Protein 8HWJ (pdb70)

Sequence (641 aa):
GELGLLPSTVLAIGYYENFVSTVCDALHSLPTIKLNGIEYKDFVFNIIIPNDLDADIKRRAQIYFKKMDIHEVKIDTNGRSFPLYLQIDEENSGDVAVLYDMPTTLGGIDKAIEMYMKKGHIGKTSQQQLLEERELRNFKTTLINLINNNSFTKTFVKVIEEGLLPSTVLAIGYYENFVSTVCDALHSLPTIKLNGIEYKDFVFNIIIPNDLDADIKRRAQIYFKKMDIHEVKIDTNGRSFPLYLQIDEENSGDVAVLYDMPTTLGGIDKAIEMYMIGKTSQQQLLEERELRNFKTTLINLINNNSFTKTFVKVIEEGELGLLPSTVLAIGYYENFVSTVCDALHSLPTIKLNGIEYKDFVFNIIIPNDLDADIKRRAQIYFKKMDIHEVKIDTNGRSFPLYLQIDEENSGDVAVLYDMPTTLGGIDKAIEMYMKKGHIGKTSQQQLLEERELRNFKTTLINLINNNSFTKTFVKVIEEGELGLLPSTVLAIGYYENFVSTVCDALHSLPTIKLNGIEYKDFVFNIIIPNDLDADIKRRAQIYFKKMDIHEVKIDTNGRSFPLYLQIDEENSGDVAVLYDMPTTLGGIDKAIEMYMKKGHIGKTSQQQLLEERELRNFKTTLINLINNNSFTKTFVKVIEE

Foldseek 3Di:
DPPPCDPLLVLLCCCVVPPLLLQLVQCVPDPFDAKPRDTAQEEAEEAAQEQFPQDQQVVVVVVVCVVLVWDWTWTSPPPNPDIDIWTWDPPPGDNYTYIYDYRNSLNCLLVVLVVVPPDDDDRDDPVSRVSRNVSSVVNLVSNLVSQCVDPSRNRRYHYDYD/DDDPLLVLLVCCVPVPLLQQLQLQVPDPWRAWPRDTAPAEAEEAEQEQFPPDQQVVVVVCVCVVLVWAWTWRQGPPPRDTDIWTWDPDDPHRYTYTYDYDNSLNCVSCVLVVPDPDCDVVNRVVRNVSSVSNLVSNVVSQCPDPSRPVRYHYYYD/DVVPDDPLLVLLVCCVVPPVVVVLCLQVVDCWRAWPNDTANEEAEEAEQEPFPPDQQVVVVCVVCVVLVWAWIWSDRPVVHDIDIWTWDVVPADNYIYTYDHRNSLRVVLVVLCVVVVQPDPDDDPVSGVSRVVSSVSNQVSNLCVQCVDPSRNGRYHYDYD/DPPDPDPLLVLLVVCCVPAQLQLLVLCVVDPFRAFPHQTAPEEAEEAEQEQFDDLDQPVVVVVVCVVLVWAKTWRAHPVDGDGHIWTFRDDPDSYYTYIYDHDPSLSVVLVVLVVVDDPPDPDADPVSRVSSNVSSVVNQVSNQCSQCVDPSRVVRYHYDYD

B-factor: mean 48.3, std 26.3, range [16.66, 154.2]

Organism: NCBI:txid421072

Nearest PDB structures (foldseek):
  8hwj-assembly1_B  TM=1.006E+00  e=1.642E-32  Epilithonimonas lactis
  8hwj-assembly2_D  TM=9.678E-01  e=3.190E-26  Epilithonimonas lactis
  8hy8-assembly1_A-2  TM=9.352E-01  e=3.077E-23  Epilithonimonas lactis
  7ebl-assembly1_A  TM=9.380E-01  e=3.055E-19  Myroides sp. ZB35
  7ebd-assembly1_B  TM=9.164E-01  e=1.069E-15  Prevotella corporis

Secondary structure (DSSP, 8-state):
------HHHHHHHHHIIIIIHHHHHHHHH-SSEEETTEEESEEEEEEEEPS-SSS-HHHHHHHHHHHTT-EEEEES-SSSSS-EEEEE-TTT-SSEEEEEE--GGGHHHHHHHHHH-SS--SS--HHHHHHHHHHHHHHHHHHHHHHHT-TTTTTTEEEEE-/---HHHHHHHHHIIIIIHHHHHHHHT-SSEEETTEEESEEEEEEEE-S-SSS-HHHHHHHHHHHTT-EEEEEE-TTTS-EEEEEE---TT-SEEEEEE--GGGHHHHHHHHH------HHHHHHHHHHHHHHHHHHHHHHTT-TTTTTTEEEEE-/--S---HHHHHHHHHIIIIIHHHHHHHHHSSSEEETTEEESEEEEEEEEPS-SSS-HHHHHHHHHHHTT-EEEEE--TTT---EEEEE-GGG-SSEEEEEE--GGGHHHHHHHHHHTT--SSS--HHHHHHHHHHHHHHHHHHHHHHHT-TTTTTTEEEEE-/--S---HHHHHHHHHIIIIIHHHHHHHHT-SSEEETTEEESEEEEEEEE-SS--S-HHHHHHHHHHHHT-EEEE---SSS----EEEEE--SSSSEEEEEE--TTHHHHHHHHHHHS-TT-SS--HHHHHHHHHHHHHHHHHHHHHHHT-TTTTTTEEEEE-

Solvent-accessible surface area: 30391 Å² total; per-residue (Å²): 132,142,54,63,16,64,12,0,4,4,5,0,5,11,19,14,70,38,41,0,24,36,0,0,73,10,3,67,83,53,139,70,12,133,3,85,64,85,119,9,181,56,4,22,0,12,0,0,8,3,102,32,1,26,2,70,5,96,57,1,8,73,10,11,20,80,62,82,74,11,77,37,2,108,4,15,75,114,78,140,94,74,37,7,52,3,22,0,14,69,134,112,20,55,104,61,0,30,0,27,23,3,0,59,28,0,5,0,2,18,56,0,5,74,46,60,32,140,108,16,77,53,29,44,42,100,110,7,56,80,45,2,79,108,14,7,134,39,0,50,74,19,0,60,84,37,6,67,133,62,95,116,0,116,90,41,4,104,28,48,107,44,89,50,82,18,0,4,1,4,0,5,9,19,10,54,37,33,0,10,31,0,0,23,3,1,34,3,58,86,69,19,133,6,86,63,65,106,11,152,63,7,25,0,13,0,0,2,1,78,40,1,101,19,57,2,105,150,25,8,106,92,30,14,134,165,110,100,10,82,109,6,136,4,67,18,49,51,139,70,70,22,32,82,0,2,0,34,64,114,149,111,38,81,60,0,43,0,30,12,2,0,54,30,0,8,1,3,11,38,0,14,100,100,111,131,234,60,78,57,70,129,15,79,81,53,1,67,142,18,6,126,35,0,25,69,9,0,62,58,25,4,84,52,17,45,26,0,99,103,45,11,111,20,59,77,67,113,177,37,36,16,62,4,0,33,1,4,0,4,10,19,2,54,38,43,0,14,25,0,0,59,0,2,75,69,77,137,58,8,129,5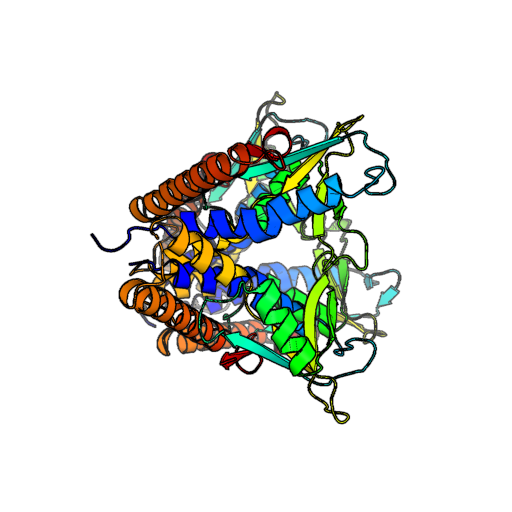,77,61,75,111,8,154,42,3,31,0,14,0,0,10,4,83,27,3,35,4,85,5,56,63,2,8,104,14,14,23,83,79,77,63,7,94,81,3,106,5,84,11,140,85,98,56,69,25,15,33,2,27,0,5,66,144,111,17,54,86,60,0,25,0,20,25,2,0,45,31,0,17,0,0,24,91,0,1,59,28,78,54,117,76,37,105,51,37,48,51,78,116,11,87,113,24,4,71,89,5,9,150,38,0,71,73,19,0,56,73,20,4,67,122,50,101,82,0,121,78,44,4,93,25,50,129,47,69,162,131,38,30,61,3,0,15,0,7,0,6,12,17,15,54,39,31,0,7,11,0,0,3,17,4,32,17,70,87,52,19,120,12,133,77,62,98,16,177,66,10,30,0,14,0,0,3,2,92,52,0,38,66,68,6,75,104,36,9,112,80,31,3,160,156,108,102,8,116,96,6,122,14,76,6,158,50,71,38,75,40,16,58,1,35,19,36,97,107,151,58,33,88,71,1,30,0,30,17,3,0,56,30,0,2,0,2,2,34,2,6,58,103,144,49,176,208,81,54,188,43,89,65,98,117,5,83,78,36,1,52,142,3,2,126,37,0,44,80,10,0,57,58,18,4,74,34,15,40,22,0,87,94,51,2,97,21,62,105,67

Structure (mmCIF, N/CA/C/O backbone):
data_8HWJ
#
_entry.id   8HWJ
#
_cell.length_a   157.171
_cell.length_b   52.713
_cell.length_c   88.932
_cell.angle_alpha   90.000
_cell.angle_beta   114.883
_cell.angle_gamma   90.000
#
_symmetry.space_group_name_H-M   'C 1 2 1'
#
loop_
_entity.id
_entity.type
_entity.pdbx_description
1 polymer 'CD-NTase-associated protein 12'
2 non-polymer "(2R,3R,3aS,5R,7aR,9R,10R,10aS,12R,14aR)-2,9-bis(6-amino-9H-purin-9-yl)octahydro-2H,7H-difuro[3,2-d:3',2'-j][1,3,7,9,2,8 ]tetraoxadiphosphacyclododecine-3,5,10,12-tetrol 5,12-dioxide"
3 water water
#
loop_
_atom_site.group_PDB
_atom_site.id
_atom_site.type_symbol
_atom_site.label_atom_id
_atom_site.label_alt_id
_atom_site.label_comp_id
_atom_site.label_asym_id
_atom_site.label_entity_id
_atom_site.label_seq_id
_atom_site.pdbx_PDB_ins_code
_atom_site.Cartn_x
_atom_site.Cartn_y
_atom_site.Cartn_z
_atom_site.occupancy
_atom_site.B_iso_or_equiv
_atom_site.auth_seq_id
_atom_site.auth_comp_id
_atom_site.auth_asym_id
_atom_site.auth_atom_id
_atom_site.pdbx_PDB_model_num
ATOM 1 N N . GLY A 1 4 ? -12.552 29.602 28.471 1.000 123.190 151 GLY A N 1
ATOM 2 C CA . GLY A 1 4 ? -11.629 28.751 27.693 1.000 121.850 151 GLY A CA 1
ATOM 3 C C . GLY A 1 4 ? -12.135 27.330 27.524 1.000 120.020 151 GLY A C 1
ATOM 4 O O . GLY A 1 4 ? -12.749 26.809 28.465 1.000 122.760 151 GLY A O 1
ATOM 5 N N . GLU A 1 5 ? -11.849 26.713 26.377 1.000 125.870 152 GLU A N 1
ATOM 6 C CA . GLU A 1 5 ? -12.249 25.305 26.123 1.000 132.410 152 GLU A CA 1
ATOM 7 C C . GLU A 1 5 ? -11.530 24.462 27.165 1.000 133.450 152 GLU A C 1
ATOM 8 O O . GLU A 1 5 ? -10.395 24.833 27.521 1.000 133.010 152 GLU A O 1
ATOM 14 N N . LEU A 1 6 ? -12.139 23.362 27.617 1.000 126.470 153 LEU A N 1
ATOM 15 C CA . LEU A 1 6 ? -11.508 22.652 28.757 1.000 120.860 153 LEU A CA 1
ATOM 16 C C . LEU A 1 6 ? -10.061 22.329 28.394 1.000 117.690 153 LEU A C 1
ATOM 17 O O . LEU A 1 6 ? -9.832 21.605 27.406 1.000 111.530 153 LEU A O 1
ATOM 22 N N . GLY A 1 7 ? -9.128 22.841 29.193 1.000 108.820 154 GLY A N 1
ATOM 23 C CA . GLY A 1 7 ? -7.707 22.531 28.969 1.000 102.300 154 GLY A CA 1
ATOM 24 C C . GLY A 1 7 ? -7.338 21.318 29.782 1.000 91.730 154 GLY A C 1
ATOM 25 O O . GLY A 1 7 ? -6.366 21.388 30.551 1.000 81.120 154 GLY A O 1
ATOM 26 N N . LEU A 1 8 ? -8.126 20.258 29.635 1.000 82.260 155 LEU A N 1
ATOM 27 C CA . LEU A 1 8 ? -7.828 19.001 30.346 1.000 70.830 155 LEU A CA 1
ATOM 28 C C . LEU A 1 8 ? -6.709 18.329 29.563 1.000 61.790 155 LEU A C 1
ATOM 29 O O . LEU A 1 8 ? -6.939 17.936 28.413 1.000 63.270 155 LEU A O 1
ATOM 34 N N . LEU A 1 9 ? -5.528 18.270 30.158 1.000 53.670 156 LEU A N 1
ATOM 35 C CA . LEU A 1 9 ? -4.360 17.654 29.487 1.000 43.910 156 LEU A CA 1
ATOM 36 C C . LEU A 1 9 ? -4.595 16.157 29.322 1.000 40.070 156 LEU A C 1
ATOM 37 O O . LEU A 1 9 ? -5.397 15.544 30.032 1.000 38.890 156 LEU A O 1
ATOM 42 N N . PRO A 1 10 ? -3.912 15.527 28.346 1.000 35.250 157 PRO A N 1
ATOM 43 C CA . PRO A 1 10 ? -3.927 14.076 28.221 1.000 32.430 157 PRO A CA 1
ATOM 44 C C . PRO A 1 10 ? -3.438 13.406 29.508 1.000 29.370 157 PRO A C 1
ATOM 45 O O . PRO A 1 10 ? -4.078 12.494 29.961 1.000 29.110 157 PRO A O 1
ATOM 49 N N . SER A 1 11 ? -2.314 13.892 30.042 1.000 28.410 158 SER A N 1
ATOM 50 C CA . SER A 1 11 ? -1.626 13.343 31.235 1.000 29.000 158 SER A CA 1
ATOM 51 C C . SER A 1 11 ? -2.618 13.275 32.396 1.000 29.420 158 SER A C 1
ATOM 52 O O . SER A 1 11 ? -2.537 12.318 33.191 1.000 28.430 158 SER A O 1
ATOM 55 N N . THR A 1 12 ? -3.547 14.222 32.465 1.000 28.830 159 THR A N 1
ATOM 56 C CA . THR A 1 12 ? -4.610 14.235 33.499 1.000 31.080 159 THR A CA 1
ATOM 57 C C . THR A 1 12 ? -5.509 13.004 33.330 1.000 29.720 159 THR A C 1
ATOM 58 O O . THR A 1 12 ? -5.758 12.325 34.339 1.000 30.310 159 THR A O 1
ATOM 62 N N . VAL A 1 13 ? -5.985 12.751 32.111 1.000 28.250 160 VAL A N 1
ATOM 63 C CA . VAL A 1 13 ? -6.950 11.657 31.787 1.000 28.200 160 VAL A CA 1
ATOM 64 C C . VAL A 1 13 ? -6.252 10.307 31.984 1.000 28.140 160 VAL A C 1
ATOM 65 O O . VAL A 1 13 ? -6.875 9.413 32.560 1.000 26.480 160 VAL A O 1
ATOM 69 N N . LEU A 1 14 ? -5.002 10.182 31.521 1.000 29.920 161 LEU A N 1
ATOM 70 C CA . LEU A 1 14 ? -4.159 8.955 31.653 1.000 31.060 161 LEU A CA 1
ATOM 71 C C . LEU A 1 14 ? -3.908 8.622 33.133 1.000 31.330 161 LEU A C 1
ATOM 72 O O . LEU A 1 14 ? -3.873 7.408 33.474 1.000 34.990 161 LEU A O 1
ATOM 77 N N . ALA A 1 15 ? -3.674 9.637 33.972 1.000 29.070 162 ALA A N 1
ATOM 78 C CA . ALA A 1 15 ? -3.410 9.475 35.420 1.000 27.960 162 ALA A CA 1
ATOM 79 C C . ALA A 1 15 ? -4.684 9.007 36.123 1.000 27.640 162 ALA A C 1
ATOM 80 O O . ALA A 1 15 ? -4.615 8.081 36.943 1.000 30.090 162 ALA A O 1
ATOM 82 N N . ILE A 1 16 ? -5.820 9.583 35.772 1.000 27.220 163 ILE A N 1
ATOM 83 C CA . ILE A 1 16 ? -7.143 9.128 36.280 1.000 26.900 163 ILE A CA 1
ATOM 84 C C . ILE A 1 16 ? -7.338 7.658 35.874 1.000 27.360 163 ILE A C 1
ATOM 85 O O . ILE A 1 16 ? -7.536 6.817 36.772 1.000 29.920 163 ILE A O 1
ATOM 90 N N . GLY A 1 17 ? -7.251 7.348 34.586 1.000 27.410 164 GLY A N 1
ATOM 91 C CA . GLY A 1 17 ? -7.411 5.973 34.064 1.000 28.930 164 GLY A CA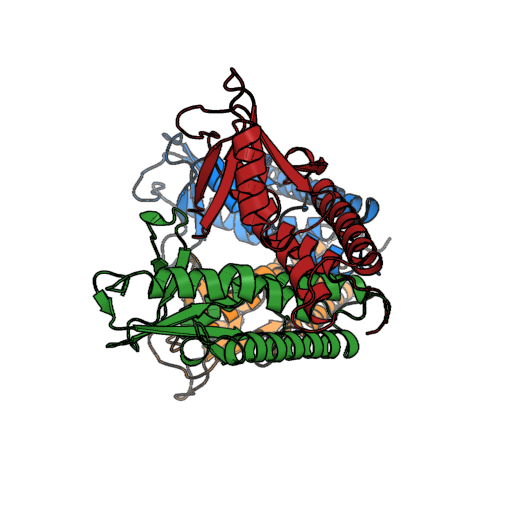 1
ATOM 92 C C . GLY A 1 17 ? -6.509 4.963 34.774 1.000 27.210 164 GLY A C 1
ATOM 93 O O . GLY A 1 17 ? -6.995 3.875 35.109 1.000 27.040 164 GLY A O 1
ATOM 94 N N . TYR A 1 18 ? -5.240 5.309 35.005 1.000 27.090 165 TYR A N 1
ATOM 95 C CA . TYR A 1 18 ? -4.248 4.438 35.701 1.000 26.170 165 TYR A CA 1
ATOM 96 C C . TYR A 1 18 ? -4.710 4.195 37.135 1.000 25.010 165 TYR A C 1
ATOM 97 O O . TYR A 1 18 ? -4.635 3.027 37.610 1.000 26.360 165 TYR A O 1
ATOM 106 N N . TYR A 1 19 ? -5.176 5.256 37.800 1.000 24.820 166 TYR A N 1
ATOM 107 C CA . TYR A 1 19 ? -5.662 5.216 39.203 1.000 24.720 166 TYR A CA 1
ATOM 108 C C . TYR A 1 19 ? -6.913 4.351 39.280 1.000 25.860 166 TYR A C 1
ATOM 109 O O . TYR A 1 19 ? -6.892 3.340 39.981 1.000 27.290 166 TYR A O 1
ATOM 118 N N . GLU A 1 20 ? -7.947 4.742 38.540 1.000 27.690 167 GLU A N 1
ATOM 119 C CA . GLU A 1 20 ? -9.279 4.095 38.516 1.000 29.390 167 GLU A CA 1
ATOM 120 C C . GLU A 1 20 ? -9.128 2.607 38.182 1.000 30.710 167 GLU A C 1
ATOM 121 O O . GLU A 1 20 ? -9.706 1.756 38.919 1.000 30.440 167 GLU A O 1
ATOM 127 N N . ASN A 1 21 ? -8.392 2.289 37.112 1.000 29.720 168 ASN A N 1
ATOM 128 C CA . ASN A 1 21 ? -8.470 0.957 36.464 1.000 27.960 168 ASN A CA 1
ATOM 129 C C . ASN A 1 21 ? -7.263 0.083 36.807 1.000 30.110 168 ASN A C 1
ATOM 130 O O . ASN A 1 21 ? -7.193 -1.012 36.238 1.000 32.390 168 ASN A O 1
ATOM 135 N N . PHE A 1 22 ? -6.293 0.558 37.597 1.000 30.320 169 PHE A N 1
ATOM 136 C CA . PHE A 1 22 ? -5.099 -0.260 37.932 1.000 28.860 169 PHE A CA 1
ATOM 137 C C . PHE A 1 22 ? -4.718 -0.083 39.403 1.000 30.680 169 PHE A C 1
ATOM 138 O O . PHE A 1 22 ? -4.700 -1.115 40.103 1.000 31.500 169 PHE A O 1
ATOM 146 N N . VAL A 1 23 ? -4.420 1.139 39.867 1.000 32.920 170 VAL A N 1
ATOM 147 C CA . VAL A 1 23 ? -3.872 1.355 41.247 1.000 32.060 170 VAL A CA 1
ATOM 148 C C . VAL A 1 23 ? -4.907 0.880 42.263 1.000 31.900 170 VAL A C 1
ATOM 149 O O . VAL A 1 23 ? -4.503 0.249 43.248 1.000 36.660 170 VAL A O 1
ATOM 153 N N . SER A 1 24 ? -6.185 1.189 42.062 1.000 32.060 171 SER A N 1
ATOM 154 C CA . SER A 1 24 ? -7.237 0.897 43.070 1.000 33.570 171 SER A CA 1
ATOM 155 C C . SER A 1 24 ? -7.772 -0.521 42.848 1.000 30.710 171 SER A C 1
ATOM 156 O O . SER A 1 24 ? -8.219 -1.140 43.819 1.000 29.950 171 SER A O 1
ATOM 159 N N . THR A 1 25 ? -7.617 -1.061 41.643 1.000 30.250 172 THR A N 1
ATOM 160 C CA . THR A 1 25 ? -7.875 -2.491 41.336 1.000 28.670 172 THR A CA 1
ATOM 161 C C . THR A 1 25 ? -6.899 -3.378 42.131 1.000 29.570 172 THR A C 1
ATOM 162 O O . THR A 1 25 ? -7.337 -4.430 42.636 1.000 33.610 172 THR A O 1
ATOM 166 N N . VAL A 1 26 ? -5.628 -2.975 42.217 1.000 29.140 173 VAL A N 1
ATOM 167 C CA . VAL A 1 26 ? -4.537 -3.715 42.918 1.000 27.300 173 VAL A CA 1
ATOM 168 C C . VAL A 1 26 ? -4.749 -3.593 44.430 1.000 28.530 173 VAL A C 1
ATOM 169 O O . VAL A 1 26 ? -4.814 -4.628 45.105 1.000 32.530 173 VAL A O 1
ATOM 173 N N . CYS A 1 27 ? -4.845 -2.378 44.957 1.000 27.970 174 CYS A N 1
ATOM 174 C CA . CYS A 1 27 ? -5.129 -2.145 46.395 1.000 28.380 174 CYS A CA 1
ATOM 175 C C . CYS A 1 27 ? -6.368 -2.945 46.830 1.000 31.840 174 CYS A C 1
ATOM 176 O O . CYS A 1 27 ? -6.274 -3.671 47.837 1.000 35.350 174 CYS A O 1
ATOM 179 N N . ASP A 1 28 ? -7.462 -2.878 46.070 1.000 31.070 175 ASP A N 1
ATOM 180 C CA . ASP A 1 28 ? -8.726 -3.574 46.403 1.000 31.140 175 ASP A CA 1
ATOM 181 C C . ASP A 1 28 ? -8.492 -5.080 46.489 1.000 31.650 175 ASP A C 1
ATOM 182 O O . ASP A 1 28 ? -9.136 -5.712 47.331 1.000 33.760 175 ASP A O 1
ATOM 187 N N . ALA A 1 29 ? -7.590 -5.628 45.679 1.000 30.150 176 ALA A N 1
ATOM 188 C CA . ALA A 1 29 ? -7.289 -7.078 45.661 1.000 30.770 176 ALA A CA 1
ATOM 189 C C . ALA A 1 29 ? -6.532 -7.457 46.944 1.000 31.580 176 ALA A C 1
ATOM 190 O O . ALA A 1 29 ? -6.860 -8.502 47.541 1.000 31.320 176 ALA A O 1
ATOM 192 N N . LEU A 1 30 ? -5.588 -6.614 47.366 1.000 30.630 177 LEU A N 1
ATOM 193 C CA . LEU A 1 30 ? -4.727 -6.838 48.553 1.000 30.070 177 LEU A CA 1
ATOM 194 C C . LEU A 1 30 ? -5.504 -6.529 49.845 1.000 27.060 177 LEU A C 1
ATOM 195 O O . LEU A 1 30 ? -5.333 -7.248 50.818 1.000 27.530 177 LEU A O 1
ATOM 200 N N . HIS A 1 31 ? -6.336 -5.494 49.853 1.000 27.830 178 HIS A N 1
ATOM 201 C CA . HIS A 1 31 ? -7.187 -5.132 51.012 1.000 26.450 178 HIS A CA 1
ATOM 202 C C . HIS A 1 31 ? -8.200 -6.264 51.273 1.000 28.780 178 HIS A C 1
ATOM 203 O O . HIS A 1 31 ? -8.623 -6.416 52.435 1.000 34.480 178 HIS A O 1
ATOM 210 N N . SER A 1 32 ? -8.566 -7.035 50.243 1.000 27.530 179 SER A N 1
ATOM 211 C CA . SER A 1 32 ? -9.601 -8.108 50.281 1.000 28.790 179 SER A CA 1
ATOM 212 C C . SER A 1 32 ? -9.059 -9.412 50.892 1.000 29.090 179 SER A C 1
ATOM 213 O O . SER A 1 32 ? -9.876 -10.232 51.384 1.000 29.530 179 SER A O 1
ATOM 216 N N . LEU A 1 33 ? -7.749 -9.628 50.820 1.000 28.560 180 LEU A N 1
ATOM 217 C CA . LEU A 1 33 ? -7.111 -10.895 51.217 1.000 26.630 180 LEU A CA 1
ATOM 218 C C . LEU A 1 33 ? -7.082 -10.964 52.731 1.000 28.790 180 LEU A C 1
ATOM 219 O O . LEU A 1 33 ? -6.502 -10.089 53.374 1.000 31.770 180 LEU A O 1
ATOM 224 N N . PRO A 1 34 ? -7.783 -11.947 53.342 1.000 30.190 181 PRO A N 1
ATOM 225 C CA . PRO A 1 34 ? -7.688 -12.174 54.780 1.000 29.240 181 PRO A CA 1
ATOM 226 C C . PRO A 1 34 ? -6.218 -12.125 55.192 1.000 29.010 181 PRO A C 1
ATOM 227 O O . PRO A 1 34 ? -5.896 -11.343 56.051 1.000 31.960 181 PRO A O 1
ATOM 231 N N . THR A 1 35 ? -5.364 -12.882 54.504 1.000 27.000 182 THR A N 1
ATOM 232 C CA . THR A 1 35 ? -3.893 -12.722 54.600 1.000 29.370 182 THR A CA 1
ATOM 233 C C . THR A 1 35 ? -3.282 -12.634 53.193 1.000 30.490 182 THR A C 1
ATOM 234 O O . THR A 1 35 ? -3.569 -13.507 52.342 1.000 30.780 182 THR A O 1
ATOM 238 N N . ILE A 1 36 ? -2.442 -11.620 52.991 1.000 30.800 183 ILE A N 1
ATOM 239 C CA . ILE A 1 36 ? -1.734 -11.347 51.715 1.000 31.720 183 ILE A CA 1
ATOM 240 C C . ILE A 1 36 ? -0.680 -12.433 51.532 1.000 33.020 183 ILE A C 1
ATOM 241 O O . ILE A 1 36 ? 0.181 -12.576 52.414 1.000 32.680 183 ILE A O 1
ATOM 246 N N . LYS A 1 37 ? -0.748 -13.157 50.427 1.000 36.120 184 LYS A N 1
ATOM 247 C CA . LYS A 1 37 ? 0.152 -14.291 50.122 1.000 40.170 184 LYS A CA 1
ATOM 248 C C . LYS A 1 37 ? 0.632 -14.117 48.676 1.000 36.190 184 LYS A C 1
ATOM 249 O O . LYS A 1 37 ? -0.199 -14.153 47.769 1.000 39.250 184 LYS A O 1
ATOM 255 N N . LEU A 1 38 ? 1.905 -13.816 48.474 1.000 34.650 185 LEU A N 1
ATOM 256 C CA . LEU A 1 38 ? 2.470 -13.529 47.131 1.000 32.440 185 LEU A CA 1
ATOM 257 C C . LEU A 1 38 ? 3.636 -14.474 46.873 1.000 33.900 185 LEU A C 1
ATOM 258 O O . LEU A 1 38 ? 4.499 -14.572 47.747 1.000 34.730 185 LEU A O 1
ATOM 263 N N . ASN A 1 39 ? 3.667 -15.140 45.714 1.000 36.220 186 ASN A N 1
ATOM 264 C CA . ASN A 1 39 ? 4.659 -16.205 45.415 1.000 34.620 186 ASN A CA 1
ATOM 265 C C . ASN A 1 39 ? 4.831 -17.102 46.651 1.000 33.470 186 ASN A C 1
ATOM 266 O O . ASN A 1 39 ? 5.964 -17.487 46.938 1.000 33.710 186 ASN A O 1
ATOM 271 N N . GLY A 1 40 ? 3.744 -17.394 47.373 1.000 35.770 187 GLY A N 1
ATOM 272 C CA . GLY A 1 40 ? 3.705 -18.372 48.487 1.000 34.470 187 GLY A CA 1
ATOM 273 C C . GLY A 1 40 ? 4.084 -17.779 49.838 1.000 32.210 187 GLY A C 1
ATOM 274 O O . GLY A 1 40 ? 4.138 -18.536 50.808 1.000 34.100 187 GLY A O 1
ATOM 275 N N . ILE A 1 41 ? 4.342 -16.476 49.905 1.000 33.430 188 ILE A N 1
ATOM 276 C CA . ILE A 1 41 ? 4.838 -15.773 51.127 1.000 35.070 188 ILE A CA 1
ATOM 277 C C . ILE A 1 41 ? 3.679 -15.002 51.755 1.000 35.930 188 ILE A C 1
ATOM 278 O O . ILE A 1 41 ? 2.993 -14.277 51.011 1.000 42.180 188 ILE A O 1
ATOM 283 N N . GLU A 1 42 ? 3.535 -15.072 53.073 1.000 33.490 189 GLU A N 1
ATOM 284 C CA . GLU A 1 42 ? 2.553 -14.253 53.822 1.000 32.830 189 GLU A CA 1
ATOM 285 C C . GLU A 1 42 ? 3.205 -12.918 54.157 1.000 31.740 189 GLU A C 1
ATOM 286 O O . GLU A 1 42 ? 4.333 -12.924 54.590 1.000 36.480 189 GLU A O 1
ATOM 292 N N . TYR A 1 43 ? 2.494 -11.824 53.928 1.000 32.860 190 TYR A N 1
ATOM 293 C CA . TYR A 1 43 ? 2.867 -10.446 54.332 1.000 31.370 190 TYR A CA 1
ATOM 294 C C . TYR A 1 43 ? 1.778 -9.911 55.258 1.000 33.220 190 TYR A C 1
ATOM 295 O O . TYR A 1 43 ? 0.626 -10.276 55.065 1.000 31.970 190 TYR A O 1
ATOM 304 N N . LYS A 1 44 ? 2.146 -9.064 56.219 1.000 40.120 191 LYS A N 1
ATOM 305 C CA . LYS A 1 44 ? 1.209 -8.470 57.211 1.000 44.860 191 LYS A CA 1
ATOM 306 C C . LYS A 1 44 ? 0.541 -7.217 56.609 1.000 44.960 191 LYS A C 1
ATOM 307 O O . LYS A 1 44 ? -0.615 -6.942 56.984 1.000 46.770 191 LYS A O 1
ATOM 313 N N . ASP A 1 45 ? 1.219 -6.516 55.686 1.000 40.780 192 ASP A N 1
ATOM 314 C CA . ASP A 1 45 ? 0.671 -5.359 54.929 1.000 36.700 192 ASP A CA 1
ATOM 315 C C . ASP A 1 45 ? 1.437 -5.216 53.603 1.000 35.650 192 ASP A C 1
ATOM 316 O O . ASP A 1 45 ? 2.336 -6.059 53.353 1.000 32.680 192 ASP A O 1
ATOM 321 N N . PHE A 1 46 ? 1.095 -4.197 52.792 1.000 32.840 193 PHE A N 1
ATOM 322 C CA . PHE A 1 46 ? 1.812 -3.829 51.539 1.000 33.080 193 PHE A CA 1
ATOM 323 C C . PHE A 1 46 ? 2.032 -2.319 51.429 1.000 32.150 193 PHE A C 1
ATOM 324 O O . PHE A 1 46 ? 1.347 -1.505 52.061 1.000 32.130 193 PHE A O 1
ATOM 332 N N . VAL A 1 47 ? 2.992 -1.962 50.592 1.000 34.190 194 VAL A N 1
ATOM 333 C CA . VAL A 1 47 ? 3.159 -0.587 50.039 1.000 33.070 194 VAL A CA 1
ATOM 334 C C . VAL A 1 47 ? 3.348 -0.769 48.542 1.000 29.760 194 VAL A C 1
ATOM 335 O O . VAL A 1 47 ? 4.052 -1.718 48.175 1.000 26.800 194 VAL A O 1
ATOM 339 N N . PHE A 1 48 ? 2.685 0.063 47.733 1.000 30.000 195 PHE A N 1
ATOM 340 C CA . PHE A 1 48 ? 2.657 -0.025 46.250 1.000 27.740 195 PHE A CA 1
ATOM 341 C C . PHE A 1 48 ? 3.333 1.220 45.689 1.000 27.890 195 PHE A C 1
ATOM 342 O O . PHE A 1 48 ? 2.820 2.319 45.899 1.000 29.420 195 PHE A O 1
ATOM 350 N N . ASN A 1 49 ? 4.503 1.040 45.076 1.000 28.650 196 ASN A N 1
ATOM 351 C CA . ASN A 1 49 ? 5.393 2.130 44.608 1.000 27.470 196 ASN A CA 1
ATOM 352 C C . ASN A 1 49 ? 5.217 2.304 43.117 1.000 26.630 196 ASN A C 1
ATOM 353 O O . ASN A 1 49 ? 5.484 1.345 42.411 1.000 26.870 196 ASN A O 1
ATOM 358 N N . ILE A 1 50 ? 4.821 3.494 42.672 1.000 28.830 197 ILE A N 1
ATOM 359 C CA . ILE A 1 50 ? 4.677 3.846 41.226 1.000 27.710 197 ILE A CA 1
ATOM 360 C C . ILE A 1 50 ? 5.958 4.555 40.783 1.000 27.060 197 ILE A C 1
ATOM 361 O O . ILE A 1 50 ? 6.164 5.712 41.206 1.000 28.670 197 ILE A O 1
ATOM 366 N N . ILE A 1 51 ? 6.813 3.876 40.011 1.000 25.700 198 ILE A N 1
ATOM 367 C CA . ILE A 1 51 ? 8.049 4.499 39.455 1.000 25.950 198 ILE A CA 1
ATOM 368 C C . ILE A 1 51 ? 7.630 5.438 38.331 1.000 25.400 198 ILE A C 1
ATOM 369 O O . ILE A 1 51 ? 7.065 4.948 37.353 1.000 24.040 198 ILE A O 1
ATOM 374 N N . ILE A 1 52 ? 7.890 6.732 38.477 1.000 27.800 199 ILE A N 1
ATOM 375 C CA . ILE A 1 52 ? 7.685 7.718 37.381 1.000 29.760 199 ILE A CA 1
ATOM 376 C C . ILE A 1 52 ? 9.028 8.002 36.732 1.000 30.180 199 ILE A C 1
ATOM 377 O O . ILE A 1 52 ? 9.961 8.446 37.396 1.000 31.470 199 ILE A O 1
ATOM 382 N N . PRO A 1 53 ? 9.149 7.754 35.409 1.000 29.550 200 PRO A N 1
ATOM 383 C CA . PRO A 1 53 ? 10.397 7.979 34.694 1.000 29.760 200 PRO A CA 1
ATOM 384 C C . PRO A 1 53 ? 10.785 9.468 34.609 1.000 34.030 200 PRO A C 1
ATOM 385 O O . PRO A 1 53 ? 9.903 10.319 34.445 1.000 34.270 200 PRO A O 1
ATOM 389 N N . ASN A 1 54 ? 12.093 9.749 34.675 1.000 39.510 201 ASN A N 1
ATOM 390 C CA . ASN A 1 54 ? 12.655 11.130 34.635 1.000 42.870 201 ASN A CA 1
ATOM 391 C C . ASN A 1 54 ? 12.385 11.777 33.260 1.000 39.140 201 ASN A C 1
ATOM 392 O O . ASN A 1 54 ? 12.309 13.024 33.200 1.000 38.480 201 ASN A O 1
ATOM 397 N N . ASP A 1 55 ? 12.185 10.976 32.212 1.000 34.430 202 ASP A N 1
ATOM 398 C CA . ASP A 1 55 ? 11.878 11.468 30.840 1.000 31.800 202 ASP A CA 1
ATOM 399 C C . ASP A 1 55 ? 11.237 10.335 30.033 1.000 29.440 202 ASP A C 1
ATOM 400 O O . ASP A 1 55 ? 11.102 9.228 30.581 1.000 27.050 202 ASP A O 1
ATOM 405 N N . LEU A 1 56 ? 10.941 10.585 28.761 1.000 27.110 203 LEU A N 1
ATOM 406 C CA . LEU A 1 56 ? 10.429 9.564 27.814 1.000 26.550 203 LEU A CA 1
ATOM 407 C C . LEU A 1 56 ? 11.481 9.242 26.747 1.000 27.270 203 LEU A C 1
ATOM 408 O O . LEU A 1 56 ? 11.107 8.862 25.629 1.000 28.310 203 LEU A O 1
ATOM 413 N N . ASP A 1 57 ? 12.760 9.382 27.069 1.000 28.350 204 ASP A N 1
ATOM 414 C CA . ASP A 1 57 ? 13.844 9.101 26.096 1.000 30.760 204 ASP A CA 1
ATOM 415 C C . ASP A 1 57 ? 13.766 7.624 25.700 1.000 30.490 204 ASP A C 1
ATOM 416 O O . ASP A 1 57 ? 13.533 7.359 24.507 1.000 32.670 204 ASP A O 1
ATOM 421 N N . ALA A 1 58 ? 13.920 6.724 26.678 1.000 27.210 205 ALA A N 1
ATOM 422 C CA . ALA A 1 58 ? 13.749 5.258 26.542 1.000 27.670 205 ALA A CA 1
ATOM 423 C C . ALA A 1 58 ? 12.257 4.882 26.583 1.000 28.340 205 ALA A C 1
ATOM 424 O O . ALA A 1 58 ? 11.519 5.454 27.393 1.000 28.410 205 ALA A O 1
ATOM 426 N N . ASP A 1 59 ? 11.846 3.939 25.740 1.000 28.420 206 ASP A N 1
ATOM 427 C CA . ASP A 1 59 ? 10.517 3.280 25.777 1.000 32.930 206 ASP A CA 1
ATOM 428 C C . ASP A 1 59 ? 10.266 2.719 27.206 1.000 31.630 206 ASP A C 1
ATOM 429 O O . ASP A 1 59 ? 11.229 2.267 27.850 1.000 30.290 206 ASP A O 1
ATOM 434 N N . ILE A 1 60 ? 9.012 2.749 27.690 1.000 30.830 207 ILE A N 1
ATOM 435 C CA . ILE A 1 60 ? 8.654 2.511 29.127 1.000 30.600 207 ILE A CA 1
ATOM 436 C C . ILE A 1 60 ? 8.943 1.060 29.501 1.000 28.890 207 ILE A C 1
ATOM 437 O O . ILE A 1 60 ? 9.496 0.834 30.593 1.000 28.520 207 ILE A O 1
ATOM 442 N N . LYS A 1 61 ? 8.546 0.115 28.654 1.000 29.680 208 LYS A N 1
ATOM 443 C CA . LYS A 1 61 ? 8.725 -1.334 28.920 1.000 33.730 208 LYS A CA 1
ATOM 444 C C . LYS A 1 61 ? 10.222 -1.701 28.949 1.000 35.050 208 LYS A C 1
ATOM 445 O O . LYS A 1 61 ? 10.593 -2.535 29.797 1.000 41.180 208 LYS A O 1
ATOM 451 N N . ARG A 1 62 ? 11.048 -1.109 28.074 1.000 33.080 209 ARG A N 1
ATOM 452 C CA . ARG A 1 62 ? 12.530 -1.276 28.069 1.000 32.150 209 ARG A CA 1
ATOM 453 C C . ARG A 1 62 ? 13.093 -0.750 29.391 1.000 32.970 209 ARG A C 1
ATOM 454 O O . ARG A 1 62 ? 13.861 -1.483 30.073 1.000 32.410 209 ARG A O 1
ATOM 462 N N . ARG A 1 63 ? 12.740 0.493 29.705 1.000 29.610 210 ARG A N 1
ATOM 463 C CA . ARG A 1 63 ? 13.045 1.192 30.974 1.000 29.520 210 ARG A CA 1
ATOM 464 C C . ARG A 1 63 ? 12.737 0.330 32.199 1.000 30.560 210 ARG A C 1
ATOM 465 O O . ARG A 1 63 ? 13.579 0.284 33.130 1.000 30.110 210 ARG A O 1
ATOM 473 N N . ALA A 1 64 ? 11.489 -0.141 32.281 1.000 28.850 211 ALA A N 1
ATOM 474 C CA . ALA A 1 64 ? 10.941 -0.836 33.461 1.000 29.240 211 ALA A CA 1
ATOM 475 C C . ALA A 1 64 ? 11.779 -2.098 33.717 1.000 28.890 211 ALA A C 1
ATOM 476 O O . ALA A 1 64 ? 12.273 -2.279 34.856 1.000 29.800 211 ALA A O 1
ATOM 478 N N . GLN A 1 65 ? 11.968 -2.907 32.673 1.000 28.080 212 GLN A N 1
ATOM 479 C CA . GLN A 1 65 ? 12.897 -4.064 32.644 1.000 30.070 212 GLN A CA 1
ATOM 480 C C . GLN A 1 65 ? 14.225 -3.671 33.301 1.000 29.980 212 GLN A C 1
ATOM 481 O O . GLN A 1 65 ? 14.694 -4.423 34.167 1.000 29.330 212 GLN A O 1
ATOM 487 N N . ILE A 1 66 ? 14.797 -2.524 32.914 1.000 28.540 213 ILE A N 1
ATOM 488 C CA . ILE A 1 66 ? 16.112 -2.055 33.429 1.000 26.900 213 ILE A CA 1
ATOM 489 C C . ILE A 1 66 ? 15.981 -1.782 34.924 1.000 27.040 213 ILE A C 1
ATOM 490 O O . ILE A 1 66 ? 16.804 -2.316 35.680 1.000 26.800 213 ILE A O 1
ATOM 495 N N . TYR A 1 67 ? 14.947 -1.055 35.347 1.000 26.270 214 TYR A N 1
ATOM 496 C CA . TYR A 1 67 ? 14.713 -0.737 36.778 1.000 25.690 214 TYR A CA 1
ATOM 497 C C . TYR A 1 67 ? 14.527 -2.030 37.589 1.000 26.420 214 TYR A C 1
ATOM 498 O O . TYR A 1 67 ? 15.196 -2.186 38.626 1.000 27.060 214 TYR A O 1
ATOM 507 N N . PHE A 1 68 ? 13.669 -2.944 37.133 1.000 25.920 215 PHE A N 1
ATOM 508 C CA . PHE A 1 68 ? 13.375 -4.207 37.863 1.000 27.280 215 PHE A CA 1
ATOM 509 C C . PHE A 1 68 ? 14.671 -5.003 38.007 1.000 28.020 215 PHE A C 1
ATOM 510 O O . PHE A 1 68 ? 14.891 -5.594 39.055 1.000 29.050 215 PHE A O 1
ATOM 518 N N . LYS A 1 69 ? 15.517 -5.002 36.977 1.000 31.270 216 LYS A N 1
ATOM 519 C CA . LYS A 1 69 ? 16.718 -5.875 36.932 1.000 31.110 216 LYS A CA 1
ATOM 520 C C . LYS A 1 69 ? 17.786 -5.266 37.841 1.000 29.140 216 LYS A C 1
ATOM 521 O O . LYS A 1 69 ? 18.446 -6.045 38.564 1.000 25.860 216 LYS A O 1
ATOM 527 N N . LYS A 1 70 ? 17.898 -3.930 37.849 1.000 30.540 217 LYS A N 1
ATOM 528 C CA . LYS A 1 70 ? 18.907 -3.185 38.646 1.000 32.140 217 LYS A CA 1
ATOM 529 C C . LYS A 1 70 ? 18.490 -3.211 40.119 1.000 32.510 217 LYS A C 1
ATOM 530 O O . LYS A 1 70 ? 19.391 -3.246 40.964 1.000 35.680 217 LYS A O 1
ATOM 536 N N . MET A 1 71 ? 17.191 -3.274 40.426 1.000 35.170 218 MET A N 1
ATOM 537 C CA . MET A 1 71 ? 16.694 -3.332 41.841 1.000 37.780 218 MET A CA 1
ATOM 538 C C . MET A 1 71 ? 16.648 -4.781 42.348 1.000 35.110 218 MET A C 1
ATOM 539 O O . MET A 1 71 ? 16.379 -4.966 43.530 1.000 33.860 218 MET A O 1
ATOM 544 N N . ASP A 1 72 ? 16.893 -5.760 41.481 1.000 36.280 219 ASP A N 1
ATOM 545 C CA . ASP A 1 72 ? 16.624 -7.205 41.729 1.000 39.080 219 ASP A CA 1
ATOM 546 C C . ASP A 1 72 ? 15.182 -7.400 42.259 1.000 41.440 219 ASP A C 1
ATOM 547 O O . ASP A 1 72 ? 15.010 -8.097 43.270 1.000 45.660 219 ASP A O 1
ATOM 552 N N . ILE A 1 73 ? 14.183 -6.860 41.554 1.000 41.730 220 ILE A N 1
ATOM 553 C CA . ILE A 1 73 ? 12.728 -7.045 41.828 1.000 42.080 220 ILE A CA 1
ATOM 554 C C . ILE A 1 73 ? 12.218 -8.168 40.931 1.000 42.650 220 ILE A C 1
ATOM 555 O O . ILE A 1 73 ? 12.756 -8.314 39.834 1.000 41.190 220 ILE A O 1
ATOM 560 N N . HIS A 1 74 ? 11.185 -8.894 41.364 1.000 43.790 221 HIS A N 1
ATOM 561 C CA . HIS A 1 74 ? 10.683 -10.129 40.693 1.000 45.390 221 HIS A CA 1
ATOM 562 C C . HIS A 1 74 ? 9.185 -10.013 40.368 1.000 41.620 221 HIS A C 1
ATOM 563 O O . HIS A 1 74 ? 8.465 -9.296 41.084 1.000 39.880 221 HIS A O 1
ATOM 570 N N . GLU A 1 75 ? 8.755 -10.760 39.353 1.000 38.100 222 GLU A N 1
ATOM 571 C CA . GLU A 1 75 ? 7.352 -10.906 38.911 1.000 40.730 222 GLU A CA 1
ATOM 572 C C . GLU A 1 75 ? 6.507 -11.546 40.025 1.000 38.520 222 GLU A C 1
ATOM 573 O O . GLU A 1 75 ? 7.023 -12.377 40.762 1.000 42.500 222 GLU A O 1
ATOM 579 N N . VAL A 1 76 ? 5.237 -11.169 40.104 1.000 37.600 223 VAL A N 1
ATOM 580 C CA . VAL A 1 76 ? 4.259 -11.677 41.103 1.000 39.360 223 VAL A CA 1
ATOM 581 C C . VAL A 1 76 ? 2.854 -11.523 40.522 1.000 40.250 223 VAL A C 1
ATOM 582 O O . VAL A 1 76 ? 2.582 -10.471 39.907 1.000 39.600 223 VAL A O 1
ATOM 586 N N . LYS A 1 77 ? 1.989 -12.518 40.751 1.000 43.240 224 LYS A N 1
ATOM 587 C CA . LYS A 1 77 ? 0.590 -12.512 40.244 1.000 48.020 224 LYS A CA 1
ATOM 588 C C . LYS A 1 77 ? -0.382 -12.204 41.383 1.000 49.960 224 LYS A C 1
ATOM 589 O O . LYS A 1 77 ? -0.276 -12.854 42.422 1.000 50.900 224 LYS A O 1
ATOM 595 N N . ILE A 1 78 ? -1.286 -11.245 41.166 1.000 55.680 225 ILE A N 1
ATOM 596 C CA . ILE A 1 78 ? -2.257 -10.819 42.214 1.000 58.740 225 ILE A CA 1
ATOM 597 C C . ILE A 1 78 ? -3.685 -10.934 41.681 1.000 64.430 225 ILE A C 1
ATOM 598 O O . ILE A 1 78 ? -3.815 -11.216 40.480 1.000 53.500 225 ILE A O 1
ATOM 603 N N . ASP A 1 79 ? -4.695 -10.805 42.558 1.000 85.510 226 ASP A N 1
ATOM 604 C CA . ASP A 1 79 ? -6.153 -10.922 42.233 1.000 85.250 226 ASP A CA 1
ATOM 605 C C . ASP A 1 79 ? -6.431 -12.415 42.109 1.000 91.750 226 ASP A C 1
ATOM 606 O O . ASP A 1 79 ? -7.595 -12.784 41.905 1.000 95.880 226 ASP A O 1
ATOM 611 N N . THR A 1 80 ? -5.373 -13.222 42.215 1.000 94.230 227 THR A N 1
ATOM 612 C CA . THR A 1 80 ? -5.524 -14.693 42.198 1.000 104.200 227 THR A CA 1
ATOM 613 C C . THR A 1 80 ? -6.366 -15.094 41.002 1.000 116.920 227 THR A C 1
ATOM 614 O O . THR A 1 80 ? -6.014 -14.702 39.878 1.000 127.500 227 THR A O 1
ATOM 618 N N . ASN A 1 81 ? -7.442 -15.836 41.265 1.000 127.320 228 ASN A N 1
ATOM 619 C CA . ASN A 1 81 ? -8.276 -16.376 40.166 1.000 131.910 228 ASN A CA 1
ATOM 620 C C . ASN A 1 81 ? -9.743 -15.999 40.361 1.000 131.570 228 ASN A C 1
ATOM 621 O O . ASN A 1 81 ? -10.122 -15.682 41.507 1.000 118.540 228 ASN A O 1
ATOM 626 N N . GLY A 1 82 ? -10.513 -15.954 39.270 1.000 130.580 229 GLY A N 1
ATOM 627 C CA . GLY A 1 82 ? -11.968 -15.729 39.369 1.000 132.210 229 GLY A CA 1
ATOM 628 C C . GLY A 1 82 ? -12.290 -14.447 40.088 1.000 137.180 229 GLY A C 1
ATOM 629 O O . GLY A 1 82 ? -13.322 -14.396 40.782 1.000 129.020 229 GLY A O 1
ATOM 630 N N . ARG A 1 83 ? -11.443 -13.444 39.909 1.000 149.640 230 ARG A N 1
ATOM 631 C CA . ARG A 1 83 ? -11.694 -12.129 40.541 1.000 146.680 230 ARG A CA 1
ATOM 632 C C . ARG A 1 83 ? -11.559 -11.157 39.393 1.000 147.740 230 ARG A C 1
ATOM 633 O O . ARG A 1 83 ? -10.526 -10.468 39.349 1.000 151.140 230 ARG A O 1
ATOM 641 N N . SER A 1 84 ? -12.548 -11.141 38.498 1.000 146.810 231 SER A N 1
ATOM 642 C CA . SER A 1 84 ? -12.365 -10.339 37.265 1.000 148.900 231 SER A CA 1
ATOM 643 C C . SER A 1 84 ? -11.120 -10.932 36.604 1.000 142.780 231 SER A C 1
ATOM 644 O O . SER A 1 84 ? -11.157 -12.128 36.273 1.000 145.590 231 SER A O 1
ATOM 647 N N . PHE A 1 85 ? -10.056 -10.152 36.443 1.000 135.160 232 PHE A N 1
ATOM 648 C CA . PHE A 1 85 ? -8.880 -10.683 35.713 1.000 124.820 232 PHE A CA 1
ATOM 649 C C . PHE A 1 85 ? -7.596 -10.597 36.551 1.000 105.660 232 PHE A C 1
ATOM 650 O O . PHE A 1 85 ? -7.482 -9.678 37.370 1.000 102.570 232 PHE A O 1
ATOM 658 N N . PRO A 1 86 ? -6.642 -11.546 36.401 1.000 89.920 233 PRO A N 1
ATOM 659 C CA . PRO A 1 86 ? -5.349 -11.504 37.101 1.000 83.160 233 PRO A CA 1
ATOM 660 C C . PRO A 1 86 ? -4.394 -10.359 36.729 1.000 71.140 233 PRO A C 1
ATOM 661 O O . PRO A 1 86 ? -4.412 -9.931 35.602 1.000 64.810 233 PRO A O 1
ATOM 665 N N . LEU A 1 87 ? -3.584 -9.902 37.690 1.000 64.140 234 LEU A N 1
ATOM 666 C CA . LEU A 1 87 ? -2.656 -8.760 37.465 1.000 58.270 234 LEU A CA 1
ATOM 667 C C . LEU A 1 87 ? -1.206 -9.207 37.677 1.000 52.500 234 LEU A C 1
ATOM 668 O O . LEU A 1 87 ? -0.984 -10.088 38.504 1.000 50.490 234 LEU A O 1
ATOM 673 N N . TYR A 1 88 ? -0.263 -8.611 36.949 1.000 51.090 235 TYR A N 1
ATOM 674 C CA . TYR A 1 88 ? 1.176 -8.948 37.070 1.000 48.990 235 TYR A CA 1
ATOM 675 C C . TYR A 1 88 ? 1.921 -7.716 37.586 1.000 46.180 235 TYR A C 1
ATOM 676 O O . TYR A 1 88 ? 1.782 -6.625 36.980 1.000 52.700 235 TYR A O 1
ATOM 685 N N . LEU A 1 89 ? 2.631 -7.873 38.708 1.000 41.910 236 LEU A N 1
ATOM 686 C CA . LEU A 1 89 ? 3.381 -6.783 39.390 1.000 40.660 236 LEU A CA 1
ATOM 687 C C . LEU A 1 89 ? 4.813 -7.222 39.675 1.000 38.640 236 LEU A C 1
ATOM 688 O O . LEU A 1 89 ? 5.189 -8.353 39.314 1.000 40.030 236 LEU A O 1
ATOM 693 N N . GLN A 1 90 ? 5.592 -6.339 40.277 1.000 35.870 237 GLN A N 1
ATOM 694 C CA . GLN A 1 90 ? 6.972 -6.644 40.700 1.000 37.210 237 GLN A CA 1
ATOM 695 C C . GLN A 1 90 ? 7.054 -6.420 42.211 1.000 36.940 237 GLN A C 1
ATOM 696 O O . GLN A 1 90 ? 6.436 -5.444 42.705 1.000 36.020 237 GLN A O 1
ATOM 702 N N . ILE A 1 91 ? 7.714 -7.341 42.917 1.000 35.360 238 ILE A N 1
ATOM 703 C CA . ILE A 1 91 ? 7.852 -7.330 44.403 1.000 34.780 238 ILE A CA 1
ATOM 704 C C . ILE A 1 91 ? 9.343 -7.448 44.747 1.000 34.720 238 ILE A C 1
ATOM 705 O O . ILE A 1 91 ? 10.057 -8.148 44.019 1.000 33.690 238 ILE A O 1
ATOM 710 N N . ASP A 1 92 ? 9.788 -6.770 45.805 1.000 34.980 239 ASP A N 1
ATOM 711 C CA . ASP A 1 92 ? 11.151 -6.932 46.369 1.000 35.640 239 ASP A CA 1
ATOM 712 C C . ASP A 1 92 ? 11.118 -8.056 47.416 1.000 34.830 239 ASP A C 1
ATOM 713 O O . ASP A 1 92 ? 10.922 -7.752 48.617 1.000 32.240 239 ASP A O 1
ATOM 718 N N . GLU A 1 93 ? 11.315 -9.303 46.976 1.000 35.620 240 GLU A N 1
ATOM 719 C CA . GLU A 1 93 ? 11.385 -10.515 47.842 1.000 37.220 240 GLU A CA 1
ATOM 720 C C . GLU A 1 93 ? 12.622 -10.446 48.755 1.000 40.900 240 GLU A C 1
ATOM 721 O O . GLU A 1 93 ? 12.601 -11.099 49.823 1.000 47.400 240 GLU A O 1
ATOM 727 N N . GLU A 1 94 ? 13.640 -9.653 48.406 1.000 41.770 241 GLU A N 1
ATOM 728 C CA . GLU A 1 94 ? 14.925 -9.611 49.156 1.000 44.730 241 GLU A CA 1
ATOM 729 C C . GLU A 1 94 ? 14.782 -8.740 50.416 1.000 43.950 241 GLU A C 1
ATOM 730 O O . GLU A 1 94 ? 15.372 -9.120 51.432 1.000 50.500 241 GLU A O 1
ATOM 736 N N . ASN A 1 95 ? 14.048 -7.625 50.356 1.000 45.830 242 ASN A N 1
ATOM 737 C CA . ASN A 1 95 ? 14.024 -6.591 51.432 1.000 43.970 242 ASN A CA 1
ATOM 738 C C . ASN A 1 95 ? 12.614 -6.405 51.991 1.000 44.000 242 ASN A C 1
ATOM 739 O O . ASN A 1 95 ? 12.451 -5.524 52.882 1.000 40.660 242 ASN A O 1
ATOM 744 N N . SER A 1 96 ? 11.640 -7.178 51.498 1.000 44.280 243 SER A N 1
ATOM 745 C CA . SER A 1 96 ? 10.271 -7.248 52.069 1.000 43.850 243 SER A CA 1
ATOM 746 C C . SER A 1 96 ? 10.290 -8.189 53.277 1.000 45.310 243 SER A C 1
ATOM 747 O O . SER A 1 96 ? 10.709 -9.360 53.112 1.000 50.380 243 SER A O 1
ATOM 750 N N . GLY A 1 97 ? 9.917 -7.671 54.453 1.000 45.150 244 GLY A N 1
ATOM 751 C CA . GLY A 1 97 ? 9.571 -8.462 55.648 1.000 41.230 244 GLY A CA 1
ATOM 752 C C . GLY A 1 97 ? 8.067 -8.577 55.792 1.000 39.760 244 GLY A C 1
ATOM 753 O O . GLY A 1 97 ? 7.445 -9.180 54.922 1.000 41.780 244 GLY A O 1
ATOM 754 N N . ASP A 1 98 ? 7.503 -7.979 56.838 1.000 40.240 245 ASP A N 1
ATOM 755 C CA . ASP A 1 98 ? 6.040 -7.942 57.112 1.000 39.650 245 ASP A CA 1
ATOM 756 C C . ASP A 1 98 ? 5.313 -7.172 56.005 1.000 36.840 245 ASP A C 1
ATOM 757 O O . ASP A 1 98 ? 4.120 -7.445 55.801 1.000 32.430 245 ASP A O 1
ATOM 762 N N . VAL A 1 99 ? 6.004 -6.214 55.360 1.000 36.750 246 VAL A N 1
ATOM 763 C CA . VAL A 1 99 ? 5.443 -5.333 54.292 1.000 32.200 246 VAL A CA 1
ATOM 764 C C . VAL A 1 99 ? 5.987 -5.769 52.916 1.000 31.580 246 VAL A C 1
ATOM 765 O O . VAL A 1 99 ? 7.200 -5.566 52.644 1.000 33.690 246 VAL A O 1
ATOM 769 N N . ALA A 1 100 ? 5.113 -6.333 52.081 1.000 29.710 247 ALA A N 1
ATOM 770 C CA . ALA A 1 100 ? 5.300 -6.540 50.623 1.000 28.940 247 ALA A CA 1
ATOM 771 C C . ALA A 1 100 ? 5.477 -5.189 49.929 1.000 27.590 247 ALA A C 1
ATOM 772 O O . ALA A 1 100 ? 4.519 -4.397 49.916 1.000 27.190 247 ALA A O 1
ATOM 774 N N . VAL A 1 101 ? 6.660 -4.944 49.374 1.000 27.500 248 VAL A N 1
ATOM 775 C CA . VAL A 1 101 ? 6.997 -3.704 48.618 1.000 26.870 248 VAL A CA 1
ATOM 776 C C . VAL A 1 101 ? 6.796 -3.991 47.128 1.000 23.990 248 VAL A C 1
ATOM 777 O O . VAL A 1 101 ? 7.598 -4.733 46.533 1.000 21.910 248 VAL A O 1
ATOM 781 N N . LEU A 1 102 ? 5.763 -3.399 46.555 1.000 23.740 249 LEU A N 1
ATOM 782 C CA . LEU A 1 102 ? 5.341 -3.636 45.161 1.000 24.310 249 LEU A CA 1
ATOM 783 C C . LEU A 1 102 ? 5.744 -2.438 44.294 1.000 24.950 249 LEU A C 1
ATOM 784 O O . LEU A 1 102 ? 5.727 -1.271 44.782 1.000 23.950 249 LEU A O 1
ATOM 789 N N . TYR A 1 103 ? 6.113 -2.732 43.051 1.000 24.640 250 TYR A N 1
ATOM 790 C CA . TYR A 1 103 ? 6.517 -1.745 42.031 1.000 23.290 250 TYR A CA 1
ATOM 791 C C . TYR A 1 103 ? 5.682 -1.925 40.778 1.000 22.600 250 TYR A C 1
ATOM 792 O O . TYR A 1 103 ? 5.198 -3.040 40.521 1.000 23.130 250 TYR A O 1
ATOM 801 N N . ASP A 1 104 ? 5.536 -0.833 40.038 1.000 21.630 251 ASP A N 1
ATOM 802 C CA . ASP A 1 104 ? 5.017 -0.801 38.653 1.000 21.740 251 ASP A CA 1
ATOM 803 C C . ASP A 1 104 ? 5.467 0.504 38.029 1.000 22.700 251 ASP A C 1
ATOM 804 O O . ASP A 1 104 ? 5.471 1.504 38.751 1.000 24.500 251 ASP A O 1
ATOM 809 N N . MET A 1 105 ? 5.867 0.482 36.757 1.000 24.260 252 MET A N 1
ATOM 810 C CA . MET A 1 105 ? 6.062 1.706 35.938 1.000 22.460 252 MET A CA 1
ATOM 811 C C . MET A 1 105 ? 4.877 1.846 34.997 1.000 21.200 252 MET A C 1
ATOM 812 O O . MET A 1 105 ? 4.623 0.962 34.208 1.000 20.530 252 MET A O 1
ATOM 817 N N . PRO A 1 106 ? 4.104 2.947 35.058 1.000 23.170 253 PRO A N 1
ATOM 818 C CA . PRO A 1 106 ? 2.883 3.045 34.266 1.000 23.770 253 PRO A CA 1
ATOM 819 C C . PRO A 1 106 ? 3.215 2.884 32.778 1.000 25.380 253 PRO A C 1
ATOM 820 O O . PRO A 1 106 ? 3.916 3.720 32.233 1.000 26.370 253 PRO A O 1
ATOM 824 N N . THR A 1 107 ? 2.736 1.811 32.153 1.000 25.140 254 THR A N 1
ATOM 825 C CA . THR A 1 107 ? 2.890 1.596 30.697 1.000 26.980 254 THR A CA 1
ATOM 826 C C . THR A 1 107 ? 2.096 2.669 29.951 1.000 27.470 254 THR A C 1
ATOM 827 O O . THR A 1 107 ? 2.413 2.908 28.787 1.000 27.840 254 THR A O 1
ATOM 831 N N . THR A 1 108 ? 1.082 3.268 30.580 1.000 27.990 255 THR A N 1
ATOM 832 C CA . THR A 1 108 ? 0.210 4.294 29.942 1.000 30.550 255 THR A CA 1
ATOM 833 C C . THR A 1 108 ? 1.065 5.480 29.458 1.000 31.960 255 THR A C 1
ATOM 834 O O . THR A 1 108 ? 0.679 6.146 28.449 1.000 28.760 255 THR A O 1
ATOM 838 N N . LEU A 1 109 ? 2.164 5.750 30.174 1.000 31.350 256 LEU A N 1
ATOM 839 C CA . LEU A 1 109 ? 3.092 6.860 29.879 1.000 31.570 256 LEU A CA 1
ATOM 840 C C . LEU A 1 109 ? 3.651 6.661 28.474 1.000 31.610 256 LEU A C 1
ATOM 841 O O . LEU A 1 109 ? 3.890 7.675 27.828 1.000 31.850 256 LEU A O 1
ATOM 846 N N . GLY A 1 110 ? 3.762 5.398 28.029 1.000 29.340 257 GLY A N 1
ATOM 847 C CA . GLY A 1 110 ? 4.194 4.999 26.681 1.000 30.260 257 GLY A CA 1
ATOM 848 C C . GLY A 1 110 ? 3.381 5.665 25.573 1.000 33.330 257 GLY A C 1
ATOM 849 O O . GLY A 1 110 ? 3.932 5.875 24.459 1.000 36.210 257 GLY A O 1
ATOM 850 N N . GLY A 1 111 ? 2.125 6.001 25.842 1.000 31.880 258 GLY A N 1
ATOM 851 C CA . GLY A 1 111 ? 1.240 6.624 24.844 1.000 32.430 258 GLY A CA 1
ATOM 852 C C . GLY A 1 111 ? 1.560 8.091 24.634 1.000 33.090 258 GLY A C 1
ATOM 853 O O . GLY A 1 111 ? 1.211 8.601 23.574 1.000 33.010 258 GLY A O 1
ATOM 854 N N . ILE A 1 112 ? 2.146 8.766 25.632 1.000 33.510 259 ILE A N 1
ATOM 855 C CA . ILE A 1 112 ? 2.521 10.206 25.542 1.000 33.070 259 ILE A CA 1
ATOM 856 C C . ILE A 1 112 ? 3.640 10.349 24.498 1.000 36.150 259 ILE A C 1
ATOM 857 O O . ILE A 1 112 ? 3.507 11.227 23.605 1.000 31.650 259 ILE A O 1
ATOM 862 N N . ASP A 1 113 ? 4.700 9.534 24.624 1.000 41.420 260 ASP A N 1
ATOM 863 C CA . ASP A 1 113 ? 5.879 9.500 23.703 1.000 46.120 260 ASP A CA 1
ATOM 864 C C . ASP A 1 113 ? 5.373 9.415 22.260 1.000 42.150 260 ASP A C 1
ATOM 865 O O . ASP A 1 113 ? 5.493 10.415 21.523 1.000 37.860 260 ASP A O 1
ATOM 870 N N . LYS A 1 114 ? 4.741 8.288 21.923 1.000 44.030 261 LYS A N 1
ATOM 871 C CA . LYS A 1 114 ? 4.316 7.938 20.549 1.000 46.820 261 LYS A CA 1
ATOM 872 C C . LYS A 1 114 ? 3.363 9.015 20.038 1.000 45.880 261 LYS A C 1
ATOM 873 O O . LYS A 1 114 ? 3.491 9.391 18.864 1.000 48.610 261 LYS A O 1
ATOM 879 N N . ALA A 1 115 ? 2.514 9.550 20.908 1.000 43.660 262 ALA A N 1
ATOM 880 C CA . ALA A 1 115 ? 1.571 10.639 20.586 1.000 44.960 262 ALA A CA 1
ATOM 881 C C . ALA A 1 115 ? 2.339 11.893 20.173 1.000 45.460 262 ALA A C 1
ATOM 882 O O . ALA A 1 115 ? 2.031 12.439 19.100 1.000 44.200 262 ALA A O 1
ATOM 884 N N . ILE A 1 116 ? 3.256 12.366 21.014 1.000 47.090 263 ILE A N 1
ATOM 885 C CA . ILE A 1 116 ? 4.017 13.622 20.760 1.000 48.440 263 ILE A CA 1
ATOM 886 C C . ILE A 1 116 ? 4.849 13.433 19.483 1.000 51.330 263 ILE A C 1
ATOM 887 O O . ILE A 1 116 ? 4.843 14.347 18.650 1.000 47.530 263 ILE A O 1
ATOM 892 N N . GLU A 1 117 ? 5.459 12.250 19.332 1.000 57.730 264 GLU A N 1
ATOM 893 C CA . GLU A 1 117 ? 6.272 11.781 18.163 1.000 62.160 264 GLU A CA 1
ATOM 894 C C . GLU A 1 117 ? 5.434 11.785 16.872 1.000 63.400 264 GLU A C 1
ATOM 895 O O . GLU A 1 117 ? 5.978 12.239 15.862 1.000 64.800 264 GLU A O 1
ATOM 901 N N . MET A 1 118 ? 4.178 11.298 16.903 1.000 72.430 265 MET A N 1
ATOM 902 C CA . MET A 1 118 ? 3.183 11.400 15.783 1.000 74.260 265 MET A CA 1
ATOM 903 C C . MET A 1 118 ? 2.980 12.875 15.398 1.000 77.620 265 MET A C 1
ATOM 904 O O . MET A 1 118 ? 3.043 13.168 14.200 1.000 84.350 265 MET A O 1
ATOM 909 N N . TYR A 1 119 ? 2.694 13.749 16.373 1.000 81.800 266 TYR A N 1
ATOM 910 C CA . TYR A 1 119 ? 2.188 15.132 16.159 1.000 89.530 266 TYR A CA 1
ATOM 911 C C . TYR A 1 119 ? 3.332 16.079 15.788 1.000 89.420 266 TYR A C 1
ATOM 912 O O . TYR A 1 119 ? 3.033 17.240 15.428 1.000 90.720 266 TYR A O 1
ATOM 921 N N . MET A 1 120 ? 4.586 15.628 15.903 1.000 84.310 267 MET A N 1
ATOM 922 C CA . MET A 1 120 ? 5.778 16.406 15.462 1.000 83.940 267 MET A CA 1
ATOM 923 C C . MET A 1 120 ? 5.723 16.521 13.939 1.000 77.850 267 MET A C 1
ATOM 924 O O . MET A 1 120 ? 5.574 15.480 13.278 1.000 77.360 267 MET A O 1
ATOM 929 N N . LYS A 1 121 ? 5.818 17.744 13.415 1.000 80.670 268 LYS A N 1
ATOM 930 C CA . LYS A 1 121 ? 5.518 18.063 11.993 1.000 85.940 268 LYS A CA 1
ATOM 931 C C . LYS A 1 121 ? 6.787 17.902 11.140 1.000 74.890 268 LYS A C 1
ATOM 932 O O . LYS A 1 121 ? 6.867 18.586 10.119 1.000 78.140 268 LYS A O 1
ATOM 938 N N . LYS A 1 122 ? 7.726 17.024 11.527 1.000 70.520 269 LYS A N 1
ATOM 939 C CA . LYS A 1 122 ? 9.010 16.810 10.795 1.000 71.640 269 LYS A CA 1
ATOM 940 C C . LYS A 1 122 ? 9.889 15.753 11.488 1.000 66.030 269 LYS A C 1
ATOM 941 O O . LYS A 1 122 ? 9.831 15.632 12.726 1.000 60.250 269 LYS A O 1
ATOM 947 N N . GLY A 1 123 ? 10.732 15.072 10.703 1.000 66.810 270 GLY A N 1
ATOM 948 C CA . GLY A 1 123 ? 11.700 14.063 11.173 1.000 66.530 270 GLY A CA 1
ATOM 949 C C . GLY A 1 123 ? 13.046 14.688 11.513 1.000 64.370 270 GLY A C 1
ATOM 950 O O . GLY A 1 123 ? 13.555 15.492 10.699 1.000 59.110 270 GLY A O 1
ATOM 951 N N . HIS A 1 124 ? 13.598 14.343 12.680 1.000 63.980 271 HIS A N 1
ATOM 952 C CA . HIS A 1 124 ? 14.905 14.837 13.196 1.000 66.590 271 HIS A CA 1
ATOM 953 C C . HIS A 1 124 ? 15.728 13.652 13.692 1.000 62.800 271 HIS A C 1
ATOM 954 O O . HIS A 1 124 ? 15.135 12.654 14.113 1.000 60.840 271 HIS A O 1
ATOM 961 N N . ILE A 1 125 ? 17.046 13.765 13.668 1.000 66.090 272 ILE A N 1
ATOM 962 C CA . ILE A 1 125 ? 17.903 12.867 14.485 1.000 73.050 272 ILE A CA 1
ATOM 963 C C . ILE A 1 125 ? 17.526 13.128 15.951 1.000 79.810 272 ILE A C 1
ATOM 964 O O . ILE A 1 125 ? 17.459 14.322 16.362 1.000 78.680 272 ILE A O 1
ATOM 969 N N . GLY A 1 126 ? 17.149 12.069 16.667 1.000 80.780 273 GLY A N 1
ATOM 970 C CA . GLY A 1 126 ? 16.497 12.174 17.983 1.000 79.230 273 GLY A CA 1
ATOM 971 C C . GLY A 1 126 ? 15.303 13.127 17.961 1.000 75.670 273 GLY A C 1
ATOM 972 O O . GLY A 1 126 ? 14.409 12.958 17.096 1.000 70.970 273 GLY A O 1
ATOM 973 N N . LYS A 1 127 ? 15.305 14.117 18.856 1.000 69.610 274 LYS A N 1
ATOM 974 C CA . LYS A 1 127 ? 14.100 14.875 19.286 1.000 66.360 274 LYS A CA 1
ATOM 975 C C . LYS A 1 127 ? 14.505 16.338 19.482 1.000 61.130 274 LYS A C 1
ATOM 976 O O . LYS A 1 127 ? 15.707 16.584 19.676 1.000 59.000 274 LYS A O 1
ATOM 982 N N . THR A 1 128 ? 13.547 17.264 19.377 1.000 55.250 275 THR A N 1
ATOM 983 C CA . THR A 1 128 ? 13.771 18.723 19.550 1.000 55.270 275 THR A CA 1
ATOM 984 C C . THR A 1 128 ? 13.693 19.050 21.041 1.000 57.650 275 THR A C 1
ATOM 985 O O . THR A 1 128 ? 13.163 18.214 21.800 1.000 61.110 275 THR A O 1
ATOM 989 N N . SER A 1 129 ? 14.201 20.219 21.439 1.000 57.330 276 SER A N 1
ATOM 990 C CA . SER A 1 129 ? 14.184 20.723 22.837 1.000 59.960 276 SER A CA 1
ATOM 991 C C . SER A 1 129 ? 12.731 20.982 23.263 1.000 59.520 276 SER A C 1
ATOM 992 O O . SER A 1 129 ? 12.359 20.605 24.395 1.000 62.730 276 SER A O 1
ATOM 995 N N . GLN A 1 130 ? 11.946 21.595 22.375 1.000 56.970 277 GLN A N 1
ATOM 996 C CA . GLN A 1 130 ? 10.504 21.894 22.580 1.000 59.980 277 GLN A CA 1
ATOM 997 C C . GLN A 1 130 ? 9.738 20.574 22.775 1.000 59.040 277 GLN A C 1
ATOM 998 O O . GLN A 1 130 ? 8.982 20.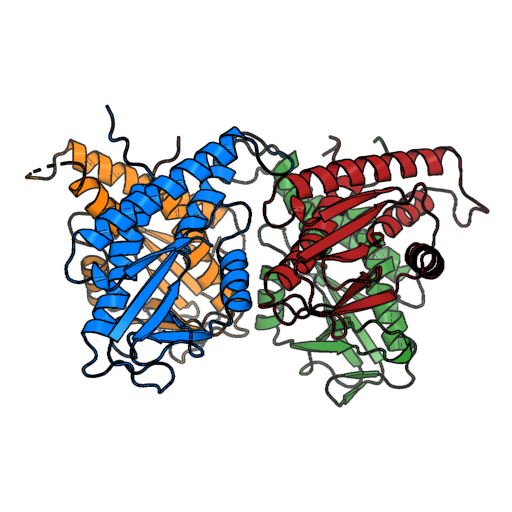460 23.768 1.000 52.830 277 GLN A O 1
ATOM 1004 N N . GLN A 1 131 ? 9.933 19.609 21.871 1.000 57.560 278 GLN A N 1
ATOM 1005 C CA . GLN A 1 131 ? 9.338 18.249 21.967 1.000 54.560 278 GLN A CA 1
ATOM 1006 C C . GLN A 1 131 ? 9.600 17.687 23.362 1.000 54.670 278 GLN A C 1
ATOM 1007 O O . GLN A 1 131 ? 8.641 17.190 23.982 1.000 56.960 278 GLN A O 1
ATOM 1013 N N . GLN A 1 132 ? 10.852 17.747 23.824 1.000 51.650 279 GLN A N 1
ATOM 1014 C CA . GLN A 1 132 ? 11.275 17.132 25.109 1.000 54.280 279 GLN A CA 1
ATOM 1015 C C . GLN A 1 132 ? 10.759 17.990 26.270 1.000 49.410 279 GLN A C 1
ATOM 1016 O O . GLN A 1 132 ? 10.627 17.443 27.361 1.000 48.150 279 GLN A O 1
ATOM 1022 N N . LEU A 1 133 ? 10.404 19.253 26.012 1.000 46.860 280 LEU A N 1
ATOM 1023 C CA . LEU A 1 133 ? 9.719 20.155 26.984 1.000 47.430 280 LEU A CA 1
ATOM 1024 C C . LEU A 1 133 ? 8.259 19.686 27.214 1.000 47.890 280 LEU A C 1
ATOM 1025 O O . LEU A 1 133 ? 7.803 19.690 28.396 1.000 42.280 280 LEU A O 1
ATOM 1030 N N . LEU A 1 134 ? 7.534 19.300 26.153 1.000 44.640 281 LEU A N 1
ATOM 1031 C CA . LEU A 1 134 ? 6.133 18.809 26.263 1.000 45.210 281 LEU A CA 1
ATOM 1032 C C . LEU A 1 134 ? 6.118 17.510 27.076 1.000 42.150 281 LEU A C 1
ATOM 1033 O O . LEU A 1 134 ? 5.365 17.442 28.066 1.000 43.010 281 LEU A O 1
ATOM 1038 N N . GLU A 1 135 ? 6.929 16.532 26.681 1.000 37.390 282 GLU A N 1
ATOM 1039 C CA . GLU A 1 135 ? 7.095 15.248 27.407 1.000 39.810 282 GLU A CA 1
ATOM 1040 C C . GLU A 1 135 ? 7.278 15.540 28.897 1.000 38.680 282 GLU A C 1
ATOM 1041 O O . GLU A 1 135 ? 6.535 14.989 29.710 1.000 40.920 282 GLU A O 1
ATOM 1047 N N . GLU A 1 136 ? 8.259 16.379 29.207 1.000 41.830 283 GLU A N 1
ATOM 1048 C CA . GLU A 1 136 ? 8.680 16.787 30.569 1.000 46.590 283 GLU A CA 1
ATOM 1049 C C . GLU A 1 136 ? 7.461 17.225 31.385 1.000 46.760 283 GLU A C 1
ATOM 1050 O O . GLU A 1 136 ? 7.224 16.647 32.464 1.000 48.290 283 GLU A O 1
ATOM 1056 N N . ARG A 1 137 ? 6.721 18.211 30.884 1.000 46.100 284 ARG A N 1
ATOM 1057 C CA . ARG A 1 137 ? 5.629 18.878 31.634 1.000 44.640 284 ARG A CA 1
ATOM 1058 C C . ARG A 1 137 ? 4.401 17.943 31.709 1.000 41.630 284 ARG A C 1
ATOM 1059 O O . ARG A 1 137 ? 3.635 18.084 32.697 1.000 38.840 284 ARG A O 1
ATOM 1067 N N . GLU A 1 138 ? 4.252 16.987 30.772 1.000 35.700 285 GLU A N 1
ATOM 1068 C CA . GLU A 1 138 ? 3.143 15.979 30.769 1.000 33.450 285 GLU A CA 1
ATOM 1069 C C . GLU A 1 138 ? 3.432 14.896 31.817 1.000 31.910 285 GLU A C 1
ATOM 1070 O O . GLU A 1 138 ? 2.498 14.499 32.536 1.000 33.390 285 GLU A O 1
ATOM 1076 N N . LEU A 1 139 ? 4.691 14.544 32.013 1.000 31.830 286 LEU A N 1
ATOM 1077 C CA . LEU A 1 139 ? 5.053 13.551 33.048 1.000 34.080 286 LEU A CA 1
ATOM 1078 C C . LEU A 1 139 ? 4.841 14.166 34.425 1.000 33.940 286 LEU A C 1
ATOM 1079 O O . LEU A 1 139 ? 4.400 13.447 35.327 1.000 32.240 286 LEU A O 1
ATOM 1084 N N . ARG A 1 140 ? 5.174 15.442 34.563 1.000 34.460 287 ARG A N 1
ATOM 1085 C CA . ARG A 1 140 ? 5.013 16.160 35.847 1.000 35.850 287 ARG A CA 1
ATOM 1086 C C . ARG A 1 140 ? 3.534 16.277 36.208 1.000 30.940 287 ARG A C 1
ATOM 1087 O O . ARG A 1 140 ? 3.209 16.073 37.371 1.000 30.700 287 ARG A O 1
ATOM 1095 N N . ASN A 1 141 ? 2.685 16.576 35.229 1.000 27.880 288 ASN A N 1
ATOM 1096 C CA . ASN A 1 141 ? 1.228 16.683 35.465 1.000 28.720 288 ASN A CA 1
ATOM 1097 C C . ASN A 1 141 ? 0.669 15.321 35.869 1.000 33.360 288 ASN A C 1
ATOM 1098 O O . ASN A 1 141 ? -0.189 15.290 36.748 1.000 32.670 288 ASN A O 1
ATOM 1103 N N . PHE A 1 142 ? 1.139 14.250 35.232 1.000 32.210 289 PHE A N 1
ATOM 1104 C CA . PHE A 1 142 ? 0.654 12.890 35.548 1.000 31.020 289 PHE A CA 1
ATOM 1105 C C . PHE A 1 142 ? 1.002 12.561 36.991 1.000 30.380 289 PHE A C 1
ATOM 1106 O O . PHE A 1 142 ? 0.133 12.088 37.711 1.000 31.600 289 PHE A O 1
ATOM 1114 N N . LYS A 1 143 ? 2.229 12.859 37.388 1.000 30.300 290 LYS A N 1
ATOM 1115 C CA . LYS A 1 143 ? 2.688 12.555 38.755 1.000 33.800 290 LYS A CA 1
ATOM 1116 C C . LYS A 1 143 ? 1.844 13.353 39.741 1.000 34.680 290 LYS A C 1
ATOM 1117 O O . LYS A 1 143 ? 1.305 12.735 40.649 1.000 35.650 290 LYS A O 1
ATOM 1123 N N . THR A 1 144 ? 1.641 14.644 39.485 1.000 35.370 291 THR A N 1
ATOM 1124 C CA . THR A 1 144 ? 0.856 15.537 40.373 1.000 33.530 291 THR A CA 1
ATOM 1125 C C . THR A 1 144 ? -0.589 15.060 40.446 1.000 30.750 291 THR A C 1
ATOM 1126 O O . THR A 1 144 ? -1.122 15.017 41.552 1.000 30.060 291 THR A O 1
ATOM 1130 N N . THR A 1 145 ? -1.168 14.683 39.306 1.000 29.540 292 THR A N 1
ATOM 1131 C CA . THR A 1 145 ? -2.558 14.172 39.266 1.000 30.520 292 THR A CA 1
ATOM 1132 C C . THR A 1 145 ? -2.648 12.862 40.056 1.000 32.420 292 THR A C 1
ATOM 1133 O O . THR A 1 145 ? -3.574 12.745 40.846 1.000 36.950 292 THR A O 1
ATOM 1137 N N . LEU A 1 146 ? -1.692 11.954 39.880 1.000 31.640 293 LEU A N 1
ATOM 1138 C CA . LEU A 1 146 ? -1.687 10.653 40.589 1.000 32.280 293 LEU A CA 1
ATOM 1139 C C . LEU A 1 146 ? -1.489 10.858 42.091 1.000 31.410 293 LEU A C 1
ATOM 1140 O O . LEU A 1 146 ? -2.161 10.182 42.853 1.000 30.780 293 LEU A O 1
ATOM 1145 N N . ILE A 1 147 ? -0.596 11.760 42.476 1.000 29.850 294 ILE A N 1
ATOM 1146 C CA . ILE A 1 147 ? -0.314 11.998 43.919 1.000 31.170 294 ILE A CA 1
ATOM 1147 C C . ILE A 1 147 ? -1.589 12.553 44.548 1.000 33.680 294 ILE A C 1
ATOM 1148 O O . ILE A 1 147 ? -1.878 12.192 45.682 1.000 39.460 294 ILE A O 1
ATOM 1153 N N . ASN A 1 148 ? -2.346 13.353 43.800 1.000 33.480 295 ASN A N 1
ATOM 1154 C CA . ASN A 1 148 ? -3.538 13.992 44.406 1.000 32.410 295 ASN A CA 1
ATOM 1155 C C . ASN A 1 148 ? -4.630 12.946 44.515 1.000 30.710 295 ASN A C 1
ATOM 1156 O O . ASN A 1 148 ? -5.224 12.844 45.585 1.000 35.440 295 ASN A O 1
ATOM 1161 N N . LEU A 1 149 ? -4.816 12.145 43.483 1.000 28.940 296 LEU A N 1
ATOM 1162 C CA . LEU A 1 149 ? -5.757 10.997 43.495 1.000 30.260 296 LEU A CA 1
ATOM 1163 C C . LEU A 1 149 ? -5.449 10.045 44.681 1.000 33.150 296 LEU A C 1
ATOM 1164 O O . LEU A 1 149 ? -6.381 9.735 45.486 1.000 35.730 296 LEU A O 1
ATOM 1169 N N . ILE A 1 150 ? -4.207 9.580 44.784 1.000 33.370 297 ILE A N 1
ATOM 1170 C CA . ILE A 1 150 ? -3.750 8.611 45.820 1.000 35.170 297 ILE A CA 1
ATOM 1171 C C . ILE A 1 150 ? -4.105 9.155 47.206 1.000 35.770 297 ILE A C 1
ATOM 1172 O O . ILE A 1 150 ? -4.751 8.408 47.990 1.000 32.890 297 ILE A O 1
ATOM 1177 N N . ASN A 1 151 ? -3.736 10.410 47.468 1.000 36.240 298 ASN A N 1
ATOM 1178 C CA . ASN A 1 151 ? -3.813 11.050 48.807 1.000 37.430 298 ASN A CA 1
ATOM 1179 C C . ASN A 1 151 ? -5.272 11.317 49.190 1.000 36.390 298 ASN A C 1
ATOM 1180 O O . ASN A 1 151 ? -5.548 11.356 50.398 1.000 36.610 298 ASN A O 1
ATOM 1185 N N . ASN A 1 152 ? -6.178 11.462 48.224 1.000 38.240 299 ASN A N 1
ATOM 1186 C CA . ASN A 1 152 ? -7.594 11.829 48.497 1.000 40.180 299 ASN A CA 1
ATOM 1187 C C . ASN A 1 152 ? -8.446 10.597 48.805 1.000 39.510 299 ASN A C 1
ATOM 1188 O O . ASN A 1 152 ? -9.675 10.725 48.730 1.000 39.570 299 ASN A O 1
ATOM 1193 N N . ASN A 1 153 ? -7.847 9.464 49.185 1.000 38.010 300 ASN A N 1
ATOM 1194 C CA . ASN A 1 153 ? -8.617 8.217 49.440 1.000 38.610 300 ASN A CA 1
ATOM 1195 C C . ASN A 1 153 ? -7.923 7.342 50.500 1.000 38.600 300 ASN A C 1
ATOM 1196 O O . ASN A 1 153 ? -6.771 6.914 50.257 1.000 42.540 300 ASN A O 1
ATOM 1201 N N . SER A 1 154 ? -8.642 7.045 51.591 1.000 35.300 301 SER A N 1
ATOM 1202 C CA . SER A 1 154 ? -8.322 6.035 52.645 1.000 35.630 301 SER A CA 1
ATOM 1203 C C . SER A 1 154 ? -7.700 4.772 52.035 1.000 33.130 301 SER A C 1
ATOM 1204 O O . SER A 1 154 ? -6.792 4.161 52.674 1.000 33.020 301 SER A O 1
ATOM 1207 N N . PHE A 1 155 ? -8.227 4.343 50.895 1.000 31.100 302 PHE A N 1
ATOM 1208 C CA . PHE A 1 155 ? -7.975 2.999 50.335 1.000 35.000 302 PHE A CA 1
ATOM 1209 C C . PHE A 1 155 ? -6.615 2.985 49.624 1.000 32.380 302 PHE A C 1
ATOM 1210 O O . PHE A 1 155 ? -6.106 1.867 49.421 1.000 31.010 302 PHE A O 1
ATOM 1218 N N . THR A 1 156 ? -6.034 4.159 49.311 1.000 31.550 303 THR A N 1
ATOM 1219 C CA . THR A 1 156 ? -4.723 4.284 48.609 1.000 31.950 303 THR A CA 1
ATOM 1220 C C . THR A 1 156 ? -3.711 5.106 49.429 1.000 35.330 303 THR A C 1
ATOM 1221 O O . THR A 1 156 ? -2.502 4.820 49.299 1.000 32.920 303 THR A O 1
ATOM 1225 N N . LYS A 1 157 ? -4.169 6.055 50.262 1.000 40.170 304 LYS A N 1
ATOM 1226 C CA . LYS A 1 157 ? -3.344 7.178 50.805 1.000 41.070 304 LYS A CA 1
ATOM 1227 C C . LYS A 1 157 ? -2.053 6.659 51.429 1.000 38.650 304 LYS A C 1
ATOM 1228 O O . LYS A 1 157 ? -1.003 7.227 51.140 1.000 48.090 304 LYS A O 1
ATOM 1234 N N . THR A 1 158 ? -2.114 5.655 52.280 1.000 39.320 305 THR A N 1
ATOM 1235 C CA . THR A 1 158 ? -0.901 5.150 52.966 1.000 42.540 305 THR A CA 1
ATOM 1236 C C . THR A 1 158 ? -0.264 4.031 52.143 1.000 41.370 305 THR A C 1
ATOM 1237 O O . THR A 1 158 ? 0.889 3.711 52.404 1.000 45.780 305 THR A O 1
ATOM 1241 N N . PHE A 1 159 ? -0.980 3.480 51.169 1.000 39.460 306 PHE A N 1
ATOM 1242 C CA . PHE A 1 159 ? -0.660 2.164 50.553 1.000 36.960 306 PHE A CA 1
ATOM 1243 C C . PHE A 1 159 ? 0.131 2.360 49.235 1.000 35.820 306 PHE A C 1
ATOM 1244 O O . PHE A 1 159 ? 0.933 1.475 48.889 1.000 34.560 306 PHE A O 1
ATOM 1252 N N . VAL A 1 160 ? 0.000 3.520 48.585 1.000 31.870 307 VAL A N 1
ATOM 1253 C CA . VAL A 1 160 ? 0.636 3.829 47.271 1.000 30.890 307 VAL A CA 1
ATOM 1254 C C . VAL A 1 160 ? 1.515 5.083 47.377 1.000 32.650 307 VAL A C 1
ATOM 1255 O O . VAL A 1 160 ? 1.051 6.109 47.956 1.000 36.100 307 VAL A O 1
ATOM 1259 N N . LYS A 1 161 ? 2.724 5.001 46.815 1.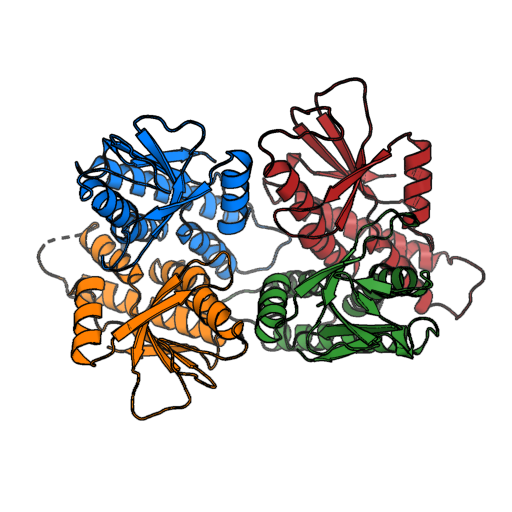000 31.640 308 LYS A N 1
ATOM 1260 C CA . LYS A 1 161 ? 3.766 6.059 46.845 1.000 33.520 308 LYS A CA 1
ATOM 1261 C C . LYS A 1 161 ? 4.311 6.215 45.432 1.000 32.000 308 LYS A C 1
ATOM 1262 O O . LYS A 1 161 ? 4.492 5.206 44.779 1.000 30.430 308 LYS A O 1
ATOM 1268 N N . VAL A 1 162 ? 4.472 7.453 44.971 1.000 36.680 309 VAL A N 1
ATOM 1269 C CA . VAL A 1 162 ? 5.098 7.804 43.666 1.000 35.270 309 VAL A CA 1
ATOM 1270 C C . VAL A 1 162 ? 6.584 8.014 43.945 1.000 35.520 309 VAL A C 1
ATOM 1271 O O . VAL A 1 162 ? 6.865 8.831 44.830 1.000 36.450 309 VAL A O 1
ATOM 1275 N N . ILE A 1 163 ? 7.471 7.239 43.292 1.000 33.010 310 ILE A N 1
ATOM 1276 C CA . ILE A 1 163 ? 8.962 7.316 43.459 1.000 33.500 310 ILE A CA 1
ATOM 1277 C C . ILE A 1 163 ? 9.610 7.670 42.120 1.000 32.970 310 ILE A C 1
ATOM 1278 O O . ILE A 1 163 ? 8.928 7.578 41.070 1.000 31.980 310 ILE A O 1
ATOM 1283 N N . GLU A 1 164 ? 10.892 8.029 42.178 1.000 37.170 311 GLU A N 1
ATOM 1284 C CA . GLU A 1 164 ? 11.742 8.404 41.012 1.000 38.890 311 GLU A CA 1
ATOM 1285 C C . GLU A 1 164 ? 12.408 7.144 40.469 1.000 35.880 311 GLU A C 1
ATOM 1286 O O . GLU A 1 164 ? 12.540 6.183 41.250 1.000 39.350 311 GLU A O 1
ATOM 1292 N N . GLU A 1 165 ? 12.765 7.141 39.178 1.000 31.960 312 GLU A N 1
ATOM 1293 C CA . GLU A 1 165 ? 13.611 6.090 38.555 1.000 32.640 312 GLU A CA 1
ATOM 1294 C C . GLU A 1 165 ? 14.990 6.146 39.199 1.000 34.090 312 GLU A C 1
ATOM 1295 O O . GLU A 1 165 ? 15.298 7.139 39.851 1.000 35.210 312 GLU A O 1
ATOM 1302 N N . GLY B 1 7 ? -2.014 19.905 18.164 1.000 81.090 154 GLY B N 1
ATOM 1303 C CA . GLY B 1 7 ? -3.120 19.980 19.173 1.000 83.370 154 GLY B CA 1
ATOM 1304 C C . GLY B 1 7 ? -3.593 18.594 19.587 1.000 88.710 154 GLY B C 1
ATOM 1305 O O . GLY B 1 7 ? -4.487 18.048 18.894 1.000 95.800 154 GLY B O 1
ATOM 1306 N N . LEU B 1 8 ? -3.010 18.038 20.663 1.000 83.060 155 LEU B N 1
ATOM 1307 C CA . LEU B 1 8 ? -3.223 16.632 21.113 1.000 70.260 155 LEU B CA 1
ATOM 1308 C C . LEU B 1 8 ? -4.492 16.588 21.961 1.000 59.360 155 LEU B C 1
ATOM 1309 O O . LEU B 1 8 ? -4.499 17.219 23.046 1.000 61.660 155 LEU B O 1
ATOM 1314 N N . LEU B 1 9 ? -5.524 15.899 21.477 1.000 47.620 156 LEU B N 1
ATOM 1315 C CA . LEU B 1 9 ? -6.734 15.577 22.278 1.000 46.640 156 LEU B CA 1
ATOM 1316 C C . LEU B 1 9 ? -6.409 14.391 23.181 1.000 40.630 156 LEU B C 1
ATOM 1317 O O . LEU B 1 9 ? -5.657 13.519 22.775 1.000 37.180 156 LEU B O 1
ATOM 1322 N N . PRO B 1 10 ? -6.914 14.337 24.437 1.000 37.990 157 PRO B N 1
ATOM 1323 C CA . PRO B 1 10 ? -6.721 13.171 25.304 1.000 36.930 157 PRO B CA 1
ATOM 1324 C C . PRO B 1 10 ? -7.159 11.870 24.626 1.000 34.980 157 PRO B C 1
ATOM 1325 O O . PRO B 1 10 ? -6.470 10.873 24.745 1.000 34.050 157 PRO B O 1
ATOM 1329 N N . SER B 1 11 ? -8.284 11.920 23.920 1.000 32.820 158 SER B N 1
ATOM 1330 C CA . SER B 1 11 ? -8.841 10.773 23.174 1.000 35.700 158 SER B CA 1
ATOM 1331 C C . SER B 1 11 ? -7.763 10.198 22.244 1.000 33.560 158 SER B C 1
ATOM 1332 O O . SER B 1 11 ? -7.647 8.956 22.171 1.000 35.210 158 SER B O 1
ATOM 1335 N N . THR B 1 12 ? -6.967 11.068 21.612 1.000 32.250 159 THR B N 1
ATOM 1336 C CA . THR B 1 12 ? -5.859 10.698 20.687 1.000 30.550 159 THR B CA 1
ATOM 1337 C C . THR B 1 12 ? -4.753 9.941 21.438 1.000 30.550 159 THR B C 1
ATOM 1338 O O . THR B 1 12 ? -4.312 8.904 20.932 1.000 30.130 159 THR B O 1
ATOM 1342 N N . VAL B 1 13 ? -4.304 10.440 22.591 1.000 28.770 160 VAL B N 1
ATOM 1343 C CA . VAL B 1 13 ? -3.256 9.756 23.398 1.000 28.120 160 VAL B CA 1
ATOM 1344 C C . VAL B 1 13 ? -3.819 8.396 23.830 1.000 26.640 160 VAL B C 1
ATOM 1345 O O . VAL B 1 13 ? -3.084 7.404 23.733 1.000 25.830 160 VAL B O 1
ATOM 1349 N N . LEU B 1 14 ? -5.080 8.354 24.281 1.000 28.050 161 LEU B N 1
ATOM 1350 C CA . LEU B 1 14 ? -5.701 7.138 24.885 1.000 28.410 161 LEU B CA 1
ATOM 1351 C C . LEU B 1 14 ? -5.788 6.044 23.814 1.000 29.620 161 LEU B C 1
ATOM 1352 O O . LEU B 1 14 ? -5.495 4.866 24.120 1.000 29.100 161 LEU B O 1
ATOM 1357 N N . ALA B 1 15 ? -6.164 6.441 22.601 1.000 27.300 162 ALA B N 1
ATOM 1358 C CA . ALA B 1 15 ? -6.252 5.573 21.423 1.000 25.820 162 ALA B CA 1
ATOM 1359 C C . ALA B 1 15 ? -4.873 4.988 21.139 1.000 25.510 162 ALA B C 1
ATOM 1360 O O . ALA B 1 15 ? -4.786 3.767 20.943 1.000 30.450 162 ALA B O 1
ATOM 1362 N N . ILE B 1 16 ? -3.827 5.807 21.128 1.000 23.620 163 ILE B N 1
ATOM 1363 C CA . ILE B 1 16 ? -2.439 5.333 20.863 1.000 24.160 163 ILE B CA 1
ATOM 1364 C C . ILE B 1 16 ? -2.002 4.373 21.987 1.000 23.480 163 ILE B C 1
ATOM 1365 O O . ILE B 1 16 ? -1.430 3.312 21.663 1.000 21.300 163 ILE B O 1
ATOM 1370 N N . GLY B 1 17 ? -2.285 4.714 23.251 1.000 24.280 164 GLY B N 1
ATOM 1371 C CA . GLY B 1 17 ? -1.971 3.873 24.424 1.000 24.110 164 GLY B CA 1
ATOM 1372 C C . GLY B 1 17 ? -2.626 2.512 24.296 1.000 26.170 164 GLY B C 1
ATOM 1373 O O . GLY B 1 17 ? -1.941 1.481 24.489 1.000 27.260 164 GLY B O 1
ATOM 1374 N N . TYR B 1 18 ? -3.898 2.501 23.911 1.000 24.870 165 TYR B N 1
ATOM 1375 C CA . TYR B 1 18 ? -4.706 1.273 23.783 1.000 25.860 165 TYR B CA 1
ATOM 1376 C C . TYR B 1 18 ? -4.182 0.500 22.568 1.000 26.960 165 TYR B C 1
ATOM 1377 O O . TYR B 1 18 ? -4.237 -0.755 22.570 1.000 26.340 165 TYR B O 1
ATOM 1386 N N . TYR B 1 19 ? -3.655 1.192 21.557 1.000 28.530 166 TYR B N 1
ATOM 1387 C CA . TYR B 1 19 ? -3.196 0.492 20.334 1.000 30.070 166 TYR B CA 1
ATOM 1388 C C . TYR B 1 19 ? -1.884 -0.247 20.623 1.000 28.950 166 TYR B C 1
ATOM 1389 O O . TYR B 1 19 ? -1.801 -1.456 20.329 1.000 24.940 166 TYR B O 1
ATOM 1398 N N . GLU B 1 20 ? -0.931 0.458 21.225 1.000 30.130 167 GLU B N 1
ATOM 1399 C CA . GLU B 1 20 ? 0.460 -0.011 21.439 1.000 32.160 167 GLU B CA 1
ATOM 1400 C C . GLU B 1 20 ? 0.481 -1.091 22.517 1.000 30.050 167 GLU B C 1
ATOM 1401 O O . GLU B 1 20 ? 1.206 -2.077 22.327 1.000 27.790 167 GLU B O 1
ATOM 1407 N N . ASN B 1 21 ? -0.301 -0.924 23.585 1.000 29.800 168 ASN B N 1
ATOM 1408 C CA . ASN B 1 21 ? -0.133 -1.691 24.843 1.000 28.490 168 ASN B CA 1
ATOM 1409 C C . ASN B 1 21 ? -1.204 -2.777 24.981 1.000 30.940 168 ASN B C 1
ATOM 1410 O O . ASN B 1 21 ? -1.095 -3.577 25.941 1.000 33.120 168 ASN B O 1
ATOM 1415 N N . PHE B 1 22 ? -2.186 -2.825 24.072 1.000 29.230 169 PHE B N 1
ATOM 1416 C CA . PHE B 1 22 ? -3.308 -3.793 24.117 1.000 27.890 169 PHE B CA 1
ATOM 1417 C C . PHE B 1 22 ? -3.568 -4.398 22.733 1.000 28.310 169 PHE B C 1
ATOM 1418 O O . PHE B 1 22 ? -3.437 -5.619 22.633 1.000 32.280 169 PHE B O 1
ATOM 1426 N N . VAL B 1 23 ? -3.967 -3.609 21.724 1.000 29.140 170 VAL B N 1
ATOM 1427 C CA . VAL B 1 23 ? -4.322 -4.148 20.374 1.000 29.290 170 VAL B CA 1
ATOM 1428 C C . VAL B 1 23 ? -3.137 -4.951 19.827 1.000 29.430 170 VAL B C 1
ATOM 1429 O O . VAL B 1 23 ? -3.303 -6.170 19.605 1.000 31.640 170 VAL B O 1
ATOM 1433 N N . SER B 1 24 ? -1.992 -4.299 19.622 1.000 28.690 171 SER B N 1
ATOM 1434 C CA . SER B 1 24 ? -0.760 -4.904 19.045 1.000 29.010 171 SER B CA 1
ATOM 1435 C C . SER B 1 24 ? -0.315 -6.106 19.890 1.000 29.500 171 SER B C 1
ATOM 1436 O O . SER B 1 24 ? 0.073 -7.128 19.301 1.000 28.570 171 SER B O 1
ATOM 1439 N N . THR B 1 25 ? -0.339 -5.965 21.218 1.000 28.680 172 THR B N 1
ATOM 1440 C CA . THR B 1 25 ? 0.100 -6.989 22.199 1.000 27.710 172 THR B CA 1
ATOM 1441 C C . THR B 1 25 ? -0.734 -8.259 22.009 1.000 29.540 172 THR B C 1
ATOM 1442 O O . THR B 1 25 ? -0.142 -9.369 22.039 1.000 30.300 172 THR B O 1
ATOM 1446 N N . VAL B 1 26 ? -2.057 -8.101 21.842 1.000 28.570 173 VAL B N 1
ATOM 1447 C CA . VAL B 1 26 ? -3.034 -9.218 21.629 1.000 28.420 173 VAL B CA 1
ATOM 1448 C C . VAL B 1 26 ? -2.811 -9.853 20.241 1.000 26.360 173 VAL B C 1
ATOM 1449 O O . VAL B 1 26 ? -2.577 -11.047 20.190 1.000 30.440 173 VAL B O 1
ATOM 1453 N N . CYS B 1 27 ? -2.868 -9.086 19.155 1.000 24.910 174 CYS B N 1
ATOM 1454 C CA . CYS B 1 27 ? -2.643 -9.594 17.782 1.000 26.010 174 CYS B CA 1
ATOM 1455 C C . CYS B 1 27 ? -1.318 -10.351 17.715 1.000 26.990 174 CYS B C 1
ATOM 1456 O O . CYS B 1 27 ? -1.311 -11.474 17.186 1.000 27.660 174 CYS B O 1
ATOM 1459 N N . ASP B 1 28 ? -0.256 -9.776 18.276 1.000 27.560 175 ASP B N 1
ATOM 1460 C CA . ASP B 1 28 ? 1.098 -10.389 18.307 1.000 27.730 175 ASP B CA 1
ATOM 1461 C C . ASP B 1 28 ? 1.029 -11.747 19.003 1.000 27.150 175 ASP B C 1
ATOM 1462 O O . ASP B 1 28 ? 1.484 -12.713 18.387 1.000 28.640 175 ASP B O 1
ATOM 1467 N N . ALA B 1 29 ? 0.484 -11.813 20.225 1.000 27.390 176 ALA B N 1
ATOM 1468 C CA . ALA B 1 29 ? 0.298 -13.073 20.991 1.000 28.760 176 ALA B CA 1
ATOM 1469 C C . ALA B 1 29 ? -0.347 -14.129 20.094 1.000 29.050 176 ALA B C 1
ATOM 1470 O O . ALA B 1 29 ? 0.139 -15.263 20.089 1.000 29.850 176 ALA B O 1
ATOM 1472 N N . LEU B 1 30 ? -1.423 -13.770 19.390 1.000 30.800 177 LEU B N 1
ATOM 1473 C CA . LEU B 1 30 ? -2.224 -14.720 18.560 1.000 31.310 177 LEU B CA 1
ATOM 1474 C C . LEU B 1 30 ? -1.466 -15.071 17.278 1.000 30.240 177 LEU B C 1
ATOM 1475 O O . LEU B 1 30 ? -1.550 -16.214 16.851 1.000 33.810 177 LEU B O 1
ATOM 1480 N N . HIS B 1 31 ? -0.766 -14.095 16.701 1.000 29.410 178 HIS B N 1
ATOM 1481 C CA . HIS B 1 31 ? 0.119 -14.221 15.516 1.000 28.420 178 HIS B CA 1
ATOM 1482 C C . HIS B 1 31 ? 1.310 -15.148 15.782 1.000 27.980 178 HIS B C 1
ATOM 1483 O O . HIS B 1 31 ? 1.879 -15.650 14.790 1.000 25.450 178 HIS B O 1
ATOM 1490 N N . SER B 1 32 ? 1.704 -15.314 17.047 1.000 30.170 179 SER B N 1
ATOM 1491 C CA . SER B 1 32 ? 2.901 -16.087 17.462 1.000 34.420 179 SER B CA 1
ATOM 1492 C C . SER B 1 32 ? 2.534 -17.543 17.781 1.000 34.710 179 SER B C 1
ATOM 1493 O O . SER B 1 32 ? 3.459 -18.329 18.039 1.000 37.800 179 SER B O 1
ATOM 1496 N N . LEU B 1 33 ? 1.251 -17.895 17.785 1.000 35.020 180 LEU B N 1
ATOM 1497 C CA . LEU B 1 33 ? 0.793 -19.293 18.021 1.000 35.530 180 LEU B CA 1
ATOM 1498 C C . LEU B 1 33 ? 0.786 -20.050 16.695 1.000 38.900 180 LEU B C 1
ATOM 1499 O O . LEU B 1 33 ? 0.189 -19.587 15.714 1.000 43.300 180 LEU B O 1
ATOM 1504 N N . PRO B 1 34 ? 1.513 -21.190 16.584 1.000 38.480 181 PRO B N 1
ATOM 1505 C CA . PRO B 1 34 ? 1.570 -21.929 15.325 1.000 39.040 181 PRO B CA 1
ATOM 1506 C C . PRO B 1 34 ? 0.142 -22.226 14.859 1.000 39.300 181 PRO B C 1
ATOM 1507 O O . PRO B 1 34 ? -0.183 -22.004 13.695 1.000 36.230 181 PRO B O 1
ATOM 1511 N N . THR B 1 35 ? -0.682 -22.665 15.803 1.000 37.600 182 THR B N 1
ATOM 1512 C CA . THR B 1 35 ? -2.134 -22.875 15.613 1.000 39.900 182 THR B CA 1
ATOM 1513 C C . THR B 1 35 ? -2.876 -22.176 16.764 1.000 37.980 182 THR B C 1
ATOM 1514 O O . THR B 1 35 ? -2.504 -22.375 17.933 1.000 34.900 182 THR B O 1
ATOM 1518 N N . ILE B 1 36 ? -3.815 -21.303 16.419 1.000 36.820 183 ILE B N 1
ATOM 1519 C CA . ILE B 1 36 ? -4.672 -20.558 17.380 1.000 37.380 183 ILE B CA 1
ATOM 1520 C C . ILE B 1 36 ? -5.579 -21.579 18.077 1.000 43.420 183 ILE B C 1
ATOM 1521 O O . ILE B 1 36 ? -6.320 -22.293 17.374 1.000 45.590 183 ILE B O 1
ATOM 1526 N N . LYS B 1 37 ? -5.500 -21.659 19.402 1.000 47.870 184 LYS B N 1
ATOM 1527 C CA . LYS B 1 37 ? -6.298 -22.593 20.237 1.000 54.820 184 LYS B CA 1
ATOM 1528 C C . LYS B 1 37 ? -6.844 -21.796 21.432 1.000 55.730 184 LYS B C 1
ATOM 1529 O O . LYS B 1 37 ? -6.071 -21.546 22.394 1.000 53.910 184 LYS B O 1
ATOM 1535 N N . LEU B 1 38 ? -8.103 -21.353 21.349 1.000 55.770 185 LEU B N 1
ATOM 1536 C CA . LEU B 1 38 ? -8.746 -20.502 22.389 1.000 61.620 185 LEU B CA 1
ATOM 1537 C C . LEU B 1 38 ? -9.823 -21.306 23.127 1.000 69.040 185 LEU B C 1
ATOM 1538 O O . LEU B 1 38 ? -10.709 -21.885 22.448 1.000 72.880 185 LEU B O 1
ATOM 1543 N N . ASN B 1 39 ? -9.758 -21.333 24.464 1.000 72.110 186 ASN B N 1
ATOM 1544 C CA . ASN B 1 39 ? -10.652 -22.163 25.313 1.000 76.080 186 ASN B CA 1
ATOM 1545 C C . ASN B 1 39 ? -10.766 -23.544 24.643 1.000 77.120 186 ASN B C 1
ATOM 1546 O O . ASN B 1 39 ? -11.896 -24.000 24.399 1.000 80.190 186 ASN B O 1
ATOM 1551 N N . GLY B 1 40 ? -9.619 -24.128 24.282 1.000 77.650 187 GLY B N 1
ATOM 1552 C CA . GLY B 1 40 ? -9.474 -25.498 23.751 1.000 73.700 187 GLY B CA 1
ATOM 1553 C C . GLY B 1 40 ? -10.305 -25.775 22.501 1.000 71.130 187 GLY B C 1
ATOM 1554 O O . GLY B 1 40 ? -10.763 -26.912 22.361 1.000 72.550 187 GLY B O 1
ATOM 1555 N N . ILE B 1 41 ? -10.455 -24.817 21.584 1.000 67.830 188 ILE B N 1
ATOM 1556 C CA . ILE B 1 41 ? -10.921 -25.107 20.193 1.000 63.950 188 ILE B CA 1
ATOM 1557 C C . ILE B 1 41 ? -9.986 -24.397 19.207 1.000 63.960 188 ILE B C 1
ATOM 1558 O O . ILE B 1 41 ? -9.620 -23.233 19.465 1.000 72.110 188 ILE B O 1
ATOM 1563 N N . GLU B 1 42 ? -9.602 -25.101 18.138 1.000 57.100 189 GLU B N 1
ATOM 1564 C CA . GLU B 1 42 ? -8.547 -24.699 17.178 1.000 56.220 189 GLU B CA 1
ATOM 1565 C C . GLU B 1 42 ? -9.189 -23.840 16.081 1.000 52.300 189 GLU B C 1
ATOM 1566 O O . GLU B 1 42 ? -10.193 -24.290 15.492 1.000 51.810 189 GLU B O 1
ATOM 1572 N N . TYR B 1 43 ? -8.622 -22.652 15.831 1.000 44.660 190 TYR B N 1
ATOM 1573 C CA . TYR B 1 43 ? -9.059 -21.674 14.805 1.000 42.930 190 TYR B CA 1
ATOM 1574 C C . TYR B 1 43 ? -7.933 -21.493 13.790 1.000 45.860 190 TYR B C 1
ATOM 1575 O O . TYR B 1 43 ? -6.770 -21.670 14.156 1.000 48.600 190 TYR B O 1
ATOM 1584 N N . LYS B 1 44 ? -8.277 -21.164 12.546 1.000 50.660 191 LYS B N 1
ATOM 1585 C CA . LYS B 1 44 ? -7.316 -21.002 11.420 1.000 55.680 191 LYS B CA 1
ATOM 1586 C C . LYS B 1 44 ? -7.007 -19.510 11.210 1.000 51.150 191 LYS B C 1
ATOM 1587 O O . LYS B 1 44 ? -6.049 -19.190 10.488 1.000 50.680 191 LYS B O 1
ATOM 1593 N N . ASP B 1 45 ? -7.757 -18.632 11.866 1.000 45.480 192 ASP B N 1
ATOM 1594 C CA . ASP B 1 45 ? -7.656 -17.164 11.697 1.000 47.220 192 ASP B CA 1
ATOM 1595 C C . ASP B 1 45 ? -8.460 -16.490 12.817 1.000 44.110 192 ASP B C 1
ATOM 1596 O O . ASP B 1 45 ? -9.085 -17.209 13.630 1.000 43.800 192 ASP B O 1
ATOM 1601 N N . PHE B 1 46 ? -8.439 -15.165 12.874 1.000 37.800 193 PHE B N 1
ATOM 1602 C CA . PHE B 1 46 ? -9.123 -14.395 13.934 1.000 38.720 193 PHE B CA 1
ATOM 1603 C C . PHE B 1 46 ? -9.495 -13.005 13.415 1.000 39.690 193 PHE B C 1
ATOM 1604 O O . PHE B 1 46 ? -8.838 -12.478 12.503 1.000 41.070 193 PHE B O 1
ATOM 1612 N N . VAL B 1 47 ? -10.554 -12.442 13.985 1.000 38.070 194 VAL B N 1
ATOM 1613 C CA . VAL B 1 47 ? -10.848 -10.986 13.928 1.000 35.850 194 VAL B CA 1
ATOM 1614 C C . VAL B 1 47 ? -10.966 -10.499 15.373 1.000 32.760 194 VAL B C 1
ATOM 1615 O O . VAL B 1 47 ? -11.345 -11.299 16.232 1.000 34.280 194 VAL B O 1
ATOM 1619 N N . PHE B 1 48 ? -10.555 -9.270 15.643 1.000 33.470 195 PHE B N 1
ATOM 1620 C CA . PHE B 1 48 ? -10.576 -8.667 16.997 1.000 35.440 195 PHE B CA 1
ATOM 1621 C C . PHE B 1 48 ? -11.436 -7.401 16.928 1.000 35.300 195 PHE B C 1
ATOM 1622 O O . PHE B 1 48 ? -11.030 -6.430 16.263 1.000 38.100 195 PHE B O 1
ATOM 1630 N N . ASN B 1 49 ? -12.634 -7.459 17.516 1.000 34.310 196 ASN B N 1
ATOM 1631 C CA . ASN B 1 49 ? -13.660 -6.387 17.425 1.000 34.770 196 ASN B CA 1
ATOM 1632 C C . ASN B 1 49 ? -13.466 -5.432 18.600 1.000 34.210 196 ASN B C 1
ATOM 1633 O O . ASN B 1 49 ? -13.512 -5.904 19.728 1.000 37.410 196 ASN B O 1
ATOM 1638 N N . ILE B 1 50 ? -13.218 -4.155 18.324 1.000 32.800 197 ILE B N 1
ATOM 1639 C CA . ILE B 1 50 ? -13.186 -3.077 19.350 1.000 35.420 197 ILE B CA 1
ATOM 1640 C C . ILE B 1 50 ? -14.563 -2.382 19.359 1.000 34.870 197 ILE B C 1
ATOM 1641 O O . ILE B 1 50 ? -14.933 -1.756 18.336 1.000 33.490 197 ILE B O 1
ATOM 1646 N N . ILE B 1 51 ? -15.322 -2.550 20.442 1.000 35.360 198 ILE B N 1
ATOM 1647 C CA . ILE B 1 51 ? -16.695 -1.976 20.604 1.000 39.660 198 ILE B CA 1
ATOM 1648 C C . ILE B 1 51 ? -16.526 -0.552 21.112 1.000 38.350 198 ILE B C 1
ATOM 1649 O O . ILE B 1 51 ? -15.979 -0.383 22.209 1.000 38.840 198 ILE B O 1
ATOM 1654 N N . ILE B 1 52 ? -16.924 0.434 20.331 1.000 39.190 199 ILE B N 1
ATOM 1655 C CA . ILE B 1 52 ? -16.983 1.838 20.815 1.000 42.420 199 ILE B CA 1
ATOM 1656 C C . ILE B 1 52 ? -18.353 2.036 21.445 1.000 37.170 199 ILE B C 1
ATOM 1657 O O . ILE B 1 52 ? -19.365 1.732 20.836 1.000 36.640 199 ILE B O 1
ATOM 1662 N N . PRO B 1 53 ? -18.429 2.526 22.686 1.000 36.900 200 PRO B N 1
ATOM 1663 C CA . PRO B 1 53 ? -19.723 2.836 23.289 1.000 40.440 200 PRO B CA 1
ATOM 1664 C C . PRO B 1 53 ? -20.308 4.103 22.645 1.000 40.330 200 PRO B C 1
ATOM 1665 O O . PRO B 1 53 ? -19.518 4.943 22.205 1.000 34.420 200 PRO B O 1
ATOM 1669 N N . ASN B 1 54 ? -21.650 4.193 22.591 1.000 44.760 201 ASN B N 1
ATOM 1670 C CA . ASN B 1 54 ? -22.419 5.324 21.983 1.000 47.310 201 ASN B CA 1
ATOM 1671 C C . ASN B 1 54 ? -22.400 6.560 22.898 1.000 42.890 201 ASN B C 1
ATOM 1672 O O . ASN B 1 54 ? -22.761 7.632 22.406 1.000 49.750 201 ASN B O 1
ATOM 1677 N N . ASP B 1 55 ? -22.037 6.419 24.175 1.000 37.300 202 ASP B N 1
ATOM 1678 C CA . ASP B 1 55 ? -21.924 7.556 25.130 1.000 37.950 202 ASP B CA 1
ATOM 1679 C C . ASP B 1 55 ? -21.181 7.090 26.385 1.000 38.920 202 ASP B C 1
ATOM 1680 O O . ASP B 1 55 ? -20.990 5.853 26.533 1.000 38.000 202 ASP B O 1
ATOM 1685 N N . LEU B 1 56 ? -20.867 8.020 27.294 1.000 37.750 203 LEU B N 1
ATOM 1686 C CA . LEU B 1 56 ? -20.143 7.720 28.558 1.000 43.400 203 LEU B CA 1
ATOM 1687 C C . LEU B 1 56 ? -21.089 7.839 29.762 1.000 44.420 203 LEU B C 1
ATOM 1688 O O . LEU B 1 56 ? -20.591 8.171 30.870 1.000 44.680 203 LEU B O 1
ATOM 1693 N N . ASP B 1 57 ? -22.384 7.560 29.580 1.000 39.650 204 ASP B N 1
ATOM 1694 C CA . ASP B 1 57 ? -23.391 7.724 30.661 1.000 42.430 204 ASP B CA 1
ATOM 1695 C C . ASP B 1 57 ? -23.224 6.606 31.692 1.000 43.050 204 ASP B C 1
ATOM 1696 O O . ASP B 1 57 ? -23.160 6.929 32.888 1.000 45.270 204 ASP B O 1
ATOM 1701 N N . ALA B 1 58 ? -23.168 5.349 31.244 1.000 43.500 205 ALA B N 1
ATOM 1702 C CA . ALA B 1 58 ? -22.759 4.184 32.065 1.000 43.360 205 ALA B CA 1
ATOM 1703 C C . ALA B 1 58 ? -21.232 4.059 32.043 1.000 41.150 205 ALA B C 1
ATOM 1704 O O . ALA B 1 58 ? -20.621 4.320 30.978 1.000 37.030 205 ALA B O 1
ATOM 1706 N N . ASP B 1 59 ? -20.657 3.689 33.195 1.000 42.220 206 ASP B N 1
ATOM 1707 C CA . ASP B 1 59 ? -19.220 3.352 33.385 1.000 42.050 206 ASP B CA 1
ATOM 1708 C C . ASP B 1 59 ? -18.889 2.137 32.504 1.000 39.460 206 ASP B C 1
ATOM 1709 O O . ASP B 1 59 ? -19.735 1.254 32.403 1.000 36.150 206 ASP B O 1
ATOM 1714 N N . ILE B 1 60 ? -17.682 2.100 31.923 1.000 41.380 207 ILE B N 1
ATOM 1715 C CA . ILE B 1 60 ? -17.286 1.181 30.811 1.000 39.550 207 ILE B CA 1
ATOM 1716 C C . ILE B 1 60 ? -17.272 -0.266 31.302 1.000 37.100 207 ILE B C 1
ATOM 1717 O O . ILE B 1 60 ? -17.695 -1.129 30.536 1.000 39.200 207 ILE B O 1
ATOM 1722 N N . LYS B 1 61 ? -16.751 -0.534 32.494 1.000 40.680 208 LYS B N 1
ATOM 1723 C CA . LYS B 1 61 ? -16.643 -1.923 33.021 1.000 45.460 208 LYS B CA 1
ATOM 1724 C C . LYS B 1 61 ? -18.070 -2.468 33.215 1.000 43.880 208 LYS B C 1
ATOM 1725 O O . LYS B 1 61 ? -18.342 -3.609 32.790 1.000 40.900 208 LYS B O 1
ATOM 1731 N N . ARG B 1 62 ? -18.965 -1.633 33.736 1.000 42.280 209 ARG B N 1
ATOM 1732 C CA . ARG B 1 62 ? -20.388 -1.975 33.984 1.000 44.230 209 ARG B CA 1
ATOM 1733 C C . ARG B 1 62 ? -21.032 -2.255 32.621 1.000 40.440 209 ARG B C 1
ATOM 1734 O O . ARG B 1 62 ? -21.639 -3.342 32.426 1.000 40.470 209 ARG B O 1
ATOM 1742 N N . ARG B 1 63 ? -20.824 -1.323 31.706 1.000 36.750 210 ARG B N 1
ATOM 1743 C CA . ARG B 1 63 ? -21.364 -1.288 30.323 1.000 35.700 210 ARG B CA 1
ATOM 1744 C C . ARG B 1 63 ? -20.898 -2.509 29.521 1.000 35.290 210 ARG B C 1
ATOM 1745 O O . ARG B 1 63 ? -21.744 -3.217 28.925 1.000 35.720 210 ARG B O 1
ATOM 1753 N N . ALA B 1 64 ? -19.595 -2.732 29.474 1.000 32.430 211 ALA B N 1
ATOM 1754 C CA . ALA B 1 64 ? -18.990 -3.855 28.736 1.000 33.260 211 ALA B CA 1
ATOM 1755 C C . ALA B 1 64 ? -19.613 -5.154 29.235 1.000 31.810 211 ALA B C 1
ATOM 1756 O O . ALA B 1 64 ? -20.008 -5.988 28.418 1.000 32.580 211 ALA B O 1
ATOM 1758 N N . GLN B 1 65 ? -19.671 -5.316 30.547 1.000 36.190 212 GLN B N 1
ATOM 1759 C CA . GLN B 1 65 ? -20.210 -6.538 31.205 1.000 39.520 212 GLN B CA 1
ATOM 1760 C C . GLN B 1 65 ? -21.648 -6.755 30.704 1.000 35.460 212 GLN B C 1
ATOM 1761 O O . GLN B 1 65 ? -21.969 -7.883 30.331 1.000 31.970 212 GLN B O 1
ATOM 1767 N N . ILE B 1 66 ? -22.433 -5.681 30.569 1.000 33.850 213 ILE B N 1
ATOM 1768 C CA . ILE B 1 66 ? -23.848 -5.770 30.112 1.000 31.900 213 ILE B CA 1
ATOM 1769 C C . ILE B 1 66 ? -23.844 -6.225 28.656 1.000 29.840 213 ILE B C 1
ATOM 1770 O O . ILE B 1 66 ? -24.582 -7.189 28.336 1.000 31.280 213 ILE B O 1
ATOM 1775 N N . TYR B 1 67 ? -23.017 -5.600 27.827 1.000 27.990 214 TYR B N 1
ATOM 1776 C CA . TYR B 1 67 ? -22.918 -5.887 26.377 1.000 27.740 214 TYR B CA 1
ATOM 1777 C C . TYR B 1 67 ? -22.595 -7.367 26.152 1.000 28.460 214 TYR B C 1
ATOM 1778 O O . TYR B 1 67 ? -23.186 -7.968 25.249 1.000 25.730 214 TYR B O 1
ATOM 1787 N N . PHE B 1 68 ? -21.662 -7.920 26.926 1.000 31.230 215 PHE B N 1
ATOM 1788 C CA . PHE B 1 68 ? -21.065 -9.258 26.684 1.000 35.390 215 PHE B CA 1
ATOM 1789 C C . PHE B 1 68 ? -22.037 -10.347 27.140 1.000 35.600 215 PHE B C 1
ATOM 1790 O O . PHE B 1 68 ? -22.076 -11.404 26.501 1.000 40.000 215 PHE B O 1
ATOM 1798 N N . LYS B 1 69 ? -22.752 -10.103 28.239 1.000 35.440 216 LYS B N 1
ATOM 1799 C CA . LYS B 1 69 ? -23.829 -10.980 28.751 1.000 35.290 216 LYS B CA 1
ATOM 1800 C C . LYS B 1 69 ? -24.959 -10.962 27.728 1.000 33.620 216 LYS B C 1
ATOM 1801 O O . LYS B 1 69 ? -25.389 -12.061 27.316 1.000 33.570 216 LYS B O 1
ATOM 1807 N N . LYS B 1 70 ? -25.347 -9.763 27.284 1.000 32.710 217 LYS B N 1
ATOM 1808 C CA . LYS B 1 70 ? -26.476 -9.517 26.350 1.000 35.180 217 LYS B CA 1
ATOM 1809 C C . LYS B 1 70 ? -26.209 -10.271 25.041 1.000 34.250 217 LYS B C 1
ATOM 1810 O O . LYS B 1 70 ? -27.142 -10.930 24.519 1.000 32.110 217 LYS B O 1
ATOM 1816 N N . MET B 1 71 ? -24.965 -10.223 24.567 1.000 37.530 218 MET B N 1
ATOM 1817 C CA . MET B 1 71 ? -24.530 -10.801 23.268 1.000 39.540 218 MET B CA 1
ATOM 1818 C C . MET B 1 71 ? -24.062 -12.245 23.488 1.000 41.300 218 MET B C 1
ATOM 1819 O O . MET B 1 71 ? -23.640 -12.885 22.512 1.000 45.940 218 MET B O 1
ATOM 1824 N N . ASP B 1 72 ? -24.209 -12.754 24.712 1.000 43.660 219 ASP B N 1
ATOM 1825 C CA . ASP B 1 72 ? -23.807 -14.122 25.120 1.000 47.610 219 ASP B CA 1
ATOM 1826 C C . ASP B 1 72 ? -22.459 -14.436 24.478 1.000 49.530 219 ASP B C 1
ATOM 1827 O O . ASP B 1 72 ? -22.403 -15.305 23.601 1.000 49.530 219 ASP B O 1
ATOM 1832 N N . ILE B 1 73 ? -21.430 -13.695 24.876 1.000 55.100 220 ILE B N 1
ATOM 1833 C CA . ILE B 1 73 ? -20.001 -13.973 24.557 1.000 53.280 220 ILE B CA 1
ATOM 1834 C C . ILE B 1 73 ? -19.241 -13.964 25.885 1.000 57.830 220 ILE B C 1
ATOM 1835 O O . ILE B 1 73 ? -19.562 -13.113 26.756 1.000 59.550 220 ILE B O 1
ATOM 1840 N N . HIS B 1 74 ? -18.328 -14.918 26.065 1.000 61.010 221 HIS B N 1
ATOM 1841 C CA . HIS B 1 74 ? -17.747 -15.280 27.383 1.000 64.260 221 HIS B CA 1
ATOM 1842 C C . HIS B 1 74 ? -16.255 -14.950 27.406 1.000 57.060 221 HIS B C 1
ATOM 1843 O O . HIS B 1 74 ? -15.651 -14.814 26.335 1.000 49.760 221 HIS B O 1
ATOM 1850 N N . GLU B 1 75 ? -15.704 -14.843 28.610 1.000 58.140 222 GLU B N 1
ATOM 1851 C CA . GLU B 1 75 ? -14.289 -14.508 28.872 1.000 62.300 222 GLU B CA 1
ATOM 1852 C C . GLU B 1 75 ? -13.402 -15.549 28.179 1.000 57.000 222 GLU B C 1
ATOM 1853 O O . GLU B 1 75 ? -13.843 -16.709 28.036 1.000 45.930 222 GLU B O 1
ATOM 1859 N N . VAL B 1 76 ? -12.214 -15.112 27.748 1.000 54.100 223 VAL B N 1
ATOM 1860 C CA . VAL B 1 76 ? -11.073 -15.966 27.316 1.000 50.520 223 VAL B CA 1
ATOM 1861 C C . VAL B 1 76 ? -9.786 -15.211 27.686 1.000 51.090 223 VAL B C 1
ATOM 1862 O O . VAL B 1 76 ? -9.744 -13.980 27.482 1.000 52.840 223 VAL B O 1
ATOM 1866 N N . LYS B 1 77 ? -8.829 -15.888 28.322 1.000 54.530 224 LYS B N 1
ATOM 1867 C CA . LYS B 1 77 ? -7.479 -15.333 28.635 1.000 58.310 224 LYS B CA 1
ATOM 1868 C C . LYS B 1 77 ? -6.514 -15.764 27.521 1.000 53.440 224 LYS B C 1
ATOM 1869 O O . LYS B 1 77 ? -6.413 -16.955 27.245 1.000 47.120 224 LYS B O 1
ATOM 1875 N N . ILE B 1 78 ? -5.852 -14.807 26.887 1.000 54.730 225 ILE B N 1
ATOM 1876 C CA . ILE B 1 78 ? -4.799 -15.147 25.892 1.000 54.360 225 ILE B CA 1
ATOM 1877 C C . ILE B 1 78 ? -3.454 -14.907 26.583 1.000 63.480 225 ILE B C 1
ATOM 1878 O O . ILE B 1 78 ? -3.191 -13.754 26.941 1.000 67.960 225 ILE B O 1
ATOM 1883 N N . ASP B 1 79 ? -2.665 -15.964 26.802 1.000 71.820 226 ASP B N 1
ATOM 1884 C CA . ASP B 1 79 ? -1.322 -15.855 27.435 1.000 78.750 226 ASP B CA 1
ATOM 1885 C C . ASP B 1 79 ? -0.361 -15.224 26.429 1.000 77.230 226 ASP B C 1
ATOM 1886 O O . ASP B 1 79 ? -0.129 -15.846 25.389 1.000 75.650 226 ASP B O 1
ATOM 1891 N N . THR B 1 80 ? 0.198 -14.057 26.741 1.000 80.730 227 THR B N 1
ATOM 1892 C CA . THR B 1 80 ? 1.026 -13.330 25.742 1.000 89.050 227 THR B CA 1
ATOM 1893 C C . THR B 1 80 ? 2.318 -14.094 25.489 1.000 108.300 227 THR B C 1
ATOM 1894 O O . THR B 1 80 ? 2.789 -14.767 26.425 1.000 116.710 227 THR B O 1
ATOM 1898 N N . ASN B 1 81 ? 2.895 -13.961 24.286 1.000 122.620 228 ASN B N 1
ATOM 1899 C CA . ASN B 1 81 ? 4.099 -14.773 23.970 1.000 124.490 228 ASN B CA 1
ATOM 1900 C C . ASN B 1 81 ? 5.312 -14.136 24.638 1.000 134.450 228 ASN B C 1
ATOM 1901 O O . ASN B 1 81 ? 6.431 -14.639 24.434 1.000 143.070 228 ASN B O 1
ATOM 1906 N N . GLY B 1 82 ? 5.094 -13.078 25.420 1.000 133.970 229 GLY B N 1
ATOM 1907 C CA . GLY B 1 82 ? 6.184 -12.530 26.241 1.000 132.250 229 GLY B CA 1
ATOM 1908 C C . GLY B 1 82 ? 6.265 -13.415 27.474 1.000 138.370 229 GLY B C 1
ATOM 1909 O O . GLY B 1 82 ? 5.967 -14.613 27.341 1.000 142.780 229 GLY B O 1
ATOM 1910 N N . ARG B 1 83 ? 6.603 -12.886 28.650 1.000 138.640 230 ARG B N 1
ATOM 1911 C CA . ARG B 1 83 ? 6.805 -13.793 29.812 1.000 129.710 230 ARG B CA 1
ATOM 1912 C C . ARG B 1 83 ? 5.458 -14.236 30.386 1.000 124.400 230 ARG B C 1
ATOM 1913 O O . ARG B 1 83 ? 5.177 -13.873 31.543 1.000 123.940 230 ARG B O 1
ATOM 1921 N N . SER B 1 84 ? 4.663 -14.982 29.608 1.000 112.350 231 SER B N 1
ATOM 1922 C CA . SER B 1 84 ? 3.394 -15.566 30.113 1.000 109.830 231 SER B CA 1
ATOM 1923 C C . SER B 1 84 ? 2.517 -14.554 30.842 1.000 114.650 231 SER B C 1
ATOM 1924 O O . SER B 1 84 ? 2.236 -14.790 32.033 1.000 95.680 231 SER B O 1
ATOM 1927 N N . PHE B 1 85 ? 2.180 -13.435 30.200 1.000 122.030 232 PHE B N 1
ATOM 1928 C CA . PHE B 1 85 ? 1.213 -12.523 30.857 1.000 117.510 232 PHE B CA 1
ATOM 1929 C C . PHE B 1 85 ? -0.121 -12.604 30.120 1.000 115.260 232 PHE B C 1
ATOM 1930 O O . PHE B 1 85 ? -0.287 -11.870 29.137 1.000 121.160 232 PHE B O 1
ATOM 1938 N N . PRO B 1 86 ? -1.094 -13.428 30.552 1.000 102.660 233 PRO B N 1
ATOM 1939 C CA . PRO B 1 86 ? -2.431 -13.408 29.961 1.000 94.150 233 PRO B CA 1
ATOM 1940 C C . PRO B 1 86 ? -3.152 -12.049 29.915 1.000 81.120 233 PRO B C 1
ATOM 1941 O O . PRO B 1 86 ? -3.020 -11.285 30.852 1.000 64.270 233 PRO B O 1
ATOM 1945 N N . LEU B 1 87 ? -3.840 -11.767 28.800 1.000 70.960 234 LEU B N 1
ATOM 1946 C CA . LEU B 1 87 ? -4.634 -10.519 28.642 1.000 65.790 234 LEU B CA 1
ATOM 1947 C C . LEU B 1 87 ? -6.115 -10.906 28.665 1.000 65.780 234 LEU B C 1
ATOM 1948 O O . LEU B 1 87 ? -6.425 -12.041 28.278 1.000 59.590 234 LEU B O 1
ATOM 1953 N N . TYR B 1 88 ? -6.996 -10.001 29.092 1.000 65.210 235 TYR B N 1
ATOM 1954 C CA . TYR B 1 88 ? -8.427 -10.343 29.292 1.000 71.750 235 TYR B CA 1
ATOM 1955 C C . TYR B 1 88 ? -9.303 -9.898 28.131 1.000 66.680 235 TYR B C 1
ATOM 1956 O O . TYR B 1 88 ? -9.262 -8.704 27.807 1.000 73.900 235 TYR B O 1
ATOM 1965 N N . LEU B 1 89 ? -10.074 -10.817 27.537 1.000 58.520 236 LEU B N 1
ATOM 1966 C CA . LEU B 1 89 ? -11.063 -10.413 26.491 1.000 57.450 236 LEU B CA 1
ATOM 1967 C C . LEU B 1 89 ? -12.142 -11.484 26.276 1.000 50.690 236 LEU B C 1
ATOM 1968 O O . LEU B 1 89 ? -12.074 -12.547 26.891 1.000 49.600 236 LEU B O 1
ATOM 1973 N N . GLN B 1 90 ? -13.126 -11.173 25.435 1.000 48.860 237 GLN B N 1
ATOM 1974 C CA . GLN B 1 90 ? -14.372 -11.961 25.260 1.000 49.090 237 GLN B CA 1
ATOM 1975 C C . GLN B 1 90 ? -14.366 -12.616 23.867 1.000 45.190 237 GLN B C 1
ATOM 1976 O O . GLN B 1 90 ? -13.952 -11.948 22.909 1.000 43.240 237 GLN B O 1
ATOM 1982 N N . ILE B 1 91 ? -14.843 -13.862 23.755 1.000 43.670 238 ILE B N 1
ATOM 1983 C CA . ILE B 1 91 ? -14.931 -14.594 22.455 1.000 45.970 238 ILE B CA 1
ATOM 1984 C C . ILE B 1 91 ? -16.376 -15.028 22.175 1.000 46.550 238 ILE B C 1
ATOM 1985 O O . ILE B 1 91 ? -17.045 -15.544 23.090 1.000 41.200 238 ILE B O 1
ATOM 1990 N N . ASP B 1 92 ? -16.792 -14.847 20.923 1.000 49.770 239 ASP B N 1
ATOM 1991 C CA . ASP B 1 92 ? -18.122 -15.288 20.456 1.000 56.820 239 ASP B CA 1
ATOM 1992 C C . ASP B 1 92 ? -17.925 -16.651 19.798 1.000 65.300 239 ASP B C 1
ATOM 1993 O O . ASP B 1 92 ? -17.677 -16.665 18.586 1.000 71.360 239 ASP B O 1
ATOM 1998 N N . GLU B 1 93 ? -18.011 -17.750 20.550 1.000 69.600 240 GLU B N 1
ATOM 1999 C CA . GLU B 1 93 ? -17.750 -19.102 19.985 1.000 80.590 240 GLU B CA 1
ATOM 2000 C C . GLU B 1 93 ? -19.020 -19.626 19.326 1.000 84.720 240 GLU B C 1
ATOM 2001 O O . GLU B 1 93 ? -19.718 -20.412 19.981 1.000 87.760 240 GLU B O 1
ATOM 2007 N N . GLU B 1 94 ? -19.290 -19.259 18.071 1.000 88.920 241 GLU B N 1
ATOM 2008 C CA . GLU B 1 94 ? -20.609 -19.643 17.500 1.000 93.500 241 GLU B CA 1
ATOM 2009 C C . GLU B 1 94 ? -20.570 -20.410 16.172 1.000 98.610 241 GLU B C 1
ATOM 2010 O O . GLU B 1 94 ? -19.785 -20.022 15.292 1.000 98.310 241 GLU B O 1
ATOM 2016 N N . ASN B 1 95 ? -21.366 -21.479 16.059 1.000 103.700 242 ASN B N 1
ATOM 2017 C CA . ASN B 1 95 ? -21.549 -22.225 14.783 1.000 110.200 242 ASN B CA 1
ATOM 2018 C C . ASN B 1 95 ? -20.280 -22.818 14.172 1.000 119.210 242 ASN B C 1
ATOM 2019 O O . ASN B 1 95 ? -20.199 -22.803 12.944 1.000 123.770 242 ASN B O 1
ATOM 2024 N N . SER B 1 96 ? -19.333 -23.328 14.957 1.000 129.110 243 SER B N 1
ATOM 2025 C CA . SER B 1 96 ? -18.158 -24.031 14.361 1.000 130.020 243 SER B CA 1
ATOM 2026 C C . SER B 1 96 ? -17.455 -23.177 13.298 1.000 137.950 243 SER B C 1
ATOM 2027 O O . SER B 1 96 ? -17.085 -23.748 12.256 1.000 146.760 243 SER B O 1
ATOM 2030 N N . GLY B 1 97 ? -17.278 -21.874 13.540 1.000 129.590 244 GLY B N 1
ATOM 2031 C CA . GLY B 1 97 ? -16.546 -20.995 12.605 1.000 114.340 244 GLY B CA 1
ATOM 2032 C C . GLY B 1 97 ? -15.044 -21.218 12.631 1.000 99.780 244 GLY B C 1
ATOM 2033 O O . GLY B 1 97 ? -14.513 -21.553 13.706 1.000 90.820 244 GLY B O 1
ATOM 2034 N N . ASP B 1 98 ? -14.383 -21.088 11.482 1.000 84.640 245 ASP B N 1
ATOM 2035 C CA . ASP B 1 98 ? -12.902 -21.181 11.430 1.000 72.850 245 ASP B CA 1
ATOM 2036 C C . ASP B 1 98 ? -12.262 -19.985 12.148 1.000 62.850 245 ASP B C 1
ATOM 2037 O O . ASP B 1 98 ? -11.223 -20.181 12.764 1.000 59.810 245 ASP B O 1
ATOM 2042 N N . VAL B 1 99 ? -12.843 -18.791 12.031 1.000 54.140 246 VAL B N 1
ATOM 2043 C CA . VAL B 1 99 ? -12.236 -17.547 12.588 1.000 50.830 246 VAL B CA 1
ATOM 2044 C C . VAL B 1 99 ? -12.661 -17.293 14.033 1.000 45.120 246 VAL B C 1
ATOM 2045 O O . VAL B 1 99 ? -13.855 -17.383 14.325 1.000 43.250 246 VAL B O 1
ATOM 2049 N N . ALA B 1 100 ? -11.692 -17.007 14.892 1.000 39.760 247 ALA B N 1
ATOM 2050 C CA . ALA B 1 100 ? -11.988 -16.653 16.292 1.000 38.060 247 ALA B CA 1
ATOM 2051 C C . ALA B 1 100 ? -12.422 -15.191 16.336 1.000 37.160 247 ALA B C 1
ATOM 2052 O O . ALA B 1 100 ? -11.615 -14.331 16.004 1.000 36.430 247 ALA B O 1
ATOM 2054 N N . VAL B 1 101 ? -13.665 -14.943 16.720 1.000 34.900 248 VAL B N 1
ATOM 2055 C CA . VAL B 1 101 ? -14.266 -13.584 16.717 1.000 33.740 248 VAL B CA 1
ATOM 2056 C C . VAL B 1 101 ? -14.159 -13.073 18.151 1.000 33.670 248 VAL B C 1
ATOM 2057 O O . VAL B 1 101 ? -14.893 -13.568 19.025 1.000 30.380 248 VAL B O 1
ATOM 2061 N N . LEU B 1 102 ? -13.209 -12.169 18.375 1.000 35.250 249 LEU B N 1
ATOM 2062 C CA . LEU B 1 102 ? -12.844 -11.632 19.702 1.000 34.750 249 LEU B CA 1
ATOM 2063 C C . LEU B 1 102 ? -13.396 -10.216 19.836 1.000 34.170 249 LEU B C 1
ATOM 2064 O O . LEU B 1 102 ? -13.541 -9.534 18.804 1.000 34.860 249 LEU B O 1
ATOM 2069 N N . TYR B 1 103 ? -13.688 -9.808 21.064 1.000 32.660 250 TYR B N 1
ATOM 2070 C CA . TYR B 1 103 ? -14.261 -8.489 21.400 1.000 34.920 250 TYR B CA 1
ATOM 2071 C C . TYR B 1 103 ? -13.452 -7.866 22.536 1.000 31.290 250 TYR B C 1
ATOM 2072 O O . TYR B 1 103 ? -13.015 -8.623 23.427 1.000 30.090 250 TYR B O 1
ATOM 2081 N N . ASP B 1 104 ? -13.283 -6.537 22.512 1.000 31.400 251 ASP B N 1
ATOM 2082 C CA . ASP B 1 104 ? -13.004 -5.696 23.715 1.000 30.800 251 ASP B CA 1
ATOM 2083 C C . ASP B 1 104 ? -13.778 -4.392 23.592 1.000 30.540 251 ASP B C 1
ATOM 2084 O O . ASP B 1 104 ? -14.041 -3.972 22.457 1.000 31.890 251 ASP B O 1
ATOM 2089 N N . MET B 1 105 ? -14.163 -3.821 24.732 1.000 31.590 252 MET B N 1
ATOM 2090 C CA . MET B 1 105 ? -14.644 -2.421 24.865 1.000 32.540 252 MET B CA 1
ATOM 2091 C C . MET B 1 105 ? -13.607 -1.653 25.694 1.000 28.780 252 MET B C 1
ATOM 2092 O O . MET B 1 105 ? -13.287 -2.035 26.814 1.000 27.130 252 MET B O 1
ATOM 2097 N N . PRO B 1 106 ? -12.955 -0.627 25.119 1.000 26.570 253 PRO B N 1
ATOM 2098 C CA . PRO B 1 106 ? -11.813 -0.003 25.768 1.000 26.500 253 PRO B CA 1
ATOM 2099 C C . PRO B 1 106 ? -12.151 0.606 27.137 1.000 26.710 253 PRO B C 1
ATOM 2100 O O . PRO B 1 106 ? -12.733 1.666 27.220 1.000 23.060 253 PRO B O 1
ATOM 2104 N N . THR B 1 107 ? -11.674 -0.040 28.192 1.000 27.940 254 THR B N 1
ATOM 2105 C CA . THR B 1 107 ? -11.870 0.422 29.581 1.000 29.560 254 THR B CA 1
ATOM 2106 C C . THR B 1 107 ? -11.135 1.754 29.785 1.000 28.910 254 THR B C 1
ATOM 2107 O O . THR B 1 107 ? -11.531 2.517 30.680 1.000 33.400 254 THR B O 1
ATOM 2111 N N . THR B 1 108 ? -10.120 2.057 28.980 1.000 29.670 255 THR B N 1
ATOM 2112 C CA . THR B 1 108 ? -9.392 3.352 29.055 1.000 27.900 255 THR B CA 1
ATOM 2113 C C . THR B 1 108 ? -10.366 4.528 28.872 1.000 27.710 255 THR B C 1
ATOM 2114 O O . THR B 1 108 ? -10.099 5.578 29.434 1.000 27.270 255 THR B O 1
ATOM 2118 N N . LEU B 1 109 ? -11.434 4.356 28.092 1.000 29.400 256 LEU B N 1
ATOM 2119 C CA . LEU B 1 109 ? -12.495 5.387 27.884 1.000 29.720 256 LEU B CA 1
ATOM 2120 C C . LEU B 1 109 ? -13.081 5.846 29.227 1.000 30.330 256 LEU B C 1
ATOM 2121 O O . LEU B 1 109 ? -13.451 7.024 29.315 1.000 36.070 256 LEU B O 1
ATOM 2126 N N . GLY B 1 110 ? -13.103 4.982 30.244 1.000 31.110 257 GLY B N 1
ATOM 2127 C CA . GLY B 1 110 ? -13.510 5.349 31.615 1.000 34.750 257 GLY B CA 1
ATOM 2128 C C . GLY B 1 110 ? -12.880 6.664 32.045 1.000 36.630 257 GLY B C 1
ATOM 2129 O O . GLY B 1 110 ? -13.620 7.583 32.483 1.000 37.650 257 GLY B O 1
ATOM 2130 N N . GLY B 1 111 ? -11.567 6.765 31.847 1.000 38.530 258 GLY B N 1
ATOM 2131 C CA . GLY B 1 111 ? -10.750 7.964 32.096 1.000 38.280 258 GLY B CA 1
ATOM 2132 C C . GLY B 1 111 ? -11.423 9.226 31.620 1.000 37.970 258 GLY B C 1
ATOM 2133 O O . GLY B 1 111 ? -11.328 10.226 32.343 1.000 40.030 258 GLY B O 1
ATOM 2134 N N . ILE B 1 112 ? -12.089 9.188 30.465 1.000 41.890 259 ILE B N 1
ATOM 2135 C CA . ILE B 1 112 ? -12.669 10.402 29.817 1.000 48.240 259 ILE B CA 1
ATOM 2136 C C . ILE B 1 112 ? -13.894 10.856 30.614 1.000 55.700 259 ILE B C 1
ATOM 2137 O O . ILE B 1 112 ? -14.031 12.086 30.823 1.000 57.510 259 ILE B O 1
ATOM 2142 N N . ASP B 1 113 ? -14.767 9.911 31.002 1.000 60.370 260 ASP B N 1
ATOM 2143 C CA . ASP B 1 113 ? -16.000 10.185 31.799 1.000 61.820 260 ASP B CA 1
ATOM 2144 C C . ASP B 1 113 ? -15.582 10.856 33.114 1.000 53.340 260 ASP B C 1
ATOM 2145 O O . ASP B 1 113 ? -15.908 12.036 33.305 1.000 47.770 260 ASP B O 1
ATOM 2150 N N . LYS B 1 114 ? -14.805 10.141 33.932 1.000 51.610 261 LYS B N 1
ATOM 2151 C CA . LYS B 1 114 ? -14.319 10.598 35.256 1.000 51.380 261 LYS B CA 1
ATOM 2152 C C . LYS B 1 114 ? -13.631 11.953 35.103 1.000 48.500 261 LYS B C 1
ATOM 2153 O O . LYS B 1 114 ? -13.904 12.826 35.931 1.000 43.440 261 LYS B O 1
ATOM 2159 N N . ALA B 1 115 ? -12.805 12.113 34.062 1.000 47.430 262 ALA B N 1
ATOM 2160 C CA . ALA B 1 115 ? -11.997 13.325 33.789 1.000 49.270 262 ALA B CA 1
ATOM 2161 C C . ALA B 1 115 ? -12.917 14.499 33.477 1.000 48.200 262 ALA B C 1
ATOM 2162 O O . ALA B 1 115 ? -12.671 15.581 34.012 1.000 43.090 262 ALA B O 1
ATOM 2164 N N . ILE B 1 116 ? -13.905 14.285 32.609 1.000 49.970 263 ILE B N 1
ATOM 2165 C CA . ILE B 1 116 ? -14.881 15.327 32.180 1.000 58.870 263 ILE B CA 1
ATOM 2166 C C . ILE B 1 116 ? -15.737 15.735 33.392 1.000 63.030 263 ILE B C 1
ATOM 2167 O O . ILE B 1 116 ? -15.865 16.950 33.651 1.000 67.520 263 ILE B O 1
ATOM 2172 N N . GLU B 1 117 ? -16.259 14.751 34.127 1.000 65.490 264 GLU B N 1
ATOM 2173 C CA . GLU B 1 117 ? -17.169 14.938 35.292 1.000 66.390 264 GLU B CA 1
ATOM 2174 C C . GLU B 1 117 ? -16.394 15.516 36.485 1.000 69.410 264 GLU B C 1
ATOM 2175 O O . GLU B 1 117 ? -17.062 15.913 37.456 1.000 64.880 264 GLU B O 1
ATOM 2181 N N . MET B 1 118 ? -15.052 15.544 36.426 1.000 74.210 265 MET B N 1
ATOM 2182 C CA . MET B 1 118 ? -14.161 16.017 37.530 1.000 75.230 265 MET B CA 1
ATOM 2183 C C . MET B 1 118 ? -13.732 17.472 37.282 1.000 74.890 265 MET B C 1
ATOM 2184 O O . MET B 1 118 ? -13.417 18.150 38.255 1.000 73.300 265 MET B O 1
ATOM 2189 N N . TYR B 1 119 ? -13.715 17.939 36.033 1.000 82.690 266 TYR B N 1
ATOM 2190 C CA . TYR B 1 119 ? -13.398 19.349 35.686 1.000 94.440 266 TYR B CA 1
ATOM 2191 C C . TYR B 1 119 ? -14.689 20.028 35.202 1.000 91.630 266 TYR B C 1
ATOM 2192 O O . TYR B 1 119 ? -14.659 20.767 34.190 1.000 92.840 266 TYR B O 1
ATOM 2201 N N . MET B 1 120 ? -15.787 19.788 35.933 1.000 82.530 267 MET B N 1
ATOM 2202 C CA . MET B 1 120 ? -17.117 20.421 35.719 1.000 82.360 267 MET B CA 1
ATOM 2203 C C . MET B 1 120 ? -17.967 20.273 36.984 1.000 76.750 267 MET B C 1
ATOM 2204 O O . MET B 1 120 ? -19.061 20.860 36.991 1.000 70.320 267 MET B O 1
ATOM 2209 N N . ILE B 1 125 ? -24.882 19.983 38.297 1.000 97.180 272 ILE B N 1
ATOM 2210 C CA . ILE B 1 125 ? -25.248 18.555 38.032 1.000 107.540 272 ILE B CA 1
ATOM 2211 C C . ILE B 1 125 ? -26.101 18.466 36.766 1.000 112.380 272 ILE B C 1
ATOM 2212 O O . ILE B 1 125 ? -26.591 19.513 36.296 1.000 112.140 272 ILE B O 1
ATOM 2217 N N . GLY B 1 126 ? -26.101 17.292 36.132 1.000 112.190 273 GLY B N 1
ATOM 2218 C CA . GLY B 1 126 ? -26.809 17.140 34.850 1.000 110.040 273 GLY B CA 1
ATOM 2219 C C . GLY B 1 126 ? -25.837 17.246 33.696 1.000 105.130 273 GLY B C 1
ATOM 2220 O O . GLY B 1 126 ? -24.997 18.156 33.719 1.000 108.890 273 GLY B O 1
ATOM 2221 N N . LYS B 1 127 ? -25.954 16.360 32.711 1.000 102.530 274 LYS B N 1
ATOM 2222 C CA . LYS B 1 127 ? -24.978 16.353 31.600 1.000 98.970 274 LYS B CA 1
ATOM 2223 C C . LYS B 1 127 ? -25.440 17.389 30.585 1.000 95.590 274 LYS B C 1
ATOM 2224 O O . LYS B 1 127 ? -26.467 17.163 29.929 1.000 94.440 274 LYS B O 1
ATOM 2230 N N . THR B 1 128 ? -24.690 18.479 30.469 1.000 91.950 275 THR B N 1
ATOM 2231 C CA . THR B 1 128 ? -25.111 19.562 29.558 1.000 91.770 275 THR B CA 1
ATOM 2232 C C . THR B 1 128 ? -24.969 19.055 28.132 1.000 89.590 275 THR B C 1
ATOM 2233 O O . THR B 1 128 ? -24.069 18.249 27.891 1.000 82.220 275 THR B O 1
ATOM 2237 N N . SER B 1 129 ? -25.804 19.550 27.223 1.000 94.460 276 SER B N 1
ATOM 2238 C CA . SER B 1 129 ? -25.642 19.182 25.797 1.000 99.780 276 SER B CA 1
ATOM 2239 C C . SER B 1 129 ? -24.234 19.617 25.396 1.000 104.440 276 SER B C 1
ATOM 2240 O O . SER B 1 129 ? -23.682 19.009 24.469 1.000 97.490 276 SER B O 1
ATOM 2243 N N . GLN B 1 130 ? -23.702 20.664 26.031 1.000 98.980 277 GLN B N 1
ATOM 2244 C CA . GLN B 1 130 ? -22.300 21.050 25.769 1.000 95.130 277 GLN B CA 1
ATOM 2245 C C . GLN B 1 130 ? -21.346 19.929 26.214 1.000 92.920 277 GLN B C 1
ATOM 2246 O O . GLN B 1 130 ? -20.534 19.515 25.383 1.000 99.530 277 GLN B O 1
ATOM 2252 N N . GLN B 1 131 ? -21.502 19.388 27.425 1.000 81.150 278 GLN B N 1
ATOM 2253 C CA . GLN B 1 131 ? -20.652 18.262 27.912 1.000 75.770 278 GLN B CA 1
ATOM 2254 C C . GLN B 1 131 ? -20.913 17.006 27.072 1.000 78.360 278 GLN B C 1
ATOM 2255 O O . GLN B 1 131 ? -19.962 16.253 26.841 1.000 79.410 278 GLN B O 1
ATOM 2261 N N . GLN B 1 132 ? -22.162 16.780 26.666 1.000 83.390 279 GLN B N 1
ATOM 2262 C CA . GLN B 1 132 ? -22.524 15.611 25.828 1.000 89.510 279 GLN B CA 1
ATOM 2263 C C . GLN B 1 132 ? -21.818 15.716 24.488 1.000 83.640 279 GLN B C 1
ATOM 2264 O O . GLN B 1 132 ? -21.350 14.689 24.007 1.000 95.800 279 GLN B O 1
ATOM 2270 N N . LEU B 1 133 ? -21.756 16.914 23.920 1.000 77.680 280 LEU B N 1
ATOM 2271 C CA . LEU B 1 133 ? -21.135 17.093 22.585 1.000 77.810 280 LEU B CA 1
ATOM 2272 C C . LEU B 1 133 ? -19.618 16.978 22.737 1.000 74.380 280 LEU B C 1
ATOM 2273 O O . LEU B 1 133 ? -18.958 16.615 21.760 1.000 71.500 280 LEU B O 1
ATOM 2278 N N . LEU B 1 134 ? -19.103 17.285 23.922 1.000 73.070 281 LEU B N 1
ATOM 2279 C CA . LEU B 1 134 ? -17.652 17.166 24.229 1.000 76.210 281 LEU B CA 1
ATOM 2280 C C . LEU B 1 134 ? -17.268 15.688 24.342 1.000 71.790 281 LEU B C 1
ATOM 2281 O O . LEU B 1 134 ? -16.263 15.294 23.718 1.000 61.240 281 LEU B O 1
ATOM 2286 N N . GLU B 1 135 ? -18.020 14.910 25.129 1.000 73.800 282 GLU B N 1
ATOM 2287 C CA . GLU B 1 135 ? -17.752 13.463 25.345 1.000 74.140 282 GLU B CA 1
ATOM 2288 C C . GLU B 1 135 ? -18.100 12.692 24.060 1.000 71.090 282 GLU B C 1
ATOM 2289 O O . GLU B 1 135 ? -17.456 11.663 23.815 1.000 75.150 282 GLU B O 1
ATOM 2295 N N . GLU B 1 136 ? -19.017 13.207 23.233 1.000 66.460 283 GLU B N 1
ATOM 2296 C CA . GLU B 1 136 ? -19.295 12.659 21.873 1.000 68.920 283 GLU B CA 1
ATOM 2297 C C . GLU B 1 136 ? -18.052 12.831 20.994 1.000 60.390 283 GLU B C 1
ATOM 2298 O O . GLU B 1 136 ? -17.632 11.849 20.380 1.000 54.550 283 GLU B O 1
ATOM 2304 N N . ARG B 1 137 ? -17.487 14.039 20.971 1.000 63.090 284 ARG B N 1
ATOM 2305 C CA . ARG B 1 137 ? -16.318 14.427 20.136 1.000 64.980 284 ARG B CA 1
ATOM 2306 C C . ARG B 1 137 ? -15.123 13.521 20.465 1.000 55.520 284 ARG B C 1
ATOM 2307 O O . ARG B 1 137 ? -14.444 13.071 19.536 1.000 47.200 284 ARG B O 1
ATOM 2315 N N . GLU B 1 138 ? -14.892 13.265 21.747 1.000 52.350 285 GLU B N 1
ATOM 2316 C CA . GLU B 1 138 ? -13.770 12.432 22.236 1.000 48.180 285 GLU B CA 1
ATOM 2317 C C . GLU B 1 138 ? -13.977 10.986 21.772 1.000 46.620 285 GLU B C 1
ATOM 2318 O O . GLU B 1 138 ? -13.022 10.408 21.233 1.000 48.800 285 GLU B O 1
ATOM 2324 N N . LEU B 1 139 ? -15.172 10.424 21.945 1.000 44.730 286 LEU B N 1
ATOM 2325 C CA . LEU B 1 139 ? -15.472 9.035 21.495 1.000 44.880 286 LEU B CA 1
ATOM 2326 C C . LEU B 1 139 ? -15.164 8.910 19.999 1.000 43.270 286 LEU B C 1
ATOM 2327 O O . LEU B 1 139 ? -14.555 7.928 19.639 1.000 43.010 286 LEU B O 1
ATOM 2332 N N . ARG B 1 140 ? -15.551 9.888 19.172 1.000 45.550 287 ARG B N 1
ATOM 2333 C CA . ARG B 1 140 ? -15.327 9.857 17.698 1.000 48.000 287 ARG B CA 1
ATOM 2334 C C . ARG B 1 140 ? -13.831 10.017 17.404 1.000 42.470 287 ARG B C 1
ATOM 2335 O O . ARG B 1 140 ? -13.322 9.310 16.502 1.000 41.900 287 ARG B O 1
ATOM 2343 N N . ASN B 1 141 ? -13.151 10.913 18.116 1.000 36.230 288 ASN B N 1
ATOM 2344 C CA . ASN B 1 141 ? -11.710 11.175 17.895 1.000 37.710 288 ASN B CA 1
ATOM 2345 C C . ASN B 1 141 ? -10.913 9.913 18.218 1.000 36.220 288 ASN B C 1
ATOM 2346 O O . ASN B 1 141 ? -9.944 9.625 17.491 1.000 37.520 288 ASN B O 1
ATOM 2351 N N . PHE B 1 142 ? -11.284 9.236 19.306 1.000 35.290 289 PHE B N 1
ATOM 2352 C CA . PHE B 1 142 ? -10.677 7.968 19.779 1.000 34.340 289 PHE B CA 1
ATOM 2353 C C . PHE B 1 142 ? -10.876 6.889 18.714 1.000 34.360 289 PHE B C 1
ATOM 2354 O O . PHE B 1 142 ? -9.870 6.256 18.318 1.000 35.300 289 PHE B O 1
ATOM 2362 N N . LYS B 1 143 ? -12.117 6.715 18.252 1.000 32.300 290 LYS B N 1
ATOM 2363 C CA . LYS B 1 143 ? -12.479 5.747 17.191 1.000 35.050 290 LYS B CA 1
ATOM 2364 C C . LYS B 1 143 ? -11.667 6.057 15.922 1.000 33.780 290 LYS B C 1
ATOM 2365 O O . LYS B 1 143 ? -11.170 5.117 15.291 1.000 33.410 290 LYS B O 1
ATOM 2371 N N . THR B 1 144 ? -11.487 7.328 15.584 1.000 32.300 291 THR B N 1
ATOM 2372 C CA . THR B 1 144 ? -10.881 7.746 14.293 1.000 30.990 291 THR B CA 1
ATOM 2373 C C . THR B 1 144 ? -9.373 7.500 14.342 1.000 27.310 291 THR B C 1
ATOM 2374 O O . THR B 1 144 ? -8.865 6.866 13.428 1.000 26.170 291 THR B O 1
ATOM 2378 N N . THR B 1 145 ? -8.702 7.991 15.378 1.000 25.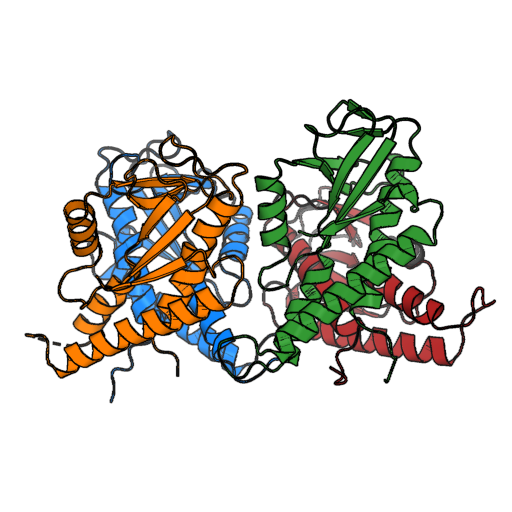690 292 THR B N 1
ATOM 2379 C CA . THR B 1 145 ? -7.281 7.691 15.685 1.000 26.100 292 THR B CA 1
ATOM 2380 C C . THR B 1 145 ? -7.067 6.166 15.639 1.000 26.990 292 THR B C 1
ATOM 2381 O O . THR B 1 145 ? -6.164 5.726 14.926 1.000 33.800 292 THR B O 1
ATOM 2385 N N . LEU B 1 146 ? -7.875 5.398 16.362 1.000 26.200 293 LEU B N 1
ATOM 2386 C CA . LEU B 1 146 ? -7.712 3.929 16.514 1.000 28.180 293 LEU B CA 1
ATOM 2387 C C . LEU B 1 146 ? -7.791 3.290 15.128 1.000 28.150 293 LEU B C 1
ATOM 2388 O O . LEU B 1 146 ? -6.930 2.454 14.829 1.000 26.280 293 LEU B O 1
ATOM 2393 N N . ILE B 1 147 ? -8.796 3.654 14.324 1.000 28.570 294 ILE B N 1
ATOM 2394 C CA . ILE B 1 147 ? -8.990 3.077 12.963 1.000 29.090 294 ILE B CA 1
ATOM 2395 C C . ILE B 1 147 ? -7.730 3.379 12.147 1.000 31.690 294 ILE B C 1
ATOM 2396 O O . ILE B 1 147 ? -7.260 2.487 11.409 1.000 33.120 294 ILE B O 1
ATOM 2401 N N . ASN B 1 148 ? -7.215 4.602 12.259 1.000 33.310 295 ASN B N 1
ATOM 2402 C CA . ASN B 1 148 ? -6.051 5.064 11.463 1.000 33.500 295 ASN B CA 1
ATOM 2403 C C . ASN B 1 148 ? -4.862 4.184 11.858 1.000 31.360 295 ASN B C 1
ATOM 2404 O O . ASN B 1 148 ? -4.330 3.519 10.975 1.000 28.900 295 ASN B O 1
ATOM 2409 N N . LEU B 1 149 ? -4.568 4.073 13.159 1.000 32.960 296 LEU B N 1
ATOM 2410 C CA . LEU B 1 149 ? -3.420 3.272 13.695 1.000 32.350 296 LEU B CA 1
ATOM 2411 C C . LEU B 1 149 ? -3.533 1.821 13.204 1.000 32.020 296 LEU B C 1
ATOM 2412 O O . LEU B 1 149 ? -2.527 1.283 12.729 1.000 33.260 296 LEU B O 1
ATOM 2417 N N . ILE B 1 150 ? -4.720 1.218 13.312 1.000 32.030 297 ILE B N 1
ATOM 2418 C CA . ILE B 1 150 ? -4.968 -0.194 12.904 1.000 32.910 297 ILE B CA 1
ATOM 2419 C C . ILE B 1 150 ? -4.578 -0.350 11.437 1.000 35.300 297 ILE B C 1
ATOM 2420 O O . ILE B 1 150 ? -3.832 -1.298 11.154 1.000 31.180 297 ILE B O 1
ATOM 2425 N N . ASN B 1 151 ? -5.045 0.567 10.569 1.000 38.750 298 ASN B N 1
ATOM 2426 C CA . ASN B 1 151 ? -4.956 0.466 9.081 1.000 43.020 298 ASN B CA 1
ATOM 2427 C C . ASN B 1 151 ? -3.527 0.736 8.594 1.000 45.500 298 ASN B C 1
ATOM 2428 O O . ASN B 1 151 ? -3.311 0.640 7.366 1.000 45.100 298 ASN B O 1
ATOM 2433 N N . ASN B 1 152 ? -2.600 1.032 9.517 1.000 46.300 299 ASN B N 1
ATOM 2434 C CA . ASN B 1 152 ? -1.261 1.614 9.236 1.000 47.160 299 ASN B CA 1
ATOM 2435 C C . ASN B 1 152 ? -0.155 0.611 9.584 1.000 47.800 299 ASN B C 1
ATOM 2436 O O . ASN B 1 152 ? 1.040 0.967 9.430 1.000 50.780 299 ASN B O 1
ATOM 2441 N N . ASN B 1 153 ? -0.538 -0.601 10.000 1.000 47.140 300 ASN B N 1
ATOM 2442 C CA . ASN B 1 153 ? 0.386 -1.700 10.398 1.000 41.580 300 ASN B CA 1
ATOM 2443 C C . ASN B 1 153 ? -0.196 -3.042 9.911 1.000 36.580 300 ASN B C 1
ATOM 2444 O O . ASN B 1 153 ? -1.404 -3.248 10.064 1.000 30.670 300 ASN B O 1
ATOM 2449 N N . SER B 1 154 ? 0.625 -3.898 9.298 1.000 35.270 301 SER B N 1
ATOM 2450 C CA . SER B 1 154 ? 0.156 -5.134 8.615 1.000 38.020 301 SER B CA 1
ATOM 2451 C C . SER B 1 154 ? -0.204 -6.214 9.646 1.000 36.470 301 SER B C 1
ATOM 2452 O O . SER B 1 154 ? -0.986 -7.087 9.296 1.000 37.340 301 SER B O 1
ATOM 2455 N N . PHE B 1 155 ? 0.279 -6.100 10.888 1.000 38.090 302 PHE B N 1
ATOM 2456 C CA . PHE B 1 155 ? -0.027 -7.032 12.010 1.000 38.630 302 PHE B CA 1
ATOM 2457 C C . PHE B 1 155 ? -1.335 -6.629 12.712 1.000 36.380 302 PHE B C 1
ATOM 2458 O O . PHE B 1 155 ? -1.726 -7.320 13.678 1.000 36.630 302 PHE B O 1
ATOM 2466 N N . THR B 1 156 ? -2.007 -5.595 12.217 1.000 30.890 303 THR B N 1
ATOM 2467 C CA . THR B 1 156 ? -3.272 -5.118 12.828 1.000 31.150 303 THR B CA 1
ATOM 2468 C C . THR B 1 156 ? -4.334 -4.957 11.733 1.000 33.490 303 THR B C 1
ATOM 2469 O O . THR B 1 156 ? -5.496 -5.252 11.993 1.000 32.360 303 THR B O 1
ATOM 2473 N N . LYS B 1 157 ? -3.926 -4.511 10.550 1.000 36.610 304 LYS B N 1
ATOM 2474 C CA . LYS B 1 157 ? -4.887 -4.296 9.446 1.000 42.580 304 LYS B CA 1
ATOM 2475 C C . LYS B 1 157 ? -5.418 -5.649 8.997 1.000 47.700 304 LYS B C 1
ATOM 2476 O O . LYS B 1 157 ? -4.584 -6.554 8.866 1.000 58.120 304 LYS B O 1
ATOM 2482 N N . THR B 1 158 ? -6.731 -5.772 8.805 1.000 45.430 305 THR B N 1
ATOM 2483 C CA . THR B 1 158 ? -7.399 -7.024 8.360 1.000 44.230 305 THR B CA 1
ATOM 2484 C C . THR B 1 158 ? -7.653 -7.924 9.567 1.000 40.750 305 THR B C 1
ATOM 2485 O O . THR B 1 158 ? -8.370 -8.907 9.418 1.000 46.690 305 THR B O 1
ATOM 2489 N N . PHE B 1 159 ? -7.118 -7.566 10.724 1.000 38.180 306 PHE B N 1
ATOM 2490 C CA . PHE B 1 159 ? -7.247 -8.442 11.909 1.000 35.270 306 PHE B CA 1
ATOM 2491 C C . PHE B 1 159 ? -8.047 -7.704 12.978 1.000 33.500 306 PHE B C 1
ATOM 2492 O O . PHE B 1 159 ? -8.544 -8.368 13.885 1.000 37.740 306 PHE B O 1
ATOM 2500 N N . VAL B 1 160 ? -8.163 -6.379 12.856 1.000 30.440 307 VAL B N 1
ATOM 2501 C CA . VAL B 1 160 ? -8.847 -5.562 13.904 1.000 30.070 307 VAL B CA 1
ATOM 2502 C C . VAL B 1 160 ? -9.992 -4.727 13.316 1.000 30.990 307 VAL B C 1
ATOM 2503 O O . VAL B 1 160 ? -9.783 -4.083 12.289 1.000 32.930 307 VAL B O 1
ATOM 2507 N N . LYS B 1 161 ? -11.157 -4.758 13.954 1.000 33.670 308 LYS B N 1
ATOM 2508 C CA . LYS B 1 161 ? -12.395 -4.043 13.542 1.000 36.840 308 LYS B CA 1
ATOM 2509 C C . LYS B 1 161 ? -12.814 -3.135 14.691 1.000 35.150 308 LYS B C 1
ATOM 2510 O O . LYS B 1 161 ? -12.914 -3.643 15.811 1.000 34.400 308 LYS B O 1
ATOM 2516 N N . VAL B 1 162 ? -13.064 -1.858 14.409 1.000 36.290 309 VAL B N 1
ATOM 2517 C CA . VAL B 1 162 ? -13.611 -0.861 15.371 1.000 35.680 309 VAL B CA 1
ATOM 2518 C C . VAL B 1 162 ? -15.104 -0.692 15.071 1.000 42.360 309 VAL B C 1
ATOM 2519 O O . VAL B 1 162 ? -15.428 -0.190 13.968 1.000 44.230 309 VAL B O 1
ATOM 2523 N N . ILE B 1 163 ? -15.985 -1.062 16.009 1.000 47.180 310 ILE B N 1
ATOM 2524 C CA . ILE B 1 163 ? -17.460 -1.070 15.773 1.000 49.780 310 ILE B CA 1
ATOM 2525 C C . ILE B 1 163 ? -18.199 -0.273 16.858 1.000 48.950 310 ILE B C 1
ATOM 2526 O O . ILE B 1 163 ? -17.600 0.048 17.907 1.000 39.820 310 ILE B O 1
ATOM 2531 N N . GLU B 1 164 ? -19.469 0.039 16.581 1.000 56.300 311 GLU B N 1
ATOM 2532 C CA . GLU B 1 164 ? -20.398 0.761 17.489 1.000 59.800 311 GLU B CA 1
ATOM 2533 C C . GLU B 1 164 ? -21.170 -0.245 18.368 1.000 58.030 311 GLU B C 1
ATOM 2534 O O . GLU B 1 164 ? -21.483 -1.350 17.898 1.000 53.420 311 GLU B O 1
ATOM 2540 N N . GLU B 1 165 ? -21.451 0.136 19.615 1.000 58.450 312 GLU B N 1
ATOM 2541 C CA . GLU B 1 165 ? -22.228 -0.669 20.594 1.000 58.120 312 GLU B CA 1
ATOM 2542 C C . GLU B 1 165 ? -23.552 -1.067 19.947 1.000 59.220 312 GLU B C 1
ATOM 2543 O O . GLU B 1 165 ? -24.292 -0.162 19.535 1.000 60.360 312 GLU B O 1
ATOM 2550 N N . GLY C 1 4 ? 23.937 10.070 -8.891 1.000 110.360 151 GLY C N 1
ATOM 2551 C CA . GLY C 1 4 ? 23.821 10.177 -7.426 1.000 112.450 151 GLY C CA 1
ATOM 2552 C C . GLY C 1 4 ? 25.174 10.331 -6.767 1.000 113.240 151 GLY C C 1
ATOM 2553 O O . GLY C 1 4 ? 26.114 9.614 -7.168 1.000 107.290 151 GLY C O 1
ATOM 2554 N N . GLU C 1 5 ? 25.279 11.235 -5.794 1.000 117.940 152 GLU C N 1
ATOM 2555 C CA . GLU C 1 5 ? 26.546 11.365 -5.038 1.000 117.500 152 GLU C CA 1
ATOM 2556 C C . GLU C 1 5 ? 26.762 10.041 -4.314 1.000 114.840 152 GLU C C 1
ATOM 2557 O O . GLU C 1 5 ? 25.769 9.549 -3.749 1.000 105.040 152 GLU C O 1
ATOM 2563 N N . LEU C 1 6 ? 27.985 9.500 -4.337 1.000 110.300 153 LEU C N 1
ATOM 2564 C CA . LEU C 1 6 ? 28.287 8.165 -3.758 1.000 102.710 153 LEU C CA 1
ATOM 2565 C C . LEU C 1 6 ? 27.640 7.118 -4.674 1.000 104.980 153 LEU C C 1
ATOM 2566 O O . LEU C 1 6 ? 28.388 6.305 -5.251 1.000 115.930 153 LEU C O 1
ATOM 2571 N N . GLY C 1 7 ? 26.315 7.159 -4.842 1.000 96.750 154 GLY C N 1
ATOM 2572 C CA . GLY C 1 7 ? 25.621 6.235 -5.758 1.000 85.230 154 GLY C CA 1
ATOM 2573 C C . GLY C 1 7 ? 25.363 4.904 -5.087 1.000 75.760 154 GLY C C 1
ATOM 2574 O O . GLY C 1 7 ? 24.715 4.041 -5.701 1.000 71.520 154 GLY C O 1
ATOM 2575 N N . LEU C 1 8 ? 25.823 4.766 -3.849 1.000 63.950 155 LEU C N 1
ATOM 2576 C CA . LEU C 1 8 ? 25.596 3.519 -3.095 1.000 58.350 155 LEU C CA 1
ATOM 2577 C C . LEU C 1 8 ? 24.258 3.630 -2.380 1.000 55.150 155 LEU C C 1
ATOM 2578 O O . LEU C 1 8 ? 23.999 4.679 -1.778 1.000 52.640 155 LEU C O 1
ATOM 2583 N N . LEU C 1 9 ? 23.431 2.603 -2.505 1.000 47.350 156 LEU C N 1
ATOM 2584 C CA . LEU C 1 9 ? 22.128 2.544 -1.798 1.000 42.600 156 LEU C CA 1
ATOM 2585 C C . LEU C 1 9 ? 22.379 2.014 -0.392 1.000 36.450 156 LEU C C 1
ATOM 2586 O O . LEU C 1 9 ? 23.131 1.064 -0.226 1.000 38.460 156 LEU C O 1
ATOM 2591 N N . PRO C 1 10 ? 21.801 2.624 0.662 1.000 33.080 157 PRO C N 1
ATOM 2592 C CA . PRO C 1 10 ? 21.920 2.099 2.023 1.000 31.700 157 PRO C CA 1
ATOM 2593 C C . PRO C 1 10 ? 21.741 0.578 2.125 1.000 27.920 157 PRO C C 1
ATOM 2594 O O . PRO C 1 10 ? 22.543 -0.064 2.743 1.000 26.100 157 PRO C O 1
ATOM 2598 N N . SER C 1 11 ? 20.686 0.043 1.524 1.000 27.790 158 SER C N 1
ATOM 2599 C CA . SER C 1 11 ? 20.408 -1.418 1.524 1.000 28.350 158 SER C CA 1
ATOM 2600 C C . SER C 1 11 ? 21.613 -2.184 0.958 1.000 27.580 158 SER C C 1
ATOM 2601 O O . SER C 1 11 ? 21.967 -3.208 1.559 1.000 29.090 158 SER C O 1
ATOM 2604 N N . THR C 1 12 ? 22.259 -1.695 -0.107 1.000 25.980 159 THR C N 1
ATOM 2605 C CA . THR C 1 12 ? 23.470 -2.361 -0.687 1.000 27.170 159 THR C CA 1
ATOM 2606 C C . THR C 1 12 ? 24.500 -2.581 0.442 1.000 27.120 159 THR C C 1
ATOM 2607 O O . THR C 1 12 ? 24.938 -3.746 0.651 1.000 29.020 159 THR C O 1
ATOM 2611 N N . VAL C 1 13 ? 24.830 -1.528 1.188 1.000 24.390 160 VAL C N 1
ATOM 2612 C CA . VAL C 1 13 ? 25.880 -1.554 2.246 1.000 23.960 160 VAL C CA 1
ATOM 2613 C C . VAL C 1 13 ? 25.396 -2.469 3.392 1.000 25.480 160 VAL C C 1
ATOM 2614 O O . VAL C 1 13 ? 26.189 -3.345 3.833 1.000 27.380 160 VAL C O 1
ATOM 2618 N N . LEU C 1 14 ? 24.138 -2.328 3.831 1.000 25.540 161 LEU C N 1
ATOM 2619 C CA . LEU C 1 14 ? 23.561 -3.137 4.948 1.000 25.720 161 LEU C CA 1
ATOM 2620 C C . LEU C 1 14 ? 23.719 -4.626 4.605 1.000 26.090 161 LEU C C 1
ATOM 2621 O O . LEU C 1 14 ? 24.177 -5.407 5.489 1.000 24.020 161 LEU C O 1
ATOM 2626 N N . ALA C 1 15 ? 23.407 -4.979 3.349 1.000 23.650 162 ALA C N 1
ATOM 2627 C CA . ALA C 1 15 ? 23.484 -6.351 2.804 1.000 23.280 162 ALA C CA 1
ATOM 2628 C C . ALA C 1 15 ? 24.938 -6.846 2.867 1.000 22.100 162 ALA C C 1
ATOM 2629 O O . ALA C 1 15 ? 25.161 -7.988 3.339 1.000 21.610 162 ALA C O 1
ATOM 2631 N N . ILE C 1 16 ? 25.884 -5.994 2.480 1.000 21.530 163 ILE C N 1
ATOM 2632 C CA . ILE C 1 16 ? 27.336 -6.315 2.406 1.000 22.380 163 ILE C CA 1
ATOM 2633 C C . ILE C 1 16 ? 27.855 -6.503 3.830 1.000 21.050 163 ILE C C 1
ATOM 2634 O O . ILE C 1 16 ? 28.564 -7.488 4.072 1.000 24.340 163 ILE C O 1
ATOM 2639 N N . GLY C 1 17 ? 27.514 -5.599 4.731 1.000 20.490 164 GLY C N 1
ATOM 2640 C CA . GLY C 1 17 ? 27.887 -5.699 6.155 1.000 21.270 164 GLY C CA 1
ATOM 2641 C C . GLY C 1 17 ? 27.388 -6.990 6.780 1.000 20.720 164 GLY C C 1
ATOM 2642 O O . GLY C 1 17 ? 28.208 -7.673 7.433 1.000 22.870 164 GLY C O 1
ATOM 2643 N N . TYR C 1 18 ? 26.117 -7.339 6.533 1.000 19.930 165 TYR C N 1
ATOM 2644 C CA . TYR C 1 18 ? 25.425 -8.545 7.068 1.000 20.460 165 TYR C CA 1
ATOM 2645 C C . TYR C 1 18 ? 26.108 -9.803 6.513 1.000 20.960 165 TYR C C 1
ATOM 2646 O O . TYR C 1 18 ? 26.297 -10.763 7.247 1.000 18.840 165 TYR C O 1
ATOM 2655 N N . TYR C 1 19 ? 26.475 -9.792 5.237 1.000 22.710 166 TYR C N 1
ATOM 2656 C CA . TYR C 1 19 ? 27.142 -10.944 4.590 1.000 24.610 166 TYR C CA 1
ATOM 2657 C C . TYR C 1 19 ? 28.555 -11.060 5.145 1.000 24.200 166 TYR C C 1
ATOM 2658 O O . TYR C 1 19 ? 28.941 -12.127 5.620 1.000 21.750 166 TYR C O 1
ATOM 2667 N N . GLU C 1 20 ? 29.300 -9.963 5.084 1.000 27.920 167 GLU C N 1
ATOM 2668 C CA . GLU C 1 20 ? 30.732 -9.946 5.472 1.000 31.610 167 GLU C CA 1
ATOM 2669 C C . GLU C 1 20 ? 30.856 -10.324 6.948 1.000 29.760 167 GLU C C 1
ATOM 2670 O O . GLU C 1 20 ? 31.769 -11.123 7.258 1.000 26.190 167 GLU C O 1
ATOM 2676 N N . ASN C 1 21 ? 29.972 -9.800 7.812 1.000 26.980 168 ASN C N 1
ATOM 2677 C CA . ASN C 1 21 ? 30.211 -9.760 9.276 1.000 24.910 168 ASN C CA 1
ATOM 2678 C C . ASN C 1 21 ? 29.338 -10.764 10.025 1.000 25.570 168 ASN C C 1
ATOM 2679 O O . ASN C 1 21 ? 29.540 -10.902 11.226 1.000 30.620 168 ASN C O 1
ATOM 2684 N N . PHE C 1 22 ? 28.395 -11.428 9.382 1.000 23.880 169 PHE C N 1
ATOM 2685 C CA . PHE C 1 22 ? 27.488 -12.356 10.097 1.000 23.820 169 PHE C CA 1
ATOM 2686 C C . PHE C 1 22 ? 27.358 -13.663 9.322 1.000 23.850 169 PHE C C 1
ATOM 2687 O O . PHE C 1 22 ? 27.808 -14.704 9.837 1.000 23.970 169 PHE C O 1
ATOM 2695 N N . VAL C 1 23 ? 26.814 -13.600 8.113 1.000 25.050 170 VAL C N 1
ATOM 2696 C CA . VAL C 1 23 ? 26.566 -14.795 7.250 1.000 26.950 170 VAL C CA 1
ATOM 2697 C C . VAL C 1 23 ? 27.850 -15.619 7.135 1.000 26.900 170 VAL C C 1
ATOM 2698 O O . VAL C 1 23 ? 27.807 -16.835 7.405 1.000 25.070 170 VAL C O 1
ATOM 2702 N N . SER C 1 24 ? 28.942 -14.984 6.737 1.000 28.460 171 SER C N 1
ATOM 2703 C CA . SER C 1 24 ? 30.232 -15.666 6.472 1.000 30.370 171 SER C CA 1
ATOM 2704 C C . SER C 1 24 ? 30.902 -16.059 7.800 1.000 28.770 171 SER C C 1
ATOM 2705 O O . SER C 1 24 ? 31.627 -17.058 7.827 1.000 30.680 171 SER C O 1
ATOM 2708 N N . THR C 1 25 ? 30.628 -15.324 8.872 1.000 29.220 172 THR C N 1
ATOM 2709 C CA . THR C 1 25 ? 31.118 -15.627 10.235 1.000 28.400 172 THR C CA 1
ATOM 2710 C C . THR C 1 25 ? 30.465 -16.919 10.697 1.000 27.320 172 THR C C 1
ATOM 2711 O O . THR C 1 25 ? 31.139 -17.712 11.320 1.000 29.960 172 THR C O 1
ATOM 2715 N N . VAL C 1 26 ? 29.183 -17.079 10.417 1.000 25.820 173 VAL C N 1
ATOM 2716 C CA . VAL C 1 26 ? 28.394 -18.262 10.832 1.000 27.230 173 VAL C CA 1
ATOM 2717 C C . VAL C 1 26 ? 28.863 -19.442 9.976 1.000 28.800 173 VAL C C 1
ATOM 2718 O O . VAL C 1 26 ? 29.119 -20.532 10.538 1.000 29.550 173 VAL C O 1
ATOM 2722 N N . CYS C 1 27 ? 29.018 -19.225 8.672 1.000 29.390 174 CYS C N 1
ATOM 2723 C CA . CYS C 1 27 ? 29.372 -20.288 7.699 1.000 29.870 174 CYS C CA 1
ATOM 2724 C C . CYS C 1 27 ? 30.768 -20.831 8.030 1.000 29.900 174 CYS C C 1
ATOM 2725 O O . CYS C 1 27 ? 30.884 -22.057 8.196 1.000 25.180 174 CYS C O 1
ATOM 2728 N N . ASP C 1 28 ? 31.752 -19.945 8.217 1.000 30.220 175 ASP C N 1
ATOM 2729 C CA . ASP C 1 28 ? 33.113 -20.310 8.691 1.000 31.520 175 ASP C CA 1
ATO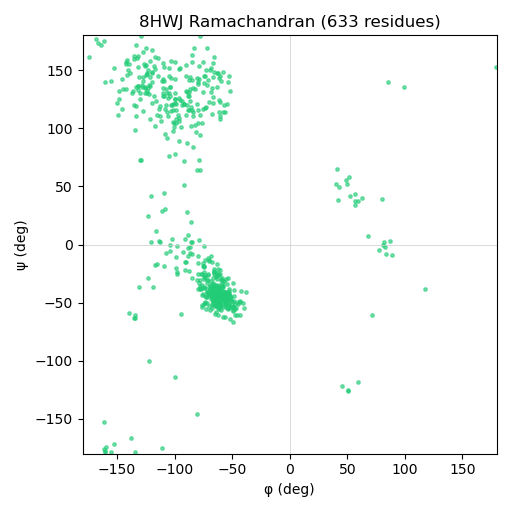M 2730 C C . ASP C 1 28 ? 32.990 -21.153 9.967 1.000 31.400 175 ASP C C 1
ATOM 2731 O O . ASP C 1 28 ? 33.357 -22.322 9.934 1.000 33.080 175 ASP C O 1
ATOM 2736 N N . ALA C 1 29 ? 32.457 -20.580 11.035 1.000 30.540 176 ALA C N 1
ATOM 2737 C CA . ALA C 1 29 ? 32.260 -21.243 12.337 1.000 33.250 176 ALA C CA 1
ATOM 2738 C C . ALA C 1 29 ? 31.769 -22.685 12.154 1.000 35.240 176 ALA C C 1
ATOM 2739 O O . ALA C 1 29 ? 32.338 -23.577 12.830 1.000 40.340 176 ALA C O 1
ATOM 2741 N N . LEU C 1 30 ? 30.724 -22.912 11.350 1.000 33.010 177 LEU C N 1
ATOM 2742 C CA . LEU C 1 30 ? 30.062 -24.249 11.257 1.000 34.560 177 LEU C CA 1
ATOM 2743 C C . LEU C 1 30 ? 30.868 -25.168 10.331 1.000 33.650 177 LEU C C 1
ATOM 2744 O O . LEU C 1 30 ? 30.874 -26.375 10.577 1.000 39.110 177 LEU C O 1
ATOM 2749 N N . HIS C 1 31 ? 31.547 -24.616 9.328 1.000 33.240 178 HIS C N 1
ATOM 2750 C CA . HIS C 1 31 ? 32.302 -25.383 8.299 1.000 33.090 178 HIS C CA 1
ATOM 2751 C C . HIS C 1 31 ? 33.756 -25.620 8.732 1.000 32.310 178 HIS C C 1
ATOM 2752 O O . HIS C 1 31 ? 34.398 -26.431 8.093 1.000 29.280 178 HIS C O 1
ATOM 2759 N N . SER C 1 32 ? 34.256 -24.905 9.745 1.000 37.300 179 SER C N 1
ATOM 2760 C CA . SER C 1 32 ? 35.573 -25.152 10.409 1.000 43.030 179 SER C CA 1
ATOM 2761 C C . SER C 1 32 ? 35.573 -26.519 11.115 1.000 46.660 179 SER C C 1
ATOM 2762 O O . SER C 1 32 ? 36.637 -27.171 11.160 1.000 50.150 179 SER C O 1
ATOM 2765 N N . LEU C 1 33 ? 34.425 -26.908 11.676 1.000 52.260 180 LEU C N 1
ATOM 2766 C CA . LEU C 1 33 ? 34.275 -28.105 12.545 1.000 55.130 180 LEU C CA 1
ATOM 2767 C C . LEU C 1 33 ? 34.163 -29.350 11.676 1.000 50.440 180 LEU C C 1
ATOM 2768 O O . LEU C 1 33 ? 33.510 -29.332 10.637 1.000 39.500 180 LEU C O 1
ATOM 2773 N N . PRO C 1 34 ? 34.745 -30.484 12.117 1.000 57.840 181 PRO C N 1
ATOM 2774 C CA . PRO C 1 34 ? 34.512 -31.770 11.463 1.000 56.900 181 PRO C CA 1
ATOM 2775 C C . PRO C 1 34 ? 33.059 -32.201 11.670 1.000 53.880 181 PRO C C 1
ATOM 2776 O O . PRO C 1 34 ? 32.443 -32.676 10.728 1.000 47.850 181 PRO C O 1
ATOM 2780 N N . THR C 1 35 ? 32.547 -31.962 12.882 1.000 49.780 182 THR C N 1
ATOM 2781 C CA . THR C 1 35 ? 31.162 -32.285 13.318 1.000 51.310 182 THR C CA 1
ATOM 2782 C C . THR C 1 35 ? 30.470 -30.977 13.719 1.000 48.110 182 THR C C 1
ATOM 2783 O O . THR C 1 35 ? 31.130 -30.153 14.355 1.000 50.470 182 THR C O 1
ATOM 2787 N N . ILE C 1 36 ? 29.194 -30.812 13.371 1.000 43.170 183 ILE C N 1
ATOM 2788 C CA . ILE C 1 36 ? 28.365 -29.634 13.752 1.000 43.980 183 ILE C CA 1
ATOM 2789 C C . ILE C 1 36 ? 27.467 -30.038 14.925 1.000 42.390 183 ILE C C 1
ATOM 2790 O O . ILE C 1 36 ? 26.406 -30.609 14.647 1.000 52.840 183 ILE C O 1
ATOM 2795 N N . LYS C 1 37 ? 27.841 -29.730 16.174 1.000 37.780 184 LYS C N 1
ATOM 2796 C CA . LYS C 1 37 ? 27.034 -30.126 17.362 1.000 39.790 184 LYS C CA 1
ATOM 2797 C C . LYS C 1 37 ? 26.185 -28.947 17.866 1.000 37.160 184 LYS C C 1
ATOM 2798 O O . LYS C 1 37 ? 26.755 -27.892 18.216 1.000 38.530 184 LYS C O 1
ATOM 2804 N N . LEU C 1 38 ? 24.874 -29.173 17.968 1.000 33.900 185 LEU C N 1
ATOM 2805 C CA . LEU C 1 38 ? 23.829 -28.168 18.271 1.000 33.960 185 LEU C CA 1
ATOM 2806 C C . LEU C 1 38 ? 22.691 -28.852 19.034 1.000 36.010 185 LEU C C 1
ATOM 2807 O O . LEU C 1 38 ? 21.985 -29.652 18.411 1.000 34.520 185 LEU C O 1
ATOM 2812 N N . ASN C 1 39 ? 22.507 -28.528 20.323 1.000 41.690 186 ASN C N 1
ATOM 2813 C CA . ASN C 1 39 ? 21.437 -29.093 21.203 1.000 43.090 186 ASN C CA 1
ATOM 2814 C C . ASN C 1 39 ? 21.651 -30.611 21.357 1.000 44.070 186 ASN C C 1
ATOM 2815 O O . ASN C 1 39 ? 20.649 -31.380 21.318 1.000 36.470 186 ASN C O 1
ATOM 2820 N N . GLY C 1 40 ? 22.914 -31.029 21.500 1.000 46.780 187 GLY C N 1
ATOM 2821 C CA . GLY C 1 40 ? 23.310 -32.417 21.808 1.000 42.090 187 GLY C CA 1
ATOM 2822 C C . GLY C 1 40 ? 23.332 -33.308 20.580 1.000 42.590 187 GLY C C 1
ATOM 2823 O O . GLY C 1 40 ? 23.614 -34.511 20.740 1.000 50.470 187 GLY C O 1
ATOM 2824 N N . ILE C 1 41 ? 23.044 -32.764 19.393 1.000 40.570 188 ILE C N 1
ATOM 2825 C CA . ILE C 1 41 ? 22.897 -33.553 18.131 1.000 37.560 188 ILE C CA 1
ATOM 2826 C C . ILE C 1 41 ? 24.068 -33.236 17.210 1.000 35.480 188 ILE C C 1
ATOM 2827 O O . ILE C 1 41 ? 24.471 -32.077 17.157 1.000 40.060 188 ILE C O 1
ATOM 2832 N N . GLU C 1 42 ? 24.576 -34.234 16.500 1.000 31.790 189 GLU C N 1
ATOM 2833 C CA . GLU C 1 42 ? 25.652 -34.047 15.498 1.000 30.910 189 GLU C CA 1
ATOM 2834 C C . GLU C 1 42 ? 25.022 -34.053 14.098 1.000 29.620 189 GLU C C 1
ATOM 2835 O O . GLU C 1 42 ? 24.587 -35.112 13.621 1.000 35.940 189 GLU C O 1
ATOM 2841 N N . TYR C 1 43 ? 24.927 -32.882 13.489 1.000 28.550 190 TYR C N 1
ATOM 2842 C CA . TYR C 1 43 ? 24.387 -32.669 12.123 1.000 28.350 190 TYR C CA 1
ATOM 2843 C C . TYR C 1 43 ? 25.520 -32.834 11.125 1.000 28.430 190 TYR C C 1
ATOM 2844 O O . TYR C 1 43 ? 26.618 -32.423 11.488 1.000 28.190 190 TYR C O 1
ATOM 2853 N N . LYS C 1 44 ? 25.252 -33.455 9.963 1.000 33.560 191 LYS C N 1
ATOM 2854 C CA . LYS C 1 44 ? 26.249 -33.736 8.877 1.000 37.400 191 LYS C CA 1
ATOM 2855 C C . LYS C 1 44 ? 26.589 -32.433 8.139 1.000 36.540 191 LYS C C 1
ATOM 2856 O O . LYS C 1 44 ? 27.659 -32.369 7.512 1.000 35.500 191 LYS C O 1
ATOM 2862 N N . ASP C 1 45 ? 25.645 -31.492 8.113 1.000 36.330 192 ASP C N 1
ATOM 2863 C CA . ASP C 1 45 ? 25.789 -30.165 7.461 1.000 38.540 192 ASP C CA 1
ATOM 2864 C C . ASP C 1 45 ? 24.748 -29.209 8.058 1.000 39.600 192 ASP C C 1
ATOM 2865 O O . ASP C 1 45 ? 24.030 -29.616 9.030 1.000 40.050 192 ASP C O 1
ATOM 2870 N N . PHE C 1 46 ? 24.655 -28.003 7.495 1.000 33.120 193 PHE C N 1
ATOM 2871 C CA . PHE C 1 46 ? 23.591 -27.016 7.789 1.000 32.370 193 PHE C CA 1
ATOM 2872 C C . PHE C 1 46 ? 23.181 -26.304 6.502 1.000 30.990 193 PHE C C 1
ATOM 2873 O O . PHE C 1 46 ? 23.984 -26.275 5.554 1.000 34.990 193 PHE C O 1
ATOM 2881 N N . VAL C 1 47 ? 21.977 -25.742 6.516 1.000 27.290 194 VAL C N 1
ATOM 2882 C CA . VAL C 1 47 ? 21.446 -24.727 5.564 1.000 26.660 194 VAL C CA 1
ATOM 2883 C C . VAL C 1 47 ? 20.971 -23.543 6.413 1.000 25.820 194 VAL C C 1
ATOM 2884 O O . VAL C 1 47 ? 20.364 -23.809 7.460 1.000 26.330 194 VAL C O 1
ATOM 2888 N N . PHE C 1 48 ? 21.290 -22.310 5.997 1.000 25.790 195 PHE C N 1
ATOM 2889 C CA . PHE C 1 48 ? 21.070 -21.040 6.729 1.000 24.730 195 PHE C CA 1
ATOM 2890 C C . PHE C 1 48 ? 20.027 -20.225 5.975 1.000 25.480 195 PHE C C 1
ATOM 2891 O O . PHE C 1 48 ? 20.252 -19.917 4.798 1.000 24.960 195 PHE C O 1
ATOM 2899 N N . ASN C 1 49 ? 18.906 -19.935 6.633 1.000 26.040 196 ASN C N 1
ATOM 2900 C CA . ASN C 1 49 ? 17.744 -19.232 6.045 1.000 27.610 196 ASN C CA 1
ATOM 2901 C C . ASN C 1 49 ? 17.699 -17.815 6.611 1.000 29.360 196 ASN C C 1
ATOM 2902 O O . ASN C 1 49 ? 17.650 -17.676 7.850 1.000 29.080 196 ASN C O 1
ATOM 2907 N N . ILE C 1 50 ? 17.782 -16.814 5.733 1.000 28.590 197 ILE C N 1
ATOM 2908 C CA . ILE C 1 50 ? 17.706 -15.365 6.066 1.000 27.400 197 ILE C CA 1
ATOM 2909 C C . ILE C 1 50 ? 16.274 -14.912 5.782 1.000 26.670 197 ILE C C 1
ATOM 2910 O O . ILE C 1 50 ? 15.854 -15.005 4.601 1.000 25.940 197 ILE C O 1
ATOM 2915 N N . ILE C 1 51 ? 15.523 -14.489 6.802 1.000 25.080 198 ILE C N 1
ATOM 2916 C CA . ILE C 1 51 ? 14.085 -14.127 6.614 1.000 26.350 198 ILE C CA 1
ATOM 2917 C C . ILE C 1 51 ? 14.007 -12.649 6.249 1.000 26.900 198 ILE C C 1
ATOM 2918 O O . ILE C 1 51 ? 14.551 -11.825 7.008 1.000 28.200 198 ILE C O 1
ATOM 2923 N N . ILE C 1 52 ? 13.456 -12.324 5.084 1.000 26.280 199 ILE C N 1
ATOM 2924 C CA . ILE C 1 52 ? 13.303 -10.908 4.666 1.000 25.980 199 ILE C CA 1
ATOM 2925 C C . ILE C 1 52 ? 11.850 -10.554 4.905 1.000 28.330 199 ILE C C 1
ATOM 2926 O O . ILE C 1 52 ? 10.953 -11.248 4.422 1.000 29.470 199 ILE C O 1
ATOM 2931 N N . PRO C 1 53 ? 11.597 -9.537 5.757 1.000 29.060 200 PRO C N 1
ATOM 2932 C CA . PRO C 1 53 ? 10.243 -9.043 6.000 1.000 30.700 200 PRO C CA 1
ATOM 2933 C C . PRO C 1 53 ? 9.521 -8.501 4.757 1.000 31.700 200 PRO C C 1
ATOM 2934 O O . PRO C 1 53 ? 10.153 -7.884 3.892 1.000 32.230 200 PRO C O 1
ATOM 2938 N N . ASN C 1 54 ? 8.209 -8.731 4.723 1.000 34.380 201 ASN C N 1
ATOM 2939 C CA . ASN C 1 54 ? 7.273 -8.218 3.689 1.000 37.080 201 ASN C CA 1
ATOM 2940 C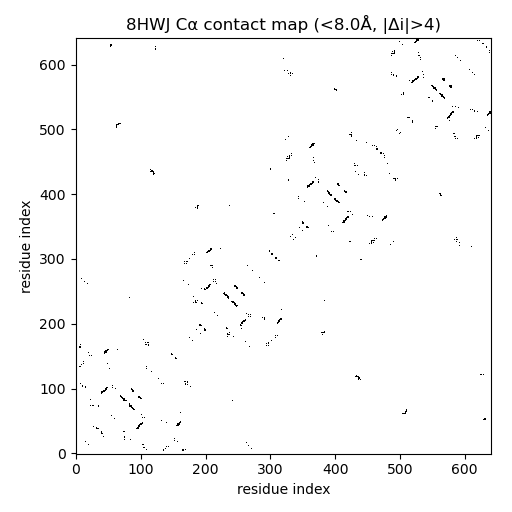 C . ASN C 1 54 ? 7.324 -6.679 3.686 1.000 33.890 201 ASN C C 1
ATOM 2941 O O . ASN C 1 54 ? 7.089 -6.083 2.629 1.000 34.710 201 ASN C O 1
ATOM 2946 N N . ASP C 1 55 ? 7.600 -6.072 4.844 1.000 30.360 202 ASP C N 1
ATOM 2947 C CA . ASP C 1 55 ? 7.499 -4.611 5.076 1.000 30.340 202 ASP C CA 1
ATOM 2948 C C . ASP C 1 55 ? 8.321 -4.232 6.319 1.000 29.380 202 ASP C C 1
ATOM 2949 O O . ASP C 1 55 ? 8.989 -5.102 6.870 1.000 26.340 202 ASP C O 1
ATOM 2954 N N . LEU C 1 56 ? 8.278 -2.962 6.723 1.000 31.050 203 LEU C N 1
ATOM 2955 C CA . LEU C 1 56 ? 8.951 -2.456 7.944 1.000 33.200 203 LEU C CA 1
ATOM 2956 C C . LEU C 1 56 ? 7.910 -1.788 8.854 1.000 37.670 203 LEU C C 1
ATOM 2957 O O . LEU C 1 56 ? 8.301 -1.000 9.761 1.000 46.930 203 LEU C O 1
ATOM 2962 N N . ASP C 1 57 ? 6.650 -2.189 8.709 1.000 35.880 204 ASP C N 1
ATOM 2963 C CA . ASP C 1 57 ? 5.548 -1.685 9.564 1.000 33.820 204 ASP C CA 1
ATOM 2964 C C . ASP C 1 57 ? 5.800 -2.081 11.017 1.000 32.340 204 ASP C C 1
ATOM 2965 O O . ASP C 1 57 ? 5.349 -1.362 11.905 1.000 34.420 204 ASP C O 1
ATOM 2970 N N . ALA C 1 58 ? 6.530 -3.166 11.234 1.000 33.240 205 ALA C N 1
ATOM 2971 C CA . ALA C 1 58 ? 6.813 -3.630 12.608 1.000 34.050 205 ALA C CA 1
ATOM 2972 C C . ALA C 1 58 ? 8.310 -3.733 12.877 1.000 32.800 205 ALA C C 1
ATOM 2973 O O . ALA C 1 58 ? 9.064 -3.999 11.942 1.000 29.210 205 ALA C O 1
ATOM 2975 N N . ASP C 1 59 ? 8.693 -3.540 14.134 1.000 32.330 206 ASP C N 1
ATOM 2976 C CA . ASP C 1 59 ? 10.108 -3.623 14.556 1.000 32.390 206 ASP C CA 1
ATOM 2977 C C . ASP C 1 59 ? 10.632 -5.019 14.241 1.000 29.380 206 ASP C C 1
ATOM 2978 O O . ASP C 1 59 ? 9.916 -5.972 14.497 1.000 25.560 206 ASP C O 1
ATOM 2983 N N . ILE C 1 60 ? 11.872 -5.110 13.773 1.000 28.070 207 ILE C N 1
ATOM 2984 C CA . ILE C 1 60 ? 12.443 -6.417 13.348 1.000 30.490 207 ILE C CA 1
ATOM 2985 C C . ILE C 1 60 ? 12.464 -7.375 14.535 1.000 30.340 207 ILE C C 1
ATOM 2986 O O . ILE C 1 60 ? 12.075 -8.520 14.354 1.000 34.140 207 ILE C O 1
ATOM 2991 N N . LYS C 1 61 ? 12.868 -6.908 15.707 1.000 29.760 208 LYS C N 1
ATOM 2992 C CA . LYS C 1 61 ? 12.981 -7.826 16.863 1.000 32.310 208 LYS C CA 1
ATOM 2993 C C . LYS C 1 61 ? 11.599 -8.360 17.236 1.000 29.120 208 LYS C C 1
ATOM 2994 O O . LYS C 1 61 ? 11.501 -9.544 17.532 1.000 27.880 208 LYS C O 1
ATOM 3000 N N . ARG C 1 62 ? 10.582 -7.511 17.197 1.000 31.100 209 ARG C N 1
ATOM 3001 C CA . ARG C 1 62 ? 9.185 -7.931 17.486 1.000 34.310 209 ARG C CA 1
ATOM 3002 C C . ARG C 1 62 ? 8.748 -8.964 16.450 1.000 32.280 209 ARG C C 1
ATOM 3003 O O . ARG C 1 62 ? 8.287 -10.025 16.855 1.000 29.180 209 ARG C O 1
ATOM 3011 N N . ARG C 1 63 ? 8.944 -8.651 15.174 1.000 30.950 210 ARG C N 1
ATOM 3012 C CA . ARG C 1 63 ? 8.539 -9.571 14.079 1.000 30.680 210 ARG C CA 1
ATOM 3013 C C . ARG C 1 63 ? 9.288 -10.887 14.208 1.000 28.800 210 ARG C C 1
ATOM 3014 O O . ARG C 1 63 ? 8.716 -11.932 13.920 1.000 27.540 210 ARG C O 1
ATOM 3022 N N . ALA C 1 64 ? 10.581 -10.805 14.442 1.000 27.090 211 ALA C N 1
ATOM 3023 C CA . ALA C 1 64 ? 11.436 -11.996 14.480 1.000 30.160 211 ALA C CA 1
ATOM 3024 C C . ALA C 1 64 ? 10.845 -12.978 15.513 1.000 31.120 211 ALA C C 1
ATOM 3025 O O . ALA C 1 64 ? 10.538 -14.127 15.116 1.000 32.190 211 ALA C O 1
ATOM 3027 N N . GLN C 1 65 ? 10.583 -12.515 16.746 1.000 33.030 212 GLN C N 1
ATOM 3028 C CA . GLN C 1 65 ? 9.961 -13.329 17.835 1.000 33.570 212 GLN C CA 1
ATOM 3029 C C . GLN C 1 65 ? 8.622 -13.887 17.363 1.000 28.810 212 GLN C C 1
ATOM 3030 O O . GLN C 1 65 ? 8.372 -15.083 17.599 1.000 25.930 212 GLN C O 1
ATOM 3036 N N . ILE C 1 66 ? 7.797 -13.068 16.717 1.000 24.050 213 ILE C N 1
ATOM 3037 C CA . ILE C 1 66 ? 6.475 -13.542 16.211 1.000 24.390 213 ILE C CA 1
ATOM 3038 C C . ILE C 1 66 ? 6.703 -14.670 15.197 1.000 25.340 213 ILE C C 1
ATOM 3039 O O . ILE C 1 66 ? 6.073 -15.718 15.362 1.000 28.190 213 ILE C O 1
ATOM 3044 N N . TYR C 1 67 ? 7.616 -14.498 14.241 1.000 25.300 214 TYR C N 1
ATOM 3045 C CA . TYR C 1 67 ? 7.917 -15.510 13.199 1.000 26.620 214 TYR C CA 1
ATOM 3046 C C . TYR C 1 67 ? 8.513 -16.773 13.846 1.000 26.490 214 TYR C C 1
ATOM 3047 O O . TYR C 1 67 ? 8.073 -17.867 13.477 1.000 23.570 214 TYR C O 1
ATOM 3056 N N . PHE C 1 68 ? 9.498 -16.634 14.744 1.000 27.100 215 PHE C N 1
ATOM 3057 C CA . PHE C 1 68 ? 10.149 -17.793 15.422 1.000 30.160 215 PHE C CA 1
ATOM 3058 C C . PHE C 1 68 ? 9.097 -18.596 16.216 1.000 30.150 215 PHE C C 1
ATOM 3059 O O . PHE C 1 68 ? 9.149 -19.834 16.189 1.000 31.300 215 PHE C O 1
ATOM 3067 N N . LYS C 1 69 ? 8.164 -17.919 16.893 1.000 31.190 216 LYS C N 1
ATOM 3068 C CA . LYS C 1 69 ? 7.159 -18.563 17.787 1.000 32.900 216 LYS C CA 1
ATOM 3069 C C . LYS C 1 69 ? 6.206 -19.424 16.954 1.000 35.390 216 LYS C C 1
ATOM 3070 O O . LYS C 1 69 ? 5.967 -20.597 17.345 1.000 34.350 216 LYS C O 1
ATOM 3076 N N . LYS C 1 70 ? 5.691 -18.867 15.855 1.000 36.550 217 LYS C N 1
ATOM 3077 C CA . LYS C 1 70 ? 4.665 -19.513 15.000 1.000 40.490 217 LYS C CA 1
ATOM 3078 C C . LYS C 1 70 ? 5.301 -20.663 14.212 1.000 42.400 217 LYS C C 1
ATOM 3079 O O . LYS C 1 70 ? 4.588 -21.629 13.931 1.000 48.700 217 LYS C O 1
ATOM 3085 N N . MET C 1 71 ? 6.590 -20.567 13.874 1.000 44.580 218 MET C N 1
ATOM 3086 C CA . MET C 1 71 ? 7.324 -21.615 13.106 1.000 45.560 218 MET C CA 1
ATOM 3087 C C . MET C 1 71 ? 7.838 -22.686 14.064 1.000 42.430 218 MET C C 1
ATOM 3088 O O . MET C 1 71 ? 8.345 -23.702 13.584 1.000 43.220 218 MET C O 1
ATOM 3093 N N . ASP C 1 72 ? 7.707 -22.449 15.364 1.000 40.310 219 ASP C N 1
ATOM 3094 C CA . ASP C 1 72 ? 8.203 -23.345 16.433 1.000 42.140 219 ASP C CA 1
ATOM 3095 C C . ASP C 1 72 ? 9.671 -23.681 16.172 1.000 41.770 219 ASP C C 1
ATOM 3096 O O . ASP C 1 72 ? 9.989 -24.876 15.998 1.000 38.510 219 ASP C O 1
ATOM 3101 N N . ILE C 1 73 ? 10.509 -22.644 16.091 1.000 43.970 220 ILE C N 1
ATOM 3102 C CA . ILE C 1 73 ? 11.999 -22.738 16.020 1.000 41.450 220 ILE C CA 1
ATOM 3103 C C . ILE C 1 73 ? 12.549 -22.038 17.260 1.000 37.500 220 ILE C C 1
ATOM 3104 O O . ILE C 1 73 ? 11.835 -21.227 17.825 1.000 38.820 220 ILE C O 1
ATOM 3109 N N . HIS C 1 74 ? 13.733 -22.417 17.706 1.000 35.950 221 HIS C N 1
ATOM 3110 C CA . HIS C 1 74 ? 14.230 -22.121 19.069 1.000 39.950 221 HIS C CA 1
ATOM 3111 C C . HIS C 1 74 ? 15.672 -21.653 18.988 1.000 36.150 221 HIS C C 1
ATOM 3112 O O . HIS C 1 74 ? 16.332 -21.946 17.996 1.000 30.260 221 HIS C O 1
ATOM 3119 N N . GLU C 1 75 ? 16.138 -21.014 20.050 1.000 37.340 222 GLU C N 1
ATOM 3120 C CA . GLU C 1 75 ? 17.510 -20.488 20.155 1.000 37.760 222 GLU C CA 1
ATOM 3121 C C . GLU C 1 75 ? 18.485 -21.657 20.308 1.000 38.000 222 GLU C C 1
ATOM 3122 O O . GLU C 1 75 ? 18.160 -22.634 21.024 1.000 38.370 222 GLU C O 1
ATOM 3128 N N . VAL C 1 76 ? 19.601 -21.560 19.595 1.000 35.770 223 VAL C N 1
ATOM 3129 C CA . VAL C 1 76 ? 20.781 -22.443 19.706 1.000 39.750 223 VAL C CA 1
ATOM 3130 C C . VAL C 1 76 ? 22.007 -21.550 19.893 1.000 43.320 223 VAL C C 1
ATOM 3131 O O . VAL C 1 76 ? 22.125 -20.504 19.157 1.000 37.410 223 VAL C O 1
ATOM 3135 N N . LYS C 1 77 ? 22.865 -21.947 20.832 1.000 45.410 224 LYS C N 1
ATOM 3136 C CA . LYS C 1 77 ? 24.193 -21.354 21.093 1.000 52.360 224 LYS C CA 1
ATOM 3137 C C . LYS C 1 77 ? 25.207 -22.056 20.183 1.000 58.580 224 LYS C C 1
ATOM 3138 O O . LYS C 1 77 ? 25.367 -23.288 20.310 1.000 61.310 224 LYS C O 1
ATOM 3144 N N . ILE C 1 78 ? 25.805 -21.305 19.252 1.000 66.600 225 ILE C N 1
ATOM 3145 C CA . ILE C 1 78 ? 26.889 -21.758 18.327 1.000 72.630 225 ILE C CA 1
ATOM 3146 C C . ILE C 1 78 ? 28.245 -21.437 18.993 1.000 87.510 225 ILE C C 1
ATOM 3147 O O . ILE C 1 78 ? 28.928 -20.477 18.535 1.000 75.830 225 ILE C O 1
ATOM 3152 N N . ASP C 1 79 ? 28.609 -22.183 20.052 1.000 104.190 226 ASP C N 1
ATOM 3153 C CA . ASP C 1 79 ? 29.778 -21.887 20.933 1.000 109.600 226 ASP C CA 1
ATOM 3154 C C . ASP C 1 79 ? 31.058 -22.378 20.246 1.000 115.210 226 ASP C C 1
ATOM 3155 O O . ASP C 1 79 ? 31.296 -23.602 20.216 1.000 116.880 226 ASP C O 1
ATOM 3160 N N . THR C 1 80 ? 31.835 -21.441 19.699 1.000 114.980 227 THR C N 1
ATOM 3161 C CA . THR C 1 80 ? 33.101 -21.691 18.964 1.000 110.020 227 THR C CA 1
ATOM 3162 C C . THR C 1 80 ? 34.280 -21.422 19.913 1.000 116.850 227 THR C C 1
ATOM 3163 O O . THR C 1 80 ? 34.888 -20.332 19.817 1.000 117.220 227 THR C O 1
ATOM 3167 N N . ASN C 1 81 ? 34.560 -22.383 20.805 1.000 117.650 228 ASN C N 1
ATOM 3168 C CA . ASN C 1 81 ? 35.628 -22.334 21.845 1.000 110.730 228 ASN C CA 1
ATOM 3169 C C . ASN C 1 81 ? 36.891 -21.687 21.260 1.000 112.780 228 ASN C C 1
ATOM 3170 O O . ASN C 1 81 ? 37.371 -20.691 21.842 1.000 107.540 228 ASN C O 1
ATOM 3175 N N . GLY C 1 82 ? 37.387 -22.232 20.144 1.000 115.390 229 GLY C N 1
ATOM 3176 C CA . GLY C 1 82 ? 38.661 -21.848 19.505 1.000 117.390 229 GLY C CA 1
ATOM 3177 C C . GLY C 1 82 ? 38.579 -20.509 18.788 1.000 130.470 229 GLY C C 1
ATOM 3178 O O . GLY C 1 82 ? 39.654 -19.989 18.433 1.000 133.210 229 GLY C O 1
ATOM 3179 N N . ARG C 1 83 ? 37.364 -19.973 18.572 1.000 142.350 230 ARG C N 1
ATOM 3180 C CA . ARG C 1 83 ? 37.109 -18.710 17.813 1.000 142.660 230 ARG C CA 1
ATOM 3181 C C . ARG C 1 83 ? 36.649 -17.578 18.755 1.000 142.990 230 ARG C C 1
ATOM 3182 O O . ARG C 1 83 ? 36.699 -16.407 18.318 1.000 150.630 230 ARG C O 1
ATOM 3190 N N . SER C 1 84 ? 36.178 -17.903 19.969 1.000 131.540 231 SER C N 1
ATOM 3191 C CA . SER C 1 84 ? 36.102 -16.981 21.137 1.000 132.200 231 SER C CA 1
ATOM 3192 C C . SER C 1 84 ? 34.872 -16.051 21.084 1.000 143.600 231 SER C C 1
ATOM 3193 O O . SER C 1 84 ? 34.732 -15.241 22.025 1.000 142.600 231 SER C O 1
ATOM 3196 N N . PHE C 1 85 ? 34.024 -16.134 20.046 1.000 150.940 232 PHE C N 1
ATOM 3197 C CA . PHE C 1 85 ? 32.706 -15.431 19.972 1.000 139.180 232 PHE C CA 1
ATOM 3198 C C . PHE C 1 85 ? 31.581 -16.464 19.910 1.000 122.400 232 PHE C C 1
ATOM 3199 O O . PHE C 1 85 ? 31.358 -17.086 18.871 1.000 122.150 232 PHE C O 1
ATOM 3207 N N . PRO C 1 86 ? 30.878 -16.723 21.039 1.000 103.540 233 PRO C N 1
ATOM 3208 C CA . PRO C 1 86 ? 29.566 -17.367 21.005 1.000 88.590 233 PRO C CA 1
ATOM 3209 C C . PRO C 1 86 ? 28.633 -16.637 20.034 1.000 80.560 233 PRO C C 1
ATOM 3210 O O . PRO C 1 86 ? 28.614 -15.420 20.075 1.000 85.100 233 PRO C O 1
ATOM 3214 N N . LEU C 1 87 ? 27.944 -17.372 19.155 1.000 71.210 234 LEU C N 1
ATOM 3215 C CA . LEU C 1 87 ? 26.820 -16.838 18.332 1.000 63.440 234 LEU C CA 1
ATOM 3216 C C . LEU C 1 87 ? 25.530 -17.525 18.761 1.000 56.630 234 LEU C C 1
ATOM 3217 O O . LEU C 1 87 ? 25.566 -18.710 19.125 1.000 56.950 234 LEU C O 1
ATOM 3222 N N . TYR C 1 88 ? 24.436 -16.786 18.734 1.000 50.330 235 TYR C N 1
ATOM 3223 C CA . TYR C 1 88 ? 23.078 -17.303 18.964 1.000 45.010 235 TYR C CA 1
ATOM 3224 C C . TYR C 1 88 ? 22.356 -17.302 17.623 1.000 42.680 235 TYR C C 1
ATOM 3225 O O . TYR C 1 88 ? 22.510 -16.348 16.853 1.000 45.880 235 TYR C O 1
ATOM 3234 N N . LEU C 1 89 ? 21.674 -18.394 17.313 1.000 43.190 236 LEU C N 1
ATOM 3235 C CA . LEU C 1 89 ? 20.826 -18.499 16.102 1.000 42.680 236 LEU C CA 1
ATOM 3236 C C . LEU C 1 89 ? 19.496 -19.123 16.479 1.000 37.020 236 LEU C C 1
ATOM 3237 O O . LEU C 1 89 ? 19.296 -19.413 17.639 1.000 32.720 236 LEU C O 1
ATOM 3242 N N . GLN C 1 90 ? 18.645 -19.313 15.488 1.000 36.430 237 GLN C N 1
ATOM 3243 C CA . GLN C 1 90 ? 17.393 -20.067 15.606 1.000 37.400 237 GLN C CA 1
ATOM 3244 C C . GLN C 1 90 ? 17.571 -21.349 14.820 1.000 34.900 237 GLN C C 1
ATOM 3245 O O . GLN C 1 90 ? 18.162 -21.287 13.758 1.000 37.360 237 GLN C O 1
ATOM 3251 N N . ILE C 1 91 ? 17.155 -22.463 15.400 1.000 35.010 238 ILE C N 1
ATOM 3252 C CA . ILE C 1 91 ? 17.155 -23.795 14.747 1.000 35.000 238 ILE C CA 1
ATOM 3253 C C . ILE C 1 91 ? 15.722 -24.313 14.751 1.000 31.780 238 ILE C C 1
ATOM 3254 O O . ILE C 1 91 ? 14.981 -24.046 15.716 1.000 29.910 238 ILE C O 1
ATOM 3259 N N . ASP C 1 92 ? 15.363 -25.009 13.686 1.000 32.040 239 ASP C N 1
ATOM 3260 C CA . ASP C 1 92 ? 14.088 -25.742 13.541 1.000 31.580 239 ASP C CA 1
ATOM 3261 C C . ASP C 1 92 ? 14.378 -27.230 13.710 1.000 32.980 239 ASP C C 1
ATOM 3262 O O . ASP C 1 92 ? 14.455 -27.925 12.679 1.000 35.880 239 ASP C O 1
ATOM 3267 N N . GLU C 1 93 ? 14.586 -27.667 14.955 1.000 36.300 240 GLU C N 1
ATOM 3268 C CA . GLU C 1 93 ? 14.886 -29.079 15.338 1.000 40.860 240 GLU C CA 1
ATOM 3269 C C . GLU C 1 93 ? 13.889 -30.036 14.664 1.000 40.140 240 GLU C C 1
ATOM 3270 O O . GLU C 1 93 ? 14.341 -31.075 14.163 1.000 45.300 240 GLU C O 1
ATOM 3276 N N . GLU C 1 94 ? 12.591 -29.719 14.667 1.000 38.090 241 GLU C N 1
ATOM 3277 C CA . GLU C 1 94 ? 11.528 -30.651 14.198 1.000 41.990 241 GLU C CA 1
ATOM 3278 C C . GLU C 1 94 ? 11.683 -30.911 12.700 1.000 41.110 241 GLU C C 1
ATOM 3279 O O . GLU C 1 94 ? 11.187 -31.940 12.256 1.000 43.920 241 GLU C O 1
ATOM 3285 N N . ASN C 1 95 ? 12.292 -30.000 11.946 1.000 39.340 242 ASN C N 1
ATOM 3286 C CA . ASN C 1 95 ? 12.350 -30.162 10.471 1.000 37.510 242 ASN C CA 1
ATOM 3287 C C . ASN C 1 95 ? 13.805 -30.314 10.040 1.000 36.430 242 ASN C C 1
ATOM 3288 O O . ASN C 1 95 ? 14.072 -30.285 8.837 1.000 37.130 242 ASN C O 1
ATOM 3293 N N . SER C 1 96 ? 14.699 -30.511 11.001 1.000 36.430 243 SER C N 1
ATOM 3294 C CA . SER C 1 96 ? 16.134 -30.733 10.707 1.000 35.020 243 SER C CA 1
ATOM 3295 C C . SER C 1 96 ? 16.424 -32.217 10.892 1.000 36.290 243 SER C C 1
ATOM 3296 O O . SER C 1 96 ? 15.875 -32.795 11.824 1.000 40.190 243 SER C O 1
ATOM 3299 N N . GLY C 1 97 ? 17.156 -32.833 9.974 1.000 35.290 244 GLY C N 1
ATOM 3300 C CA . GLY C 1 97 ? 17.571 -34.228 10.169 1.000 33.810 244 GLY C CA 1
ATOM 3301 C C . GLY C 1 97 ? 19.067 -34.353 10.128 1.000 35.200 244 GLY C C 1
ATOM 3302 O O . GLY C 1 97 ? 19.697 -34.157 11.158 1.000 38.760 244 GLY C O 1
ATOM 3303 N N . ASP C 1 98 ? 19.603 -34.782 8.998 1.000 36.090 245 ASP C N 1
ATOM 3304 C CA . ASP C 1 98 ? 21.071 -34.822 8.808 1.000 37.540 245 ASP C CA 1
ATOM 3305 C C . ASP C 1 98 ? 21.554 -33.376 8.716 1.000 35.160 245 ASP C C 1
ATOM 3306 O O . ASP C 1 98 ? 22.638 -33.073 9.187 1.000 33.430 245 ASP C O 1
ATOM 3311 N N . VAL C 1 99 ? 20.749 -32.535 8.091 1.000 33.990 246 VAL C N 1
ATOM 3312 C CA . VAL C 1 99 ? 21.134 -31.117 7.881 1.000 35.130 246 VAL C CA 1
ATOM 3313 C C . VAL C 1 99 ? 20.373 -30.224 8.865 1.000 32.080 246 VAL C C 1
ATOM 3314 O O . VAL C 1 99 ? 19.147 -30.340 8.934 1.000 29.860 246 VAL C O 1
ATOM 3318 N N . ALA C 1 100 ? 21.093 -29.377 9.596 1.000 25.270 247 ALA C N 1
ATOM 3319 C CA . ALA C 1 100 ? 20.462 -28.420 10.522 1.000 23.360 247 ALA C CA 1
ATOM 3320 C C . ALA C 1 100 ? 19.829 -27.244 9.768 1.000 22.910 247 ALA C C 1
ATOM 3321 O O . ALA C 1 100 ? 20.498 -26.658 8.926 1.000 22.480 247 ALA C O 1
ATOM 3323 N N . VAL C 1 101 ? 18.582 -26.918 10.099 1.000 21.800 248 VAL C N 1
ATOM 3324 C CA . VAL C 1 101 ? 17.852 -25.810 9.425 1.000 22.430 248 VAL C CA 1
ATOM 3325 C C . VAL C 1 101 ? 17.890 -24.578 10.331 1.000 22.010 248 VAL C C 1
ATOM 3326 O O . VAL C 1 101 ? 17.146 -24.532 11.305 1.000 21.470 248 VAL C O 1
ATOM 3330 N N . LEU C 1 102 ? 18.774 -23.642 10.013 1.000 22.430 249 LEU C N 1
ATOM 3331 C CA . LEU C 1 102 ? 18.966 -22.408 10.831 1.000 24.190 249 LEU C CA 1
ATOM 3332 C C . LEU C 1 102 ? 18.225 -21.220 10.193 1.000 26.580 249 LEU C C 1
ATOM 3333 O O . LEU C 1 102 ? 17.987 -21.248 8.954 1.000 26.630 249 LEU C O 1
ATOM 3338 N N . TYR C 1 103 ? 17.912 -20.205 11.011 1.000 26.090 250 TYR C N 1
ATOM 3339 C CA . TYR C 1 103 ? 17.213 -18.962 10.605 1.000 28.250 250 TYR C CA 1
ATOM 3340 C C . TYR C 1 103 ? 17.794 -17.738 11.324 1.000 26.410 250 TYR C C 1
ATOM 3341 O O . TYR C 1 103 ? 18.218 -17.840 12.483 1.000 24.160 250 TYR C O 1
ATOM 3350 N N . ASP C 1 104 ? 17.796 -16.608 10.614 1.000 25.580 251 ASP C N 1
ATOM 3351 C CA . ASP C 1 104 ? 17.999 -15.244 11.155 1.000 24.820 251 ASP C CA 1
ATOM 3352 C C . ASP C 1 104 ? 17.136 -14.289 10.348 1.000 23.190 251 ASP C C 1
ATOM 3353 O O . ASP C 1 104 ? 16.987 -14.509 9.130 1.000 22.680 251 ASP C O 1
ATOM 3358 N N . MET C 1 105 ? 16.554 -13.300 11.022 1.000 24.300 252 MET C N 1
ATOM 3359 C CA . MET C 1 105 ? 15.924 -12.113 10.384 1.000 23.740 252 MET C CA 1
ATOM 3360 C C . MET C 1 105 ? 16.854 -10.941 10.625 1.000 22.570 252 MET C C 1
ATOM 3361 O O . MET C 1 105 ? 17.041 -10.545 11.775 1.000 22.240 252 MET C O 1
ATOM 3366 N N . PRO C 1 106 ? 17.471 -10.379 9.560 1.000 21.990 253 PRO C N 1
ATOM 3367 C CA . PRO C 1 106 ? 18.576 -9.439 9.729 1.000 22.480 253 PRO C CA 1
ATOM 3368 C C . PRO C 1 106 ? 18.134 -8.204 10.532 1.000 23.280 253 PRO C C 1
ATOM 3369 O O . PRO C 1 106 ? 17.387 -7.411 10.024 1.000 26.760 253 PRO C O 1
ATOM 3373 N N . THR C 1 107 ? 18.618 -8.059 11.761 1.000 22.370 254 THR C N 1
ATOM 3374 C CA . THR C 1 107 ? 18.247 -6.940 12.659 1.000 23.280 254 THR C CA 1
ATOM 3375 C C . THR C 1 107 ? 18.796 -5.619 12.097 1.000 23.160 254 THR C C 1
ATOM 3376 O O . THR C 1 107 ? 18.309 -4.584 12.536 1.000 21.830 254 THR C O 1
ATOM 3380 N N . THR C 1 108 ? 19.734 -5.665 11.135 1.000 23.660 255 THR C N 1
ATOM 3381 C CA . THR C 1 108 ? 20.306 -4.486 10.422 1.000 23.440 255 THR C CA 1
ATOM 3382 C C . THR C 1 108 ? 19.207 -3.757 9.649 1.000 25.510 255 THR C C 1
ATOM 3383 O O . THR C 1 108 ? 19.360 -2.557 9.388 1.000 28.010 255 THR C O 1
ATOM 3387 N N . LEU C 1 109 ? 18.100 -4.409 9.341 1.000 27.270 256 LEU C N 1
ATOM 3388 C CA . LEU C 1 109 ? 16.989 -3.767 8.599 1.000 28.560 256 LEU C CA 1
ATOM 3389 C C . LEU C 1 109 ? 16.268 -2.729 9.473 1.000 27.860 256 LEU C C 1
ATOM 3390 O O . LEU C 1 109 ? 15.501 -1.944 8.921 1.000 25.710 256 LEU C O 1
ATOM 3395 N N . GLY C 1 110 ? 16.505 -2.742 10.784 1.000 29.250 257 GLY C N 1
ATOM 3396 C CA . GLY C 1 110 ? 15.864 -1.814 11.731 1.000 30.330 257 GLY C CA 1
ATOM 3397 C C . GLY C 1 110 ? 16.256 -0.386 11.475 1.000 32.680 257 GLY C C 1
ATOM 3398 O O . GLY C 1 110 ? 15.418 0.492 11.671 1.000 34.000 257 GLY C O 1
ATOM 3399 N N . GLY C 1 111 ? 17.504 -0.170 11.086 1.000 33.510 258 GLY C N 1
ATOM 3400 C CA . GLY C 1 111 ? 17.972 1.176 10.729 1.000 34.460 258 GLY C CA 1
ATOM 3401 C C . GLY C 1 111 ? 17.208 1.767 9.564 1.000 34.970 258 GLY C C 1
ATOM 3402 O O . GLY C 1 111 ? 17.007 2.979 9.577 1.000 35.760 258 GLY C O 1
ATOM 3403 N N . ILE C 1 112 ? 16.834 0.957 8.575 1.000 36.560 259 ILE C N 1
ATOM 3404 C CA . ILE C 1 112 ? 16.176 1.516 7.358 1.000 39.380 259 ILE C CA 1
ATOM 3405 C C . ILE C 1 112 ? 14.872 2.194 7.758 1.000 40.960 259 ILE C C 1
ATOM 3406 O O . ILE C 1 112 ? 14.636 3.304 7.298 1.000 42.560 259 ILE C O 1
ATOM 3411 N N . ASP C 1 113 ? 14.088 1.559 8.619 1.000 46.430 260 ASP C N 1
ATOM 3412 C CA . ASP C 1 113 ? 12.773 2.114 9.021 1.000 48.890 260 ASP C CA 1
ATOM 3413 C C . ASP C 1 113 ? 12.976 3.450 9.731 1.000 50.190 260 ASP C C 1
ATOM 3414 O O . ASP C 1 113 ? 12.343 4.425 9.328 1.000 43.990 260 ASP C O 1
ATOM 3419 N N . LYS C 1 114 ? 13.906 3.504 10.679 1.000 51.050 261 LYS C N 1
ATOM 3420 C CA . LYS C 1 114 ? 14.102 4.738 11.475 1.000 51.950 261 LYS C CA 1
ATOM 3421 C C . LYS C 1 114 ? 14.563 5.870 10.564 1.000 46.030 261 LYS C C 1
ATOM 3422 O O . LYS C 1 114 ? 14.081 6.987 10.747 1.000 49.070 261 LYS C O 1
ATOM 3428 N N . ALA C 1 115 ? 15.453 5.576 9.622 1.000 45.890 262 ALA C N 1
ATOM 3429 C CA . ALA C 1 115 ? 15.944 6.577 8.652 1.000 46.190 262 ALA C CA 1
ATOM 3430 C C . ALA C 1 115 ? 14.841 7.039 7.710 1.000 47.030 262 ALA C C 1
ATOM 3431 O O . ALA C 1 115 ? 14.783 8.230 7.427 1.000 46.010 262 ALA C O 1
ATOM 3433 N N . ILE C 1 116 ? 14.037 6.104 7.210 1.000 53.490 263 ILE C N 1
ATOM 3434 C CA . ILE C 1 116 ? 12.918 6.456 6.290 1.000 58.510 263 ILE C CA 1
ATOM 3435 C C . ILE C 1 116 ? 11.861 7.236 7.069 1.000 68.040 263 ILE C C 1
ATOM 3436 O O . ILE C 1 116 ? 11.387 8.242 6.544 1.000 70.650 263 ILE C O 1
ATOM 3441 N N . GLU C 1 117 ? 11.585 6.832 8.313 1.000 81.390 264 GLU C N 1
ATOM 3442 C CA . GLU C 1 117 ? 10.544 7.513 9.126 1.000 87.740 264 GLU C CA 1
ATOM 3443 C C . GLU C 1 117 ? 10.987 8.953 9.277 1.000 88.730 264 GLU C C 1
ATOM 3444 O O . GLU C 1 117 ? 10.126 9.839 9.215 1.000 100.820 264 GLU C O 1
ATOM 3450 N N . MET C 1 118 ? 12.286 9.155 9.464 1.000 87.310 265 MET C N 1
ATOM 3451 C CA . MET C 1 118 ? 12.817 10.517 9.695 1.000 85.010 265 MET C CA 1
ATOM 3452 C C . MET C 1 118 ? 12.868 11.288 8.382 1.000 75.440 265 MET C C 1
ATOM 3453 O O . MET C 1 118 ? 12.289 12.369 8.320 1.000 68.370 265 MET C O 1
ATOM 3458 N N . TYR C 1 119 ? 13.484 10.721 7.364 1.000 84.360 266 TYR C N 1
ATOM 3459 C CA . TYR C 1 119 ? 13.717 11.458 6.096 1.000 95.210 266 TYR C CA 1
ATOM 3460 C C . TYR C 1 119 ? 12.397 11.830 5.427 1.000 89.980 266 TYR C C 1
ATOM 3461 O O . TYR C 1 119 ? 12.351 12.857 4.740 1.000 88.650 266 TYR C O 1
ATOM 3470 N N . MET C 1 120 ? 11.366 11.015 5.630 1.000 86.900 267 MET C N 1
ATOM 3471 C CA . MET C 1 120 ? 10.047 11.273 5.004 1.000 86.980 267 MET C CA 1
ATOM 3472 C C . MET C 1 120 ? 9.474 12.525 5.655 1.000 93.510 267 MET C C 1
ATOM 3473 O O . MET C 1 120 ? 8.424 12.983 5.181 1.000 88.530 267 MET C O 1
ATOM 3478 N N . LYS C 1 121 ? 10.105 12.995 6.738 1.000 108.090 268 LYS C N 1
ATOM 3479 C CA . LYS C 1 121 ? 9.751 14.297 7.361 1.000 109.710 268 LYS C CA 1
ATOM 3480 C C . LYS C 1 121 ? 8.364 14.201 7.973 1.000 112.560 268 LYS C C 1
ATOM 3481 O O . LYS C 1 121 ? 7.850 15.234 8.423 1.000 117.970 268 LYS C O 1
ATOM 3487 N N . LYS C 1 122 ? 7.806 12.995 7.987 1.000 112.180 269 LYS C N 1
ATOM 3488 C CA . LYS C 1 122 ? 6.478 12.830 8.635 1.000 113.780 269 LYS C CA 1
ATOM 3489 C C . LYS C 1 122 ? 5.549 13.972 8.173 1.000 113.400 269 LYS C C 1
ATOM 3490 O O . LYS C 1 122 ? 5.347 14.105 6.939 1.000 99.070 269 LYS C O 1
ATOM 3496 N N . GLY C 1 123 ? 5.019 14.770 9.113 1.000 114.130 270 GLY C N 1
ATOM 3497 C CA . GLY C 1 123 ? 4.057 15.859 8.847 1.000 112.080 270 GLY C CA 1
ATOM 3498 C C . GLY C 1 123 ? 2.712 15.609 9.519 1.000 115.090 270 GLY C C 1
ATOM 3499 O O . GLY C 1 123 ? 2.119 16.589 10.024 1.000 119.760 270 GLY C O 1
ATOM 3500 N N . HIS C 1 124 ? 2.254 14.347 9.538 1.000 111.850 271 HIS C N 1
ATOM 3501 C CA . HIS C 1 124 ? 0.879 13.925 9.942 1.000 106.630 271 HIS C CA 1
ATOM 3502 C C . HIS C 1 124 ? 0.901 12.483 10.477 1.000 98.660 271 HIS C C 1
ATOM 3503 O O . HIS C 1 124 ? 2.006 11.940 10.681 1.000 89.540 271 HIS C O 1
ATOM 3510 N N . ILE C 1 125 ? -0.280 11.902 10.717 1.000 90.830 272 ILE C N 1
ATOM 3511 C CA . ILE C 1 125 ? -0.470 10.437 10.949 1.000 83.650 272 ILE C CA 1
ATOM 3512 C C . ILE C 1 125 ? -0.436 9.715 9.592 1.000 82.300 272 ILE C C 1
ATOM 3513 O O . ILE C 1 125 ? -0.761 10.355 8.573 1.000 78.060 272 ILE C O 1
ATOM 3518 N N . GLY C 1 126 ? -0.055 8.431 9.589 1.000 79.660 273 GLY C N 1
ATOM 3519 C CA . GLY C 1 126 ? -0.033 7.561 8.393 1.000 72.520 273 GLY C CA 1
ATOM 3520 C C . GLY C 1 126 ? 1.257 7.702 7.595 1.000 68.830 273 GLY C C 1
ATOM 3521 O O . GLY C 1 126 ? 1.752 8.840 7.437 1.000 62.650 273 GLY C O 1
ATOM 3522 N N . LYS C 1 127 ? 1.789 6.588 7.099 1.000 60.130 274 LYS C N 1
ATOM 3523 C CA . LYS C 1 127 ? 2.928 6.586 6.154 1.000 60.620 274 LYS C CA 1
ATOM 3524 C C . LYS C 1 127 ? 2.364 6.834 4.757 1.000 53.790 274 LYS C C 1
ATOM 3525 O O . LYS C 1 127 ? 1.357 6.216 4.415 1.000 47.790 274 LYS C O 1
ATOM 3531 N N . THR C 1 128 ? 2.990 7.732 4.003 1.000 53.620 275 THR C N 1
ATOM 3532 C CA . THR C 1 128 ? 2.664 8.046 2.588 1.000 53.060 275 THR C CA 1
ATOM 3533 C C . THR C 1 128 ? 2.955 6.833 1.696 1.000 51.960 275 THR C C 1
ATOM 3534 O O . THR C 1 128 ? 3.706 5.937 2.133 1.000 51.470 275 THR C O 1
ATOM 3538 N N . SER C 1 129 ? 2.371 6.802 0.496 1.000 54.220 276 SER C N 1
ATOM 3539 C CA . SER C 1 129 ? 2.739 5.859 -0.591 1.000 59.370 276 SER C CA 1
ATOM 3540 C C . SER C 1 129 ? 4.255 5.877 -0.765 1.000 59.930 276 SER C C 1
ATOM 3541 O O . SER C 1 129 ? 4.859 4.802 -0.702 1.000 65.860 276 SER C O 1
ATOM 3544 N N . GLN C 1 130 ? 4.829 7.069 -0.955 1.000 60.780 277 GLN C N 1
ATOM 3545 C CA . GLN C 1 130 ? 6.290 7.275 -1.133 1.000 62.830 277 GLN C CA 1
ATOM 3546 C C . GLN C 1 130 ? 7.023 6.404 -0.108 1.000 60.130 277 GLN C C 1
ATOM 3547 O O . GLN C 1 130 ? 7.765 5.493 -0.536 1.000 59.410 277 GLN C O 1
ATOM 3553 N N . GLN C 1 131 ? 6.777 6.632 1.189 1.000 54.080 278 GLN C N 1
ATOM 3554 C CA . GLN C 1 131 ? 7.503 5.938 2.289 1.000 51.850 278 GLN C CA 1
ATOM 3555 C C . GLN C 1 131 ? 7.483 4.427 1.999 1.000 48.070 278 GLN C C 1
ATOM 3556 O O . GLN C 1 131 ? 8.576 3.843 1.839 1.000 38.420 278 GLN C O 1
ATOM 3562 N N . GLN C 1 132 ? 6.292 3.853 1.835 1.000 44.800 279 GLN C N 1
ATOM 3563 C CA . GLN C 1 132 ? 6.096 2.398 1.637 1.000 51.510 279 GLN C CA 1
ATOM 3564 C C . GLN C 1 132 ? 6.962 1.925 0.456 1.000 52.320 279 GLN C C 1
ATOM 3565 O O . GLN C 1 132 ? 7.798 1.021 0.672 1.000 59.040 279 GLN C O 1
ATOM 3571 N N . LEU C 1 133 ? 6.810 2.532 -0.728 1.000 48.880 280 LEU C N 1
ATOM 3572 C CA . LEU C 1 133 ? 7.578 2.162 -1.948 1.000 45.530 280 LEU C CA 1
ATOM 3573 C C . LEU C 1 133 ? 9.062 2.150 -1.610 1.000 41.130 280 LEU C C 1
ATOM 3574 O O . LEU C 1 133 ? 9.738 1.151 -1.894 1.000 44.750 280 LEU C O 1
ATOM 3579 N N . LEU C 1 134 ? 9.543 3.247 -1.045 1.000 39.530 281 LEU C N 1
ATOM 3580 C CA . LEU C 1 134 ? 10.963 3.411 -0.671 1.000 40.770 281 LEU C CA 1
ATOM 3581 C C . LEU C 1 134 ? 11.355 2.245 0.244 1.000 40.740 281 LEU C C 1
ATOM 3582 O O . LEU C 1 134 ? 12.381 1.606 -0.031 1.000 42.940 281 LEU C O 1
ATOM 3587 N N . GLU C 1 135 ? 10.515 1.923 1.231 1.000 38.690 282 GLU C N 1
ATOM 3588 C CA . GLU C 1 135 ? 10.739 0.790 2.161 1.000 38.650 282 GLU C CA 1
ATOM 3589 C C . GLU C 1 135 ? 10.778 -0.504 1.339 1.000 41.570 282 GLU C C 1
ATOM 3590 O O . GLU C 1 135 ? 11.776 -1.239 1.455 1.000 36.720 282 GLU C O 1
ATOM 3596 N N . GLU C 1 136 ? 9.773 -0.728 0.489 1.000 44.230 283 GLU C N 1
ATOM 3597 C CA . GLU C 1 136 ? 9.732 -1.873 -0.463 1.000 46.490 283 GLU C CA 1
ATOM 3598 C C . GLU C 1 136 ? 11.021 -1.881 -1.307 1.000 45.270 283 GLU C C 1
ATOM 3599 O O . GLU C 1 136 ? 11.623 -2.961 -1.473 1.000 42.140 283 GLU C O 1
ATOM 3605 N N . ARG C 1 137 ? 11.439 -0.728 -1.826 1.000 42.800 284 ARG C N 1
ATOM 3606 C CA . ARG C 1 137 ? 12.627 -0.647 -2.715 1.000 44.110 284 ARG C CA 1
ATOM 3607 C C . ARG C 1 137 ? 13.864 -1.122 -1.925 1.000 37.620 284 ARG C C 1
ATOM 3608 O O . ARG C 1 137 ? 14.559 -2.006 -2.406 1.000 36.380 284 ARG C O 1
ATOM 3616 N N . GLU C 1 138 ? 14.090 -0.590 -0.725 1.000 34.280 285 GLU C N 1
ATOM 3617 C CA . GLU C 1 138 ? 15.287 -0.891 0.102 1.000 33.010 285 GLU C CA 1
ATOM 3618 C C . GLU C 1 138 ? 15.296 -2.384 0.483 1.000 32.630 285 GLU C C 1
ATOM 3619 O O . GLU C 1 138 ? 16.402 -2.996 0.470 1.000 31.940 285 GLU C O 1
ATOM 3625 N N . LEU C 1 139 ? 14.126 -2.956 0.789 1.000 29.270 286 LEU C N 1
ATOM 3626 C CA . LEU C 1 139 ? 13.968 -4.394 1.142 1.000 27.460 286 LEU C CA 1
ATOM 3627 C C . LEU C 1 139 ? 14.356 -5.271 -0.051 1.000 28.440 286 LEU C C 1
ATOM 3628 O O . LEU C 1 139 ? 15.057 -6.278 0.180 1.000 28.110 286 LEU C O 1
ATOM 3633 N N . ARG C 1 140 ? 13.886 -4.930 -1.259 1.000 29.260 287 ARG C N 1
ATOM 3634 C CA . ARG C 1 140 ? 14.154 -5.709 -2.496 1.000 32.700 287 ARG C CA 1
ATOM 3635 C C . ARG C 1 140 ? 15.640 -5.614 -2.810 1.000 29.530 287 ARG C C 1
ATOM 3636 O O . ARG C 1 140 ? 16.248 -6.635 -3.160 1.000 30.800 287 ARG C O 1
ATOM 3644 N N . ASN C 1 141 ? 16.205 -4.427 -2.690 1.000 26.830 288 ASN C N 1
ATOM 3645 C CA . ASN C 1 141 ? 17.623 -4.223 -3.027 1.000 27.150 288 ASN C CA 1
ATOM 3646 C C . ASN C 1 141 ? 18.443 -4.983 -1.999 1.000 27.810 288 ASN C C 1
ATOM 3647 O O . ASN C 1 141 ? 19.476 -5.589 -2.396 1.000 32.360 288 ASN C O 1
ATOM 3652 N N . PHE C 1 142 ? 17.993 -4.990 -0.743 1.000 26.550 289 PHE C N 1
ATOM 3653 C CA . PHE C 1 142 ? 18.648 -5.762 0.343 1.000 25.770 289 PHE C CA 1
ATOM 3654 C C . PHE C 1 142 ? 18.751 -7.228 -0.079 1.000 26.490 289 PHE C C 1
ATOM 3655 O O . PHE C 1 142 ? 19.891 -7.763 -0.110 1.000 24.830 289 PHE C O 1
ATOM 3663 N N . LYS C 1 143 ? 17.609 -7.812 -0.460 1.000 27.370 290 LYS C N 1
ATOM 3664 C CA . LYS C 1 143 ? 17.450 -9.258 -0.770 1.000 31.150 290 LYS C CA 1
ATOM 3665 C C . LYS C 1 143 ? 18.314 -9.609 -1.989 1.000 29.110 290 LYS C C 1
ATOM 3666 O O . LYS C 1 143 ? 19.146 -10.513 -1.853 1.000 30.940 290 LYS C O 1
ATOM 3672 N N . THR C 1 144 ? 18.167 -8.884 -3.104 1.000 27.710 291 THR C N 1
ATOM 3673 C CA . THR C 1 144 ? 18.925 -9.100 -4.372 1.000 27.060 291 THR C CA 1
ATOM 3674 C C . THR C 1 144 ? 20.429 -9.122 -4.094 1.000 26.940 291 THR C C 1
ATOM 3675 O O . THR C 1 144 ? 21.097 -10.081 -4.499 1.000 29.440 291 THR C O 1
ATOM 3679 N N . THR C 1 145 ? 20.933 -8.073 -3.452 1.000 26.550 292 THR C N 1
ATOM 3680 C CA . THR C 1 145 ? 22.355 -7.881 -3.093 1.000 25.550 292 THR C CA 1
ATOM 3681 C C . THR C 1 145 ? 22.855 -9.088 -2.305 1.000 26.440 292 THR C C 1
ATOM 3682 O O . THR C 1 145 ? 23.935 -9.600 -2.626 1.000 28.290 292 THR C O 1
ATOM 3686 N N . LEU C 1 146 ? 22.124 -9.478 -1.263 1.000 30.140 293 LEU C N 1
ATOM 3687 C CA . LEU C 1 146 ? 22.515 -10.593 -0.352 1.000 30.230 293 LEU C CA 1
ATOM 3688 C C . LEU C 1 146 ? 22.622 -11.877 -1.186 1.000 32.190 293 LEU C C 1
ATOM 3689 O O . LEU C 1 146 ? 23.682 -12.517 -1.140 1.000 31.000 293 LEU C O 1
ATOM 3694 N N . ILE C 1 147 ? 21.581 -12.183 -1.968 1.000 32.420 294 ILE C N 1
ATOM 3695 C CA . ILE C 1 147 ? 21.500 -13.387 -2.844 1.000 31.520 294 ILE C CA 1
ATOM 3696 C C . ILE C 1 147 ? 22.751 -13.447 -3.735 1.000 31.410 294 ILE C C 1
ATOM 3697 O O . ILE C 1 147 ? 23.398 -14.502 -3.771 1.000 31.490 294 ILE C O 1
ATOM 3702 N N . ASN C 1 148 ? 23.087 -12.356 -4.419 1.000 32.100 295 ASN C N 1
ATOM 3703 C CA . ASN C 1 148 ? 24.266 -12.298 -5.321 1.000 31.710 295 ASN C CA 1
ATOM 3704 C C . ASN C 1 148 ? 25.526 -12.598 -4.512 1.000 31.560 295 ASN C C 1
ATOM 3705 O O . ASN C 1 148 ? 26.285 -13.497 -4.917 1.000 36.050 295 ASN C O 1
ATOM 3710 N N . LEU C 1 149 ? 25.751 -11.888 -3.409 1.000 28.640 296 LEU C N 1
ATOM 3711 C CA . LEU C 1 149 ? 26.943 -12.136 -2.565 1.000 26.650 296 LEU C CA 1
ATOM 3712 C C . LEU C 1 149 ? 26.997 -13.624 -2.215 1.000 25.580 296 LEU C C 1
ATOM 3713 O O . LEU C 1 149 ? 28.081 -14.182 -2.215 1.000 24.480 296 LEU C O 1
ATOM 3718 N N . ILE C 1 150 ? 25.856 -14.243 -1.953 1.000 28.590 297 ILE C N 1
ATOM 3719 C CA . ILE C 1 150 ? 25.791 -15.677 -1.547 1.000 32.150 297 ILE C CA 1
ATOM 3720 C C . ILE C 1 150 ? 26.176 -16.546 -2.752 1.000 33.600 297 ILE C C 1
ATOM 3721 O O . ILE C 1 150 ? 26.995 -17.451 -2.566 1.000 32.820 297 ILE C O 1
ATOM 3726 N N . ASN C 1 151 ? 25.648 -16.232 -3.939 1.000 36.950 298 ASN C N 1
ATOM 3727 C CA . ASN C 1 151 ? 25.843 -17.018 -5.187 1.000 40.280 298 ASN C CA 1
ATOM 3728 C C . ASN C 1 151 ? 27.288 -16.900 -5.670 1.000 42.190 298 ASN C C 1
ATOM 3729 O O . ASN C 1 151 ? 27.824 -17.913 -6.168 1.000 39.750 298 ASN C O 1
ATOM 3734 N N . ASN C 1 152 ? 27.888 -15.716 -5.536 1.000 40.140 299 ASN C N 1
ATOM 3735 C CA . ASN C 1 152 ? 29.198 -15.394 -6.153 1.000 41.770 299 ASN C CA 1
ATOM 3736 C C . ASN C 1 152 ? 30.352 -15.832 -5.237 1.000 41.850 299 ASN C C 1
ATOM 3737 O O . ASN C 1 152 ? 31.508 -15.702 -5.688 1.000 42.230 299 ASN C O 1
ATOM 3742 N N . ASN C 1 153 ? 30.078 -16.386 -4.038 1.000 41.120 300 ASN C N 1
ATOM 3743 C CA . ASN C 1 153 ? 31.121 -16.985 -3.145 1.000 38.040 300 ASN C CA 1
ATOM 3744 C C . ASN C 1 153 ? 30.853 -18.485 -2.929 1.000 37.000 300 ASN C C 1
ATOM 3745 O O . ASN C 1 153 ? 29.725 -18.803 -2.525 1.000 34.810 300 ASN C O 1
ATOM 3750 N N . SER C 1 154 ? 31.863 -19.349 -3.174 1.000 36.630 301 SER C N 1
ATOM 3751 C CA . SER C 1 154 ? 31.776 -20.846 -3.157 1.000 39.320 301 SER C CA 1
ATOM 3752 C C . SER C 1 154 ? 31.406 -21.336 -1.761 1.000 38.470 301 SER C C 1
ATOM 3753 O O . SER C 1 154 ? 30.592 -22.245 -1.674 1.000 38.780 301 SER C O 1
ATOM 3756 N N . PHE C 1 155 ? 32.022 -20.758 -0.721 1.000 40.980 302 PHE C N 1
ATOM 3757 C CA . PHE C 1 155 ? 31.901 -21.188 0.698 1.000 39.730 302 PHE C CA 1
ATOM 3758 C C . PHE C 1 155 ? 30.497 -20.873 1.238 1.000 41.140 302 PHE C C 1
ATOM 3759 O O . PHE C 1 155 ? 30.173 -21.431 2.306 1.000 47.650 302 PHE C O 1
ATOM 3767 N N . THR C 1 156 ? 29.692 -20.050 0.539 1.000 37.330 303 THR C N 1
ATOM 3768 C CA . THR C 1 156 ? 28.283 -19.733 0.921 1.000 36.460 303 THR C CA 1
ATOM 3769 C C . THR C 1 156 ? 27.273 -20.252 -0.114 1.000 35.170 303 THR C C 1
ATOM 3770 O O . THR C 1 156 ? 26.100 -20.385 0.263 1.000 29.410 303 THR C O 1
ATOM 3774 N N . LYS C 1 157 ? 27.709 -20.589 -1.333 1.000 39.340 304 LYS C N 1
ATOM 3775 C CA . LYS C 1 157 ? 26.836 -20.729 -2.539 1.000 45.640 304 LYS C CA 1
ATOM 3776 C C . LYS C 1 157 ? 25.605 -21.604 -2.255 1.000 43.650 304 LYS C C 1
ATOM 3777 O O . LYS C 1 157 ? 24.474 -21.161 -2.542 1.000 56.210 304 LYS C O 1
ATOM 3783 N N . THR C 1 158 ? 25.800 -22.811 -1.751 1.000 38.020 305 THR C N 1
ATOM 3784 C CA . THR C 1 158 ? 24.705 -23.8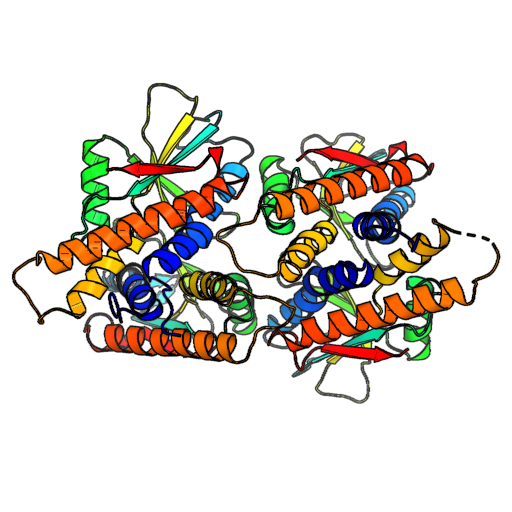06 -1.571 1.000 38.700 305 THR C CA 1
ATOM 3785 C C . THR C 1 158 ? 24.046 -23.705 -0.168 1.000 38.650 305 THR C C 1
ATOM 3786 O O . THR C 1 158 ? 22.876 -24.179 -0.012 1.000 34.700 305 THR C O 1
ATOM 3790 N N . PHE C 1 159 ? 24.747 -23.136 0.824 1.000 36.320 306 PHE C N 1
ATOM 3791 C CA . PHE C 1 159 ? 24.457 -23.316 2.269 1.000 36.300 306 PHE C CA 1
ATOM 3792 C C . PHE C 1 159 ? 23.645 -22.147 2.835 1.000 32.490 306 PHE C C 1
ATOM 3793 O O . PHE C 1 159 ? 23.317 -22.240 4.022 1.000 27.600 306 PHE C O 1
ATOM 3801 N N . VAL C 1 160 ? 23.321 -21.118 2.037 1.000 30.350 307 VAL C N 1
ATOM 3802 C CA . VAL C 1 160 ? 22.514 -19.946 2.512 1.000 28.820 307 VAL C CA 1
ATOM 3803 C C . VAL C 1 160 ? 21.386 -19.637 1.527 1.000 28.610 307 VAL C C 1
ATOM 3804 O O . VAL C 1 160 ? 21.641 -19.606 0.318 1.000 29.880 307 VAL C O 1
ATOM 3808 N N . LYS C 1 161 ? 20.183 -19.441 2.062 1.000 29.210 308 LYS C N 1
ATOM 3809 C CA . LYS C 1 161 ? 18.934 -19.197 1.308 1.000 32.090 308 LYS C CA 1
ATOM 3810 C C . LYS C 1 161 ? 18.296 -17.923 1.871 1.000 34.390 308 LYS C C 1
ATOM 3811 O O . LYS C 1 161 ? 18.376 -17.702 3.089 1.000 35.220 308 LYS C O 1
ATOM 3817 N N . VAL C 1 162 ? 17.731 -17.103 0.997 1.000 35.520 309 VAL C N 1
ATOM 3818 C CA . VAL C 1 162 ? 16.968 -15.885 1.360 1.000 36.460 309 VAL C CA 1
ATOM 3819 C C . VAL C 1 162 ? 15.498 -16.174 1.076 1.000 41.480 309 VAL C C 1
ATOM 3820 O O . VAL C 1 162 ? 15.160 -16.390 -0.107 1.000 45.670 309 VAL C O 1
ATOM 3824 N N . ILE C 1 163 ? 14.672 -16.171 2.121 1.000 37.010 310 ILE C N 1
ATOM 3825 C CA . ILE C 1 163 ? 13.257 -16.613 2.071 1.000 35.810 310 ILE C CA 1
ATOM 3826 C C . ILE C 1 163 ? 12.370 -15.446 2.501 1.000 38.140 310 ILE C C 1
ATOM 3827 O O . ILE C 1 163 ? 12.882 -14.540 3.208 1.000 38.370 310 ILE C O 1
ATOM 3832 N N . GLU C 1 164 ? 11.098 -15.493 2.096 1.000 39.350 311 GLU C N 1
ATOM 3833 C CA . GLU C 1 164 ? 10.060 -14.481 2.399 1.000 42.710 311 GLU C CA 1
ATOM 3834 C C . GLU C 1 164 ? 9.431 -14.789 3.764 1.000 44.710 311 GLU C C 1
ATOM 3835 O O . GLU C 1 164 ? 9.536 -15.937 4.240 1.000 45.030 311 GLU C O 1
ATOM 3841 N N . GLU C 1 165 ? 8.848 -13.774 4.398 1.000 44.480 312 GLU C N 1
ATOM 3842 C CA . GLU C 1 165 ? 8.436 -13.818 5.821 1.000 41.230 312 GLU C CA 1
ATOM 3843 C C . GLU C 1 165 ? 7.098 -14.541 5.928 1.000 42.390 312 GLU C C 1
ATOM 3844 O O . GLU C 1 165 ? 6.313 -14.609 4.993 1.000 40.980 312 GLU C O 1
ATOM 3851 N N . GLY D 1 4 ? 13.309 9.123 -4.494 1.000 79.670 151 GLY D N 1
ATOM 3852 C CA . GLY D 1 4 ? 14.170 8.726 -3.364 1.000 86.170 151 GLY D CA 1
ATOM 3853 C C . GLY D 1 4 ? 15.620 9.077 -3.619 1.000 92.660 151 GLY D C 1
ATOM 3854 O O . GLY D 1 4 ? 16.489 8.277 -3.234 1.000 81.040 151 GLY D O 1
ATOM 3855 N N . GLU D 1 5 ? 15.865 10.224 -4.261 1.000 105.050 152 GLU D N 1
ATOM 3856 C CA . GLU D 1 5 ? 17.243 10.665 -4.598 1.000 111.400 152 GLU D CA 1
ATOM 3857 C C . GLU D 1 5 ? 17.729 11.753 -3.631 1.000 107.980 152 GLU D C 1
ATOM 3858 O O . GLU D 1 5 ? 18.843 12.257 -3.841 1.000 98.640 152 GLU D O 1
ATOM 3864 N N . LEU D 1 6 ? 16.949 12.089 -2.603 1.000 103.370 153 LEU D N 1
ATOM 3865 C CA . LEU D 1 6 ? 17.455 13.079 -1.618 1.000 102.500 153 LEU D CA 1
ATOM 3866 C C . LEU D 1 6 ? 18.542 12.388 -0.801 1.000 102.070 153 LEU D C 1
ATOM 3867 O O . LEU D 1 6 ? 18.630 11.150 -0.880 1.000 102.820 153 LEU D O 1
ATOM 3872 N N . GLY D 1 7 ? 19.300 13.128 0.001 1.000 98.490 154 GLY D N 1
ATOM 3873 C CA . GLY D 1 7 ? 20.502 12.530 0.607 1.000 96.530 154 GLY D CA 1
ATOM 3874 C C . GLY D 1 7 ? 20.381 11.629 1.815 1.000 92.530 154 GLY D C 1
ATOM 3875 O O . GLY D 1 7 ? 20.842 12.045 2.890 1.000 102.490 154 GLY D O 1
ATOM 3876 N N . LEU D 1 8 ? 19.877 10.407 1.648 1.000 73.500 155 LEU D N 1
ATOM 3877 C CA . LEU D 1 8 ? 19.961 9.441 2.771 1.000 61.540 155 LEU D CA 1
ATOM 3878 C C . LEU D 1 8 ? 21.285 8.717 2.545 1.000 51.690 155 LEU D C 1
ATOM 3879 O O . LEU D 1 8 ? 21.398 7.981 1.561 1.000 52.680 155 LEU D O 1
ATOM 3884 N N . LEU D 1 9 ? 22.253 8.951 3.415 1.000 43.650 156 LEU D N 1
ATOM 3885 C CA . LEU D 1 9 ? 23.591 8.364 3.212 1.000 41.990 156 LEU D CA 1
ATOM 3886 C C . LEU D 1 9 ? 23.638 6.964 3.830 1.000 38.900 156 LEU D C 1
ATOM 3887 O O . LEU D 1 9 ? 22.958 6.763 4.832 1.000 34.460 156 LEU D O 1
ATOM 3892 N N . PRO D 1 10 ? 24.352 5.968 3.254 1.000 35.900 157 PRO D N 1
ATOM 3893 C CA . PRO D 1 10 ? 24.504 4.672 3.920 1.000 32.830 157 PRO D CA 1
ATOM 3894 C C . PRO D 1 10 ? 25.027 4.747 5.370 1.000 30.940 157 PRO D C 1
ATOM 3895 O O . PRO D 1 10 ? 24.527 4.042 6.231 1.000 25.900 157 PRO D O 1
ATOM 3899 N N . SER D 1 11 ? 26.012 5.612 5.616 1.000 29.330 158 SER D N 1
ATOM 3900 C CA . SER D 1 11 ? 26.636 5.795 6.951 1.000 28.480 158 SER D CA 1
ATOM 3901 C C . SER D 1 11 ? 25.606 6.318 7.967 1.000 28.520 158 SER D C 1
ATOM 3902 O O . SER D 1 11 ? 25.858 6.128 9.193 1.000 27.980 158 SER D O 1
ATOM 3905 N N . THR D 1 12 ? 24.542 7.002 7.506 1.000 25.810 159 THR D N 1
ATOM 3906 C CA . THR D 1 12 ? 23.409 7.454 8.363 1.000 27.520 159 THR D CA 1
ATOM 3907 C C . THR D 1 12 ? 22.639 6.227 8.876 1.000 29.940 159 THR D C 1
ATOM 3908 O O . THR D 1 12 ? 22.399 6.141 10.092 1.000 27.880 159 THR D O 1
ATOM 3912 N N . VAL D 1 13 ? 22.313 5.282 7.988 1.000 31.410 160 VAL D N 1
ATOM 3913 C CA . VAL D 1 13 ? 21.585 4.045 8.361 1.000 31.860 160 VAL D CA 1
ATOM 3914 C C . VAL D 1 13 ? 22.511 3.161 9.226 1.000 28.080 160 VAL D C 1
ATOM 3915 O O . VAL D 1 13 ? 22.055 2.650 10.242 1.000 26.800 160 VAL D O 1
ATOM 3919 N N . LEU D 1 14 ? 23.792 3.052 8.913 1.000 27.070 161 LEU D N 1
ATOM 3920 C CA . LEU D 1 14 ? 24.709 2.208 9.727 1.000 28.430 161 LEU D CA 1
ATOM 3921 C C . LEU D 1 14 ? 24.794 2.766 11.153 1.000 27.290 161 LEU D C 1
ATOM 3922 O O . LEU D 1 14 ? 24.951 1.981 12.082 1.000 26.270 161 LEU D O 1
ATOM 3927 N N . ALA D 1 15 ? 24.736 4.086 11.306 1.000 28.080 162 ALA D N 1
ATOM 3928 C CA . ALA D 1 15 ? 24.856 4.782 12.605 1.000 24.980 162 ALA D CA 1
ATOM 3929 C C . ALA D 1 15 ? 23.638 4.441 13.464 1.000 23.210 162 ALA D C 1
ATOM 3930 O O . ALA D 1 15 ? 23.801 4.121 14.659 1.000 23.490 162 ALA D O 1
ATOM 3932 N N . ILE D 1 16 ? 22.459 4.510 12.864 1.000 21.370 163 ILE D N 1
ATOM 3933 C CA . ILE D 1 16 ? 21.165 4.240 13.544 1.000 20.890 163 ILE D CA 1
ATOM 3934 C C . ILE D 1 16 ? 21.160 2.765 13.991 1.000 21.860 163 ILE D C 1
ATOM 3935 O O . ILE D 1 16 ? 20.997 2.525 15.184 1.000 21.980 163 ILE D O 1
ATOM 3940 N N . GLY D 1 17 ? 21.476 1.847 13.073 1.000 21.960 164 GLY D N 1
ATOM 3941 C CA . GLY D 1 17 ? 21.641 0.402 13.318 1.000 21.110 164 GLY D CA 1
ATOM 3942 C C . GLY D 1 17 ? 22.640 0.112 14.420 1.000 19.770 164 GLY D C 1
ATOM 3943 O O . GLY D 1 17 ? 22.334 -0.740 15.297 1.000 18.920 164 GLY D O 1
ATOM 3944 N N . TYR D 1 18 ? 23.770 0.803 14.411 1.000 18.500 165 TYR D N 1
ATOM 3945 C CA . TYR D 1 18 ? 24.861 0.575 15.384 1.000 20.700 165 TYR D CA 1
ATOM 3946 C C . TYR D 1 18 ? 24.361 1.040 16.751 1.000 23.200 165 TYR D C 1
ATOM 3947 O O . TYR D 1 18 ? 24.664 0.387 17.793 1.000 26.900 165 TYR D O 1
ATOM 3956 N N . TYR D 1 19 ? 23.574 2.111 16.760 1.000 21.320 166 TYR D N 1
ATOM 3957 C CA . TYR D 1 19 ? 23.063 2.713 18.014 1.000 20.010 166 TYR D CA 1
ATOM 3958 C C . TYR D 1 19 ? 21.932 1.834 18.547 1.000 18.990 166 TYR D C 1
ATOM 3959 O O . TYR D 1 19 ? 22.007 1.455 19.717 1.000 17.480 166 TYR D O 1
ATOM 3968 N N . GLU D 1 20 ? 20.926 1.555 17.715 1.000 20.330 167 GLU D N 1
ATOM 3969 C CA . GLU D 1 20 ? 19.707 0.796 18.093 1.000 23.200 167 GLU D CA 1
ATOM 3970 C C . GLU D 1 20 ? 20.124 -0.546 18.684 1.000 24.060 167 GLU D C 1
ATOM 3971 O O . GLU D 1 20 ? 19.632 -0.869 19.761 1.000 25.630 167 GLU D O 1
ATOM 3977 N N . ASN D 1 21 ? 21.028 -1.273 18.008 1.000 24.290 168 ASN D N 1
ATOM 3978 C CA . ASN D 1 21 ? 21.247 -2.726 18.218 1.000 21.140 168 ASN D CA 1
ATOM 3979 C C . ASN D 1 21 ? 22.609 -3.032 18.828 1.000 22.000 168 ASN D C 1
ATOM 3980 O O . ASN D 1 21 ? 22.890 -4.225 19.014 1.000 23.650 168 ASN D O 1
ATOM 3985 N N . PHE D 1 22 ? 23.428 -2.042 19.155 1.000 21.900 169 PHE D N 1
ATOM 3986 C CA . PHE D 1 22 ? 24.710 -2.323 19.850 1.000 23.260 169 PHE D CA 1
ATOM 3987 C C . PHE D 1 22 ? 24.895 -1.352 21.019 1.000 21.550 169 PHE D C 1
ATOM 3988 O O . PHE D 1 22 ? 24.972 -1.828 22.165 1.000 21.120 169 PHE D O 1
ATOM 3996 N N . VAL D 1 23 ? 24.941 -0.047 20.762 1.000 22.590 170 VAL D N 1
ATOM 3997 C CA . VAL D 1 23 ? 25.262 0.993 21.800 1.000 22.230 170 VAL D CA 1
ATOM 3998 C C . VAL D 1 23 ? 24.208 0.958 22.904 1.000 21.970 170 VAL D C 1
ATOM 3999 O O . VAL D 1 23 ? 24.582 0.855 24.090 1.000 19.420 170 VAL D O 1
ATOM 4003 N N . SER D 1 24 ? 22.941 1.093 22.543 1.000 25.010 171 SER D N 1
ATOM 4004 C CA . SER D 1 24 ? 21.830 1.170 23.525 1.000 28.280 171 SER D CA 1
ATOM 4005 C C . SER D 1 24 ? 21.636 -0.191 24.215 1.000 29.490 171 SER D C 1
ATOM 4006 O O . SER D 1 24 ? 21.333 -0.184 25.429 1.000 31.540 171 SER D O 1
ATOM 4009 N N . THR D 1 25 ? 21.851 -1.314 23.512 1.000 30.280 172 THR D N 1
ATOM 4010 C CA . THR D 1 25 ? 21.647 -2.681 24.081 1.000 31.520 172 THR D CA 1
ATOM 4011 C C . THR D 1 25 ? 22.783 -3.009 25.064 1.000 29.980 172 THR D C 1
ATOM 4012 O O . THR D 1 25 ? 22.491 -3.592 26.126 1.000 36.240 172 THR D O 1
ATOM 4016 N N . VAL D 1 26 ? 24.013 -2.593 24.790 1.000 28.130 173 VAL D N 1
ATOM 4017 C CA . VAL D 1 26 ? 25.144 -2.792 25.741 1.000 27.360 173 VAL D CA 1
ATOM 4018 C C . VAL D 1 26 ? 24.896 -1.932 26.978 1.000 27.420 173 VAL D C 1
ATOM 4019 O O . VAL D 1 26 ? 24.896 -2.498 28.064 1.000 31.530 173 VAL D O 1
ATOM 4023 N N . CYS D 1 27 ? 24.684 -0.625 26.817 1.000 26.730 174 CYS D N 1
ATOM 4024 C CA . CYS D 1 27 ? 24.269 0.299 27.907 1.000 25.110 174 CYS D CA 1
ATOM 4025 C C . CYS D 1 27 ? 23.115 -0.329 28.684 1.000 24.190 174 CYS D C 1
ATOM 4026 O O . CYS D 1 27 ? 23.188 -0.394 29.899 1.000 23.550 174 CYS D O 1
ATOM 4029 N N . ASP D 1 28 ? 22.079 -0.780 27.996 1.000 25.640 175 ASP D N 1
ATOM 4030 C CA . ASP D 1 28 ? 20.881 -1.354 28.663 1.000 26.320 175 ASP D CA 1
ATOM 4031 C C . ASP D 1 28 ? 21.329 -2.450 29.630 1.000 25.820 175 ASP D C 1
ATOM 4032 O O . ASP D 1 28 ? 20.870 -2.428 30.773 1.000 26.860 175 ASP D O 1
ATOM 4037 N N . ALA D 1 29 ? 22.265 -3.303 29.206 1.000 24.870 176 ALA D N 1
ATOM 4038 C CA . ALA D 1 29 ? 22.759 -4.468 29.972 1.000 23.690 176 ALA D CA 1
ATOM 4039 C C . ALA D 1 29 ? 23.522 -3.984 31.198 1.000 23.580 176 ALA D C 1
ATOM 4040 O O . ALA D 1 29 ? 23.391 -4.613 32.248 1.000 24.390 176 ALA D O 1
ATOM 4042 N N . LEU D 1 30 ? 24.290 -2.902 31.058 1.000 25.300 177 LEU D N 1
ATOM 4043 C CA . LEU D 1 30 ? 25.155 -2.357 32.139 1.000 26.830 177 LEU D CA 1
ATOM 4044 C C . LEU D 1 30 ? 24.300 -1.555 33.119 1.000 27.320 177 LEU D C 1
ATOM 4045 O O . LEU D 1 30 ? 24.623 -1.553 34.321 1.000 30.740 177 LEU D O 1
ATOM 4050 N N . HIS D 1 31 ? 23.258 -0.897 32.619 1.000 27.740 178 HIS D N 1
ATOM 4051 C CA . HIS D 1 31 ? 22.284 -0.125 33.424 1.000 26.870 178 HIS D CA 1
ATOM 4052 C C . HIS D 1 31 ? 21.498 -1.090 34.288 1.000 28.360 178 HIS D C 1
ATOM 4053 O O . HIS D 1 31 ? 21.150 -0.751 35.430 1.000 30.620 178 HIS D O 1
ATOM 4060 N N . SER D 1 32 ? 21.264 -2.266 33.738 1.000 27.970 179 SER D N 1
ATOM 4061 C CA . SER D 1 32 ? 20.294 -3.245 34.249 1.000 27.400 179 SER D CA 1
ATOM 4062 C C . SER D 1 32 ? 21.004 -4.150 35.285 1.000 28.960 179 SER D C 1
ATOM 4063 O O . SER D 1 32 ? 20.361 -5.064 35.824 1.000 26.890 179 SER D O 1
ATOM 4066 N N . LEU D 1 33 ? 22.250 -3.814 35.655 1.000 31.510 180 LEU D N 1
ATOM 4067 C CA . LEU D 1 33 ? 23.052 -4.541 36.688 1.000 32.780 180 LEU D CA 1
ATOM 4068 C C . LEU D 1 33 ? 22.930 -3.868 38.054 1.000 33.110 180 LEU D C 1
ATOM 4069 O O . LEU D 1 33 ? 23.273 -2.693 38.202 1.000 30.790 180 LEU D O 1
ATOM 4074 N N . PRO D 1 34 ? 22.541 -4.618 39.114 1.000 35.590 181 PRO D N 1
ATOM 4075 C CA . PRO D 1 34 ? 22.501 -4.064 40.462 1.000 36.530 181 PRO D CA 1
ATOM 4076 C C . PRO D 1 34 ? 23.819 -3.346 40.746 1.000 37.950 181 PRO D C 1
ATOM 4077 O O . PRO D 1 34 ? 23.788 -2.287 41.328 1.000 39.830 181 PRO D O 1
ATOM 4081 N N . THR D 1 35 ? 24.927 -3.933 40.288 1.000 40.500 182 THR D N 1
ATOM 4082 C CA . THR D 1 35 ? 26.309 -3.416 40.487 1.000 43.240 182 THR D CA 1
ATOM 4083 C C . THR D 1 35 ? 27.170 -3.811 39.266 1.000 41.560 182 THR D C 1
ATOM 4084 O O . THR D 1 35 ? 27.187 -4.997 38.903 1.000 39.390 182 THR D O 1
ATOM 4088 N N . ILE D 1 36 ? 27.812 -2.848 38.601 1.000 42.980 183 ILE D N 1
ATOM 4089 C CA . ILE D 1 36 ? 28.671 -3.140 37.414 1.000 43.910 183 ILE D CA 1
ATOM 4090 C C . ILE D 1 36 ? 29.891 -3.919 37.898 1.000 41.290 183 ILE D C 1
ATOM 4091 O O . ILE D 1 36 ? 30.717 -3.323 38.603 1.000 39.050 183 ILE D O 1
ATOM 4096 N N . LYS D 1 37 ? 29.982 -5.189 37.513 1.000 42.170 184 LYS D N 1
ATOM 4097 C CA . LYS D 1 37 ? 31.092 -6.106 37.863 1.000 50.150 184 LYS D CA 1
ATOM 4098 C C . LYS D 1 37 ? 31.636 -6.720 36.574 1.000 51.690 184 LYS D C 1
ATOM 4099 O O . LYS D 1 37 ? 30.889 -7.444 35.886 1.000 49.160 184 LYS D O 1
ATOM 4105 N N . LEU D 1 38 ? 32.880 -6.409 36.242 1.000 54.700 185 LEU D N 1
ATOM 4106 C CA . LEU D 1 38 ? 33.572 -7.002 35.079 1.000 59.460 185 LEU D CA 1
ATOM 4107 C C . LEU D 1 38 ? 34.807 -7.723 35.604 1.000 61.390 185 LEU D C 1
ATOM 4108 O O . LEU D 1 38 ? 35.584 -7.083 36.337 1.000 52.610 185 LEU D O 1
ATOM 4113 N N . ASN D 1 39 ? 34.888 -9.032 35.336 1.000 66.500 186 ASN D N 1
ATOM 4114 C CA . ASN D 1 39 ? 35.996 -9.928 35.752 1.000 66.310 186 ASN D CA 1
ATOM 4115 C C . ASN D 1 39 ? 36.427 -9.562 37.182 1.000 64.030 186 ASN D C 1
ATOM 4116 O O . ASN D 1 39 ? 37.635 -9.312 37.393 1.000 61.290 186 ASN D O 1
ATOM 4121 N N . GLY D 1 40 ? 35.463 -9.503 38.115 1.000 58.760 187 GLY D N 1
ATOM 4122 C CA . GLY D 1 40 ? 35.704 -9.535 39.574 1.000 55.080 187 GLY D CA 1
ATOM 4123 C C . GLY D 1 40 ? 35.941 -8.158 40.182 1.000 51.700 187 GLY D C 1
ATOM 4124 O O . GLY D 1 40 ? 36.007 -8.071 41.405 1.000 45.880 187 GLY D O 1
ATOM 4125 N N . ILE D 1 41 ? 36.093 -7.109 39.375 1.000 50.600 188 ILE D N 1
ATOM 4126 C CA . ILE D 1 41 ? 36.127 -5.710 39.891 1.000 50.660 188 ILE D CA 1
ATOM 4127 C C . ILE D 1 41 ? 34.739 -5.102 39.678 1.000 51.410 188 ILE D C 1
ATOM 4128 O O . ILE D 1 41 ? 34.166 -5.262 38.581 1.000 57.080 188 ILE D O 1
ATOM 4133 N N . GLU D 1 42 ? 34.192 -4.506 40.727 1.000 51.840 189 GLU D N 1
ATOM 4134 C CA . GLU D 1 42 ? 32.900 -3.788 40.686 1.000 53.520 189 GLU D CA 1
ATOM 4135 C C . GLU D 1 42 ? 33.212 -2.292 40.558 1.000 47.650 189 GLU D C 1
ATOM 4136 O O . GLU D 1 42 ? 33.962 -1.761 41.401 1.000 44.190 189 GLU D O 1
ATOM 4142 N N . TYR D 1 43 ? 32.723 -1.664 39.489 1.000 42.660 190 TYR D N 1
ATOM 4143 C CA . TYR D 1 43 ? 32.970 -0.234 39.177 1.000 41.690 190 TYR D CA 1
ATOM 4144 C C . TYR D 1 43 ? 31.759 0.596 39.617 1.000 38.470 190 TYR D C 1
ATOM 4145 O O . TYR D 1 43 ? 30.621 0.132 39.468 1.000 36.450 190 TYR D O 1
ATOM 4154 N N . LYS D 1 44 ? 31.997 1.795 40.138 1.000 40.590 191 LYS D N 1
ATOM 4155 C CA . LYS D 1 44 ? 30.917 2.767 40.469 1.000 49.110 191 LYS D CA 1
ATOM 4156 C C . LYS D 1 44 ? 30.131 3.125 39.195 1.000 49.870 191 LYS D C 1
ATOM 4157 O O . LYS D 1 44 ? 28.980 3.617 39.313 1.000 50.080 191 LYS D O 1
ATOM 4163 N N . ASP D 1 45 ? 30.731 2.939 38.016 1.000 46.740 192 ASP D N 1
ATOM 4164 C CA . ASP D 1 45 ? 30.280 3.636 36.787 1.000 44.290 192 ASP D CA 1
ATOM 4165 C C . ASP D 1 45 ? 31.057 3.136 35.568 1.000 40.350 192 ASP D C 1
ATOM 4166 O O . ASP D 1 45 ? 32.149 2.567 35.728 1.000 39.270 192 ASP D O 1
ATOM 4171 N N . PHE D 1 46 ? 30.521 3.373 34.376 1.000 37.410 193 PHE D N 1
ATOM 4172 C CA . PHE D 1 46 ? 31.168 2.981 33.104 1.000 32.780 193 PHE D CA 1
ATOM 4173 C C . PHE D 1 46 ? 31.142 4.145 32.126 1.000 30.880 193 PHE D C 1
ATOM 4174 O O . PHE D 1 46 ? 30.311 5.066 32.288 1.000 27.050 193 PHE D O 1
ATOM 4182 N N . VAL D 1 47 ? 32.032 4.059 31.135 1.000 30.430 194 VAL D N 1
ATOM 4183 C CA . VAL D 1 47 ? 32.091 4.940 29.935 1.000 30.130 194 VAL D CA 1
ATOM 4184 C C . VAL D 1 47 ? 32.346 4.038 28.721 1.000 25.500 194 VAL D C 1
ATOM 4185 O O . VAL D 1 47 ? 33.230 3.167 28.778 1.000 22.520 194 VAL D O 1
ATOM 4189 N N . PHE D 1 48 ? 31.551 4.207 27.681 1.000 23.620 195 PHE D N 1
ATOM 4190 C CA . PHE D 1 48 ? 31.603 3.374 26.475 1.000 23.610 195 PHE D CA 1
ATOM 4191 C C . PHE D 1 48 ? 32.115 4.248 25.334 1.000 25.360 195 PHE D C 1
ATOM 4192 O O . PHE D 1 48 ? 31.407 5.144 24.863 1.000 29.320 195 PHE D O 1
ATOM 4200 N N . ASN D 1 49 ? 33.361 4.022 24.934 1.000 27.010 196 ASN D N 1
ATOM 4201 C CA . ASN D 1 49 ? 34.031 4.785 23.853 1.000 27.930 196 ASN D CA 1
ATOM 4202 C C . ASN D 1 49 ? 33.850 4.046 22.527 1.000 25.340 196 ASN D C 1
ATOM 4203 O O . ASN D 1 49 ? 34.287 2.901 22.460 1.000 27.090 196 ASN D O 1
ATOM 4208 N N . ILE D 1 50 ? 33.222 4.688 21.533 1.000 22.680 197 ILE D N 1
ATOM 4209 C CA . ILE D 1 50 ? 33.217 4.229 20.117 1.000 23.490 197 ILE D CA 1
ATOM 4210 C C . ILE D 1 50 ? 34.480 4.790 19.446 1.000 23.770 197 ILE D C 1
ATOM 4211 O O . ILE D 1 50 ? 34.638 6.009 19.437 1.000 25.450 197 ILE D O 1
ATOM 4216 N N . ILE D 1 51 ? 35.376 3.932 18.963 1.000 25.220 198 ILE D N 1
ATOM 4217 C CA . ILE D 1 51 ? 36.605 4.363 18.246 1.000 26.930 198 ILE D CA 1
ATOM 4218 C C . ILE D 1 51 ? 36.257 4.485 16.773 1.000 29.250 198 ILE D C 1
ATOM 4219 O O . ILE D 1 51 ? 35.964 3.453 16.174 1.000 35.410 198 ILE D O 1
ATOM 4224 N N . ILE D 1 52 ? 36.312 5.683 16.204 1.000 30.450 199 ILE D N 1
ATOM 4225 C CA . ILE D 1 52 ? 36.158 5.876 14.739 1.000 30.210 199 ILE D CA 1
ATOM 4226 C C . ILE D 1 52 ? 37.553 5.884 14.135 1.000 31.220 199 ILE D C 1
ATOM 4227 O O . ILE D 1 52 ? 38.403 6.645 14.569 1.000 29.990 199 ILE D O 1
ATOM 4232 N N . PRO D 1 53 ? 37.864 4.999 13.163 1.000 35.590 200 PRO D N 1
ATOM 4233 C CA . PRO D 1 53 ? 39.180 5.016 12.530 1.000 35.840 200 PRO D CA 1
ATOM 4234 C C . PRO D 1 53 ? 39.272 6.184 11.546 1.000 33.820 200 PRO D C 1
ATOM 4235 O O . PRO D 1 53 ? 38.238 6.622 11.101 1.000 31.950 200 PRO D O 1
ATOM 4239 N N . ASN D 1 54 ? 40.498 6.631 11.242 1.000 40.120 201 ASN D N 1
ATOM 4240 C CA . ASN D 1 54 ? 40.807 7.732 10.277 1.000 43.190 201 ASN D CA 1
ATOM 4241 C C . ASN D 1 54 ? 40.562 7.268 8.841 1.000 41.490 201 ASN D C 1
ATOM 4242 O O . ASN D 1 54 ? 40.068 8.079 8.038 1.000 43.450 201 ASN D O 1
ATOM 4247 N N . ASP D 1 55 ? 40.951 6.036 8.514 1.000 41.950 202 ASP D N 1
ATOM 4248 C CA . ASP D 1 55 ? 40.648 5.410 7.198 1.000 45.930 202 ASP D CA 1
ATOM 4249 C C . ASP D 1 55 ? 40.123 3.991 7.423 1.000 44.140 202 ASP D C 1
ATOM 4250 O O . ASP D 1 55 ? 40.194 3.509 8.572 1.000 39.260 202 ASP D O 1
ATOM 4255 N N . LEU D 1 56 ? 39.646 3.352 6.351 1.000 44.310 203 LEU D N 1
ATOM 4256 C CA . LEU D 1 56 ? 39.240 1.919 6.331 1.000 44.530 203 LEU D CA 1
ATOM 4257 C C . LEU D 1 56 ? 40.243 1.106 5.521 1.000 44.530 203 LEU D C 1
ATOM 4258 O O . LEU D 1 56 ? 40.673 1.571 4.448 1.000 46.070 203 LEU D O 1
ATOM 4263 N N . ASP D 1 57 ? 40.553 -0.089 5.994 1.000 46.470 204 ASP D N 1
ATOM 4264 C CA . ASP D 1 57 ? 41.163 -1.166 5.173 1.000 48.170 204 ASP D CA 1
ATOM 4265 C C . ASP D 1 57 ? 40.105 -2.262 5.023 1.000 53.160 204 ASP D C 1
ATOM 4266 O O . ASP D 1 57 ? 38.956 -2.055 5.522 1.000 59.690 204 ASP D O 1
ATOM 4271 N N . ALA D 1 58 ? 40.464 -3.381 4.394 1.000 57.050 205 ALA D N 1
ATOM 4272 C CA . ALA D 1 58 ? 39.600 -4.581 4.267 1.000 59.220 205 ALA D CA 1
ATOM 4273 C C . ALA D 1 58 ? 39.225 -5.110 5.659 1.000 57.980 205 ALA D C 1
ATOM 4274 O O . ALA D 1 58 ? 38.023 -5.360 5.900 1.000 70.680 205 ALA D O 1
ATOM 4276 N N . ASP D 1 59 ? 40.201 -5.270 6.552 1.000 48.880 206 ASP D N 1
ATOM 4277 C CA . ASP D 1 59 ? 40.011 -6.099 7.764 1.000 46.600 206 ASP D CA 1
ATOM 4278 C C . ASP D 1 59 ? 39.889 -5.215 9.002 1.000 43.640 206 ASP D C 1
ATOM 4279 O O . ASP D 1 59 ? 40.913 -4.969 9.683 1.000 40.340 206 ASP D O 1
ATOM 4284 N N . ILE D 1 60 ? 38.645 -4.866 9.335 1.000 44.440 207 ILE D N 1
ATOM 4285 C CA . ILE D 1 60 ? 38.263 -3.917 10.422 1.000 40.710 207 ILE D CA 1
ATOM 4286 C C . ILE D 1 60 ? 38.360 -4.623 11.787 1.000 39.050 207 ILE D C 1
ATOM 4287 O O . ILE D 1 60 ? 38.700 -3.957 12.778 1.000 39.150 207 ILE D O 1
ATOM 4292 N N . LYS D 1 61 ? 38.131 -5.924 11.837 1.000 39.990 208 LYS D N 1
ATOM 4293 C CA . LYS D 1 61 ? 38.228 -6.662 13.113 1.000 42.830 208 LYS D CA 1
ATOM 4294 C C . LYS D 1 61 ? 39.703 -6.833 13.454 1.000 45.350 208 LYS D C 1
ATOM 4295 O O . LYS D 1 61 ? 40.051 -6.636 14.619 1.000 44.920 208 LYS D O 1
ATOM 4301 N N . ARG D 1 62 ? 40.527 -7.167 12.464 1.000 49.810 209 ARG D N 1
ATOM 4302 C CA . ARG D 1 62 ? 41.994 -7.303 12.664 1.000 56.150 209 ARG D CA 1
ATOM 4303 C C . ARG D 1 62 ? 42.588 -5.947 13.061 1.000 54.320 209 ARG D C 1
ATOM 4304 O O . ARG D 1 62 ? 43.434 -5.919 13.956 1.000 47.900 209 ARG D O 1
ATOM 4312 N N . ARG D 1 63 ? 42.107 -4.869 12.448 1.000 47.750 210 ARG D N 1
ATOM 4313 C CA . ARG D 1 63 ? 42.607 -3.524 12.780 1.000 47.620 210 ARG D CA 1
ATOM 4314 C C . ARG D 1 63 ? 42.338 -3.269 14.262 1.000 48.100 210 ARG D C 1
ATOM 4315 O O . ARG D 1 63 ? 43.233 -2.757 14.939 1.000 53.270 210 ARG D O 1
ATOM 4323 N N . ALA D 1 64 ? 41.152 -3.625 14.737 1.000 48.480 211 ALA D N 1
ATOM 4324 C CA . ALA D 1 64 ? 40.773 -3.403 16.147 1.000 48.180 211 ALA D CA 1
ATOM 4325 C C . ALA D 1 64 ? 41.606 -4.256 17.094 1.000 45.760 211 ALA D C 1
ATOM 4326 O O . ALA D 1 64 ? 42.120 -3.716 18.065 1.000 45.910 211 ALA D O 1
ATOM 4328 N N . GLN D 1 65 ? 41.786 -5.530 16.771 1.000 49.040 212 GLN D N 1
ATOM 4329 C CA . GLN D 1 65 ? 42.551 -6.432 17.658 1.000 51.710 212 GLN D CA 1
ATOM 4330 C C . GLN D 1 65 ? 43.963 -5.872 17.771 1.000 51.030 212 GLN D C 1
ATOM 4331 O O . GLN D 1 65 ? 44.475 -5.818 18.889 1.000 49.460 212 GLN D O 1
ATOM 4337 N N . ILE D 1 66 ? 44.537 -5.443 16.646 1.000 51.460 213 ILE D N 1
ATOM 4338 C CA . ILE D 1 66 ? 45.916 -4.881 16.639 1.000 53.730 213 ILE D CA 1
ATOM 4339 C C . ILE D 1 66 ? 45.933 -3.597 17.459 1.000 54.810 213 ILE D C 1
ATOM 4340 O O . ILE D 1 66 ? 46.785 -3.478 18.347 1.000 59.550 213 ILE D O 1
ATOM 4345 N N . TYR D 1 67 ? 44.967 -2.718 17.226 1.000 56.400 214 TYR D N 1
ATOM 4346 C CA . TYR D 1 67 ? 44.952 -1.410 17.924 1.000 57.770 214 TYR D CA 1
ATOM 4347 C C . TYR D 1 67 ? 44.794 -1.636 19.425 1.000 58.750 214 TYR D C 1
ATOM 4348 O O . TYR D 1 67 ? 45.453 -0.940 20.198 1.000 62.110 214 TYR D O 1
ATOM 4357 N N . PHE D 1 68 ? 43.947 -2.585 19.811 1.000 55.820 215 PHE D N 1
ATOM 4358 C CA . PHE D 1 68 ? 43.656 -2.784 21.248 1.000 56.250 215 PHE D CA 1
ATOM 4359 C C . PHE D 1 68 ? 44.805 -3.551 21.905 1.000 55.620 215 PHE D C 1
ATOM 4360 O O . PHE D 1 68 ? 45.119 -3.245 23.055 1.000 52.130 215 PHE D O 1
ATOM 4368 N N . LYS D 1 69 ? 45.421 -4.490 21.183 1.000 55.090 216 LYS D N 1
ATOM 4369 C CA . LYS D 1 69 ? 46.597 -5.230 21.718 1.000 57.910 216 LYS D CA 1
ATOM 4370 C C . LYS D 1 69 ? 47.716 -4.230 22.003 1.000 55.090 216 LYS D C 1
ATOM 4371 O O . LYS D 1 69 ? 48.463 -4.455 22.962 1.000 49.240 216 LYS D O 1
ATOM 4377 N N . LYS D 1 70 ? 47.835 -3.195 21.170 1.000 54.610 217 LYS D N 1
ATOM 4378 C CA . LYS D 1 70 ? 48.840 -2.126 21.385 1.000 59.830 217 LYS D CA 1
ATOM 4379 C C . LYS D 1 70 ? 48.520 -1.337 22.650 1.000 61.020 217 LYS D C 1
ATOM 4380 O O . LYS D 1 70 ? 49.454 -1.043 23.404 1.000 66.340 217 LYS D O 1
ATOM 4386 N N . MET D 1 71 ? 47.246 -1.045 22.894 1.000 59.050 218 MET D N 1
ATOM 4387 C CA . MET D 1 71 ? 46.890 -0.167 24.034 1.000 60.550 218 MET D CA 1
ATOM 4388 C C . MET D 1 71 ? 46.772 -0.988 25.317 1.000 58.530 218 MET D C 1
ATOM 4389 O O . MET D 1 71 ? 46.451 -0.394 26.356 1.000 48.620 218 MET D O 1
ATOM 4394 N N . ASP D 1 72 ? 47.029 -2.292 25.237 1.000 60.340 219 ASP D N 1
ATOM 4395 C CA . ASP D 1 72 ? 46.891 -3.200 26.405 1.000 66.490 219 ASP D CA 1
ATOM 4396 C C . ASP D 1 72 ? 45.470 -3.121 26.958 1.000 70.670 219 ASP D C 1
ATOM 4397 O O . ASP D 1 72 ? 45.317 -3.043 28.181 1.000 79.900 219 ASP D O 1
ATOM 4402 N N . ILE D 1 73 ? 44.478 -3.114 26.075 1.000 67.110 220 ILE D N 1
ATOM 4403 C CA . ILE D 1 73 ? 43.062 -3.140 26.519 1.000 62.330 220 ILE D CA 1
ATOM 4404 C C . ILE D 1 73 ? 42.524 -4.517 26.133 1.000 59.550 220 ILE D C 1
ATOM 4405 O O . ILE D 1 73 ? 42.700 -4.914 24.967 1.000 44.970 220 ILE D O 1
ATOM 4410 N N . HIS D 1 74 ? 41.883 -5.214 27.072 1.000 61.840 221 HIS D N 1
ATOM 4411 C CA . HIS D 1 74 ? 41.523 -6.632 26.819 1.000 65.790 221 HIS D CA 1
ATOM 4412 C C . HIS D 1 74 ? 40.060 -6.909 26.470 1.000 63.610 221 HIS D C 1
ATOM 4413 O O . HIS D 1 74 ? 39.194 -6.256 27.048 1.000 59.370 221 HIS D O 1
ATOM 4420 N N . GLU D 1 75 ? 39.829 -7.867 25.566 1.000 62.250 222 GLU D N 1
ATOM 4421 C CA . GLU D 1 75 ? 38.476 -8.305 25.160 1.000 61.170 222 GLU D CA 1
ATOM 4422 C C . GLU D 1 75 ? 37.783 -8.838 26.408 1.000 60.350 222 GLU D C 1
ATOM 4423 O O . GLU D 1 75 ? 38.386 -9.684 27.060 1.000 61.620 222 GLU D O 1
ATOM 4429 N N . VAL D 1 76 ? 36.627 -8.269 26.776 1.000 63.250 223 VAL D N 1
ATOM 4430 C CA . VAL D 1 76 ? 35.754 -8.763 27.887 1.000 65.150 223 VAL D CA 1
ATOM 4431 C C . VAL D 1 76 ? 34.400 -9.181 27.298 1.000 64.220 223 VAL D C 1
ATOM 4432 O O . VAL D 1 76 ? 34.086 -8.780 26.161 1.000 62.080 223 VAL D O 1
ATOM 4436 N N . LYS D 1 77 ? 33.650 -9.988 28.045 1.000 68.480 224 LYS D N 1
ATOM 4437 C CA . LYS D 1 77 ? 32.415 -10.668 27.583 1.000 76.840 224 LYS D CA 1
ATOM 4438 C C . LYS D 1 77 ? 31.206 -9.966 28.202 1.000 70.470 224 LYS D C 1
ATOM 4439 O O . LYS D 1 77 ? 31.173 -9.826 29.440 1.000 70.860 224 LYS D O 1
ATOM 4445 N N . ILE D 1 78 ? 30.259 -9.546 27.363 1.000 68.320 225 ILE D N 1
ATOM 4446 C CA . ILE D 1 78 ? 28.984 -8.967 27.871 1.000 75.290 225 ILE D CA 1
ATOM 4447 C C . ILE D 1 78 ? 27.843 -9.683 27.144 1.000 79.500 225 ILE D C 1
ATOM 4448 O O . ILE D 1 78 ? 27.253 -9.092 26.242 1.000 79.840 225 ILE D O 1
ATOM 4453 N N . ASP D 1 79 ? 27.593 -10.943 27.484 1.000 93.240 226 ASP D N 1
ATOM 4454 C CA . ASP D 1 79 ? 26.444 -11.676 26.888 1.000 104.490 226 ASP D CA 1
ATOM 4455 C C . ASP D 1 79 ? 25.156 -11.159 27.534 1.000 105.390 226 ASP D C 1
ATOM 4456 O O . ASP D 1 79 ? 25.184 -10.861 28.738 1.000 111.310 226 ASP D O 1
ATOM 4461 N N . THR D 1 80 ? 24.066 -11.078 26.774 1.000 102.050 227 THR D N 1
ATOM 4462 C CA . THR D 1 80 ? 22.850 -10.435 27.325 1.000 104.100 227 THR D CA 1
ATOM 4463 C C . THR D 1 80 ? 21.845 -11.470 27.837 1.000 113.160 227 THR D C 1
ATOM 4464 O O . THR D 1 80 ? 21.266 -12.175 27.019 1.000 123.080 227 THR D O 1
ATOM 4468 N N . ASN D 1 81 ? 21.686 -11.583 29.159 1.000 115.040 228 ASN D N 1
ATOM 4469 C CA . ASN D 1 81 ? 20.661 -12.495 29.734 1.000 112.620 228 ASN D CA 1
ATOM 4470 C C . ASN D 1 81 ? 19.287 -11.914 29.400 1.000 122.770 228 ASN D C 1
ATOM 4471 O O . ASN D 1 81 ? 18.356 -12.707 29.164 1.000 122.600 228 ASN D O 1
ATOM 4476 N N . GLY D 1 82 ? 19.169 -10.578 29.405 1.000 131.440 229 GLY D N 1
ATOM 4477 C CA . GLY D 1 82 ? 17.895 -9.914 29.067 1.000 125.360 229 GLY D CA 1
ATOM 4478 C C . GLY D 1 82 ? 17.490 -10.235 27.651 1.000 126.220 229 GLY D C 1
ATOM 4479 O O . GLY D 1 82 ? 16.293 -10.500 27.445 1.000 120.910 229 GLY D O 1
ATOM 4480 N N . ARG D 1 83 ? 18.433 -10.199 26.707 1.000 129.890 230 ARG D N 1
ATOM 4481 C CA . ARG D 1 83 ? 18.158 -10.616 25.306 1.000 124.430 230 ARG D CA 1
ATOM 4482 C C . ARG D 1 83 ? 19.346 -11.483 24.890 1.000 117.930 230 ARG D C 1
ATOM 4483 O O . ARG D 1 83 ? 20.420 -10.921 24.755 1.000 130.010 230 ARG D O 1
ATOM 4491 N N . SER D 1 84 ? 19.159 -12.749 24.518 1.000 111.360 231 SER D N 1
ATOM 4492 C CA . SER D 1 84 ? 20.362 -13.605 24.317 1.000 101.960 231 SER D CA 1
ATOM 4493 C C . SER D 1 84 ? 21.048 -13.331 22.990 1.000 93.650 231 SER D C 1
ATOM 4494 O O . SER D 1 84 ? 20.687 -13.948 21.983 1.000 76.070 231 SER D O 1
ATOM 4497 N N . PHE D 1 85 ? 22.049 -12.459 23.045 1.000 102.240 232 PHE D N 1
ATOM 4498 C CA . PHE D 1 85 ? 22.801 -12.078 21.833 1.000 112.210 232 PHE D CA 1
ATOM 4499 C C . PHE D 1 85 ? 24.272 -11.997 22.223 1.000 110.820 232 PHE D C 1
ATOM 4500 O O . PHE D 1 85 ? 24.581 -11.786 23.406 1.000 102.860 232 PHE D O 1
ATOM 4508 N N . PRO D 1 86 ? 25.193 -12.171 21.258 1.000 113.990 233 PRO D N 1
ATOM 4509 C CA . PRO D 1 86 ? 26.627 -12.137 21.545 1.000 103.610 233 PRO D CA 1
ATOM 4510 C C . PRO D 1 86 ? 27.283 -10.752 21.543 1.000 86.920 233 PRO D C 1
ATOM 4511 O O . PRO D 1 86 ? 27.641 -10.332 20.490 1.000 87.390 233 PRO D O 1
ATOM 4515 N N . LEU D 1 87 ? 27.554 -10.144 22.696 1.000 71.180 234 LEU D N 1
ATOM 4516 C CA . LEU D 1 87 ? 28.148 -8.783 22.621 1.000 70.740 234 LEU D CA 1
ATOM 4517 C C . LEU D 1 87 ? 29.597 -8.765 23.133 1.000 68.800 234 LEU D C 1
ATOM 4518 O O . LEU D 1 87 ? 29.794 -8.902 24.345 1.000 68.190 234 LEU D O 1
ATOM 4523 N N . TYR D 1 88 ? 30.567 -8.573 22.236 1.000 70.290 235 TYR D N 1
ATOM 4524 C CA . TYR D 1 88 ? 32.004 -8.477 22.609 1.000 74.060 235 TYR D CA 1
ATOM 4525 C C . TYR D 1 88 ? 32.510 -7.040 22.442 1.000 70.150 235 TYR D C 1
ATOM 4526 O O . TYR D 1 88 ? 32.318 -6.434 21.375 1.000 64.630 235 TYR D O 1
ATOM 4535 N N . LEU D 1 89 ? 33.133 -6.511 23.498 1.000 70.410 236 LEU D N 1
ATOM 4536 C CA . LEU D 1 89 ? 33.908 -5.242 23.465 1.000 68.010 236 LEU D CA 1
ATOM 4537 C C . LEU D 1 89 ? 35.205 -5.418 24.275 1.000 63.180 236 LEU D C 1
ATOM 4538 O O . LEU D 1 89 ? 35.598 -6.567 24.529 1.000 61.060 236 LEU D O 1
ATOM 4543 N N . GLN D 1 90 ? 35.896 -4.323 24.584 1.000 56.180 237 GLN D N 1
ATOM 4544 C CA . GLN D 1 90 ? 37.251 -4.352 25.186 1.000 51.650 237 GLN D CA 1
ATOM 4545 C C . GLN D 1 90 ? 37.241 -3.377 26.386 1.000 48.440 237 GLN D C 1
ATOM 4546 O O . GLN D 1 90 ? 36.276 -2.599 26.485 1.000 44.140 237 GLN D O 1
ATOM 4552 N N . ILE D 1 91 ? 38.203 -3.482 27.317 1.000 47.650 238 ILE D N 1
ATOM 4553 C CA . ILE D 1 91 ? 38.166 -2.790 28.646 1.000 48.910 238 ILE D CA 1
ATOM 4554 C C . ILE D 1 91 ? 39.579 -2.373 29.093 1.000 52.860 238 ILE D C 1
ATOM 4555 O O . ILE D 1 91 ? 40.405 -3.263 29.350 1.000 49.400 238 ILE D O 1
ATOM 4560 N N . ASP D 1 92 ? 39.824 -1.060 29.235 1.000 58.460 239 ASP D N 1
ATOM 4561 C CA . ASP D 1 92 ? 41.141 -0.466 29.608 1.000 58.550 239 ASP D CA 1
ATOM 4562 C C . ASP D 1 92 ? 41.280 -0.542 31.120 1.000 62.900 239 ASP D C 1
ATOM 4563 O O . ASP D 1 92 ? 40.698 0.321 31.800 1.000 72.940 239 ASP D O 1
ATOM 4568 N N . GLU D 1 93 ? 42.062 -1.484 31.637 1.000 71.400 240 GLU D N 1
ATOM 4569 C CA . GLU D 1 93 ? 42.125 -1.629 33.115 1.000 82.550 240 GLU D CA 1
ATOM 4570 C C . GLU D 1 93 ? 43.090 -0.611 33.726 1.000 87.960 240 GLU D C 1
ATOM 4571 O O . GLU D 1 93 ? 44.302 -0.873 33.692 1.000 77.990 240 GLU D O 1
ATOM 4577 N N . GLU D 1 94 ? 42.574 0.521 34.216 1.000 101.220 241 GLU D N 1
ATOM 4578 C CA . GLU D 1 94 ? 43.419 1.503 34.954 1.000 113.250 241 GLU D CA 1
ATOM 4579 C C . GLU D 1 94 ? 43.526 1.037 36.416 1.000 120.100 241 GLU D C 1
ATOM 4580 O O . GLU D 1 94 ? 42.736 0.160 36.796 1.000 135.710 241 GLU D O 1
ATOM 4586 N N . ASN D 1 95 ? 44.410 1.618 37.229 1.000 110.400 242 ASN D N 1
ATOM 4587 C CA . ASN D 1 95 ? 44.634 1.089 38.605 1.000 108.470 242 ASN D CA 1
ATOM 4588 C C . ASN D 1 95 ? 43.563 1.547 39.607 1.000 112.720 242 ASN D C 1
ATOM 4589 O O . ASN D 1 95 ? 43.944 2.193 40.604 1.000 97.330 242 ASN D O 1
ATOM 4594 N N . SER D 1 96 ? 42.298 1.137 39.412 1.000 112.230 243 SER D N 1
ATOM 4595 C CA . SER D 1 96 ? 41.183 1.563 40.300 1.000 100.440 243 SER D CA 1
ATOM 4596 C C . SER D 1 96 ? 39.946 0.675 40.108 1.000 93.310 243 SER D C 1
ATOM 4597 O O . SER D 1 96 ? 39.981 -0.174 39.201 1.000 88.690 243 SER D O 1
ATOM 4600 N N . GLY D 1 97 ? 38.918 0.816 40.954 1.000 84.620 244 GLY D N 1
ATOM 4601 C CA . GLY D 1 97 ? 37.616 0.154 40.723 1.000 79.760 244 GLY D CA 1
ATOM 4602 C C . GLY D 1 97 ? 36.577 1.261 40.632 1.000 82.420 244 GLY D C 1
ATOM 4603 O O . GLY D 1 97 ? 35.487 1.080 41.187 1.000 77.540 244 GLY D O 1
ATOM 4604 N N . ASP D 1 98 ? 36.896 2.366 39.952 1.000 81.780 245 ASP D N 1
ATOM 4605 C CA . ASP D 1 98 ? 36.058 3.599 39.878 1.000 72.850 245 ASP D CA 1
ATOM 4606 C C . ASP D 1 98 ? 35.170 3.585 38.631 1.000 69.500 245 ASP D C 1
ATOM 4607 O O . ASP D 1 98 ? 33.943 3.705 38.789 1.000 75.330 245 ASP D O 1
ATOM 4612 N N . VAL D 1 99 ? 35.779 3.522 37.441 1.000 60.810 246 VAL D N 1
ATOM 4613 C CA . VAL D 1 99 ? 35.089 3.648 36.122 1.000 48.390 246 VAL D CA 1
ATOM 4614 C C . VAL D 1 99 ? 35.583 2.540 35.191 1.000 45.500 246 VAL D C 1
ATOM 4615 O O . VAL D 1 99 ? 36.791 2.507 34.900 1.000 55.370 246 VAL D O 1
ATOM 4619 N N . ALA D 1 100 ? 34.678 1.682 34.736 1.000 37.070 247 ALA D N 1
ATOM 4620 C CA . ALA D 1 100 ? 34.931 0.674 33.686 1.000 36.010 247 ALA D CA 1
ATOM 4621 C C . ALA D 1 100 ? 34.945 1.377 32.336 1.000 33.480 247 ALA D C 1
ATOM 4622 O O . ALA D 1 100 ? 33.851 1.749 31.864 1.000 35.200 247 ALA D O 1
ATOM 4624 N N . VAL D 1 101 ? 36.133 1.578 31.765 1.000 30.550 248 VAL D N 1
ATOM 4625 C CA . VAL D 1 101 ? 36.332 2.286 30.470 1.000 29.810 248 VAL D CA 1
ATOM 4626 C C . VAL D 1 101 ? 36.378 1.222 29.369 1.000 31.060 248 VAL D C 1
ATOM 4627 O O . VAL D 1 101 ? 37.432 0.563 29.204 1.000 33.940 248 VAL D O 1
ATOM 4631 N N . LEU D 1 102 ? 35.265 1.064 28.652 1.000 29.590 249 LEU D N 1
ATOM 4632 C CA . LEU D 1 102 ? 35.065 0.047 27.594 1.000 26.670 249 LEU D CA 1
ATOM 4633 C C . LEU D 1 102 ? 35.183 0.727 26.231 1.000 25.740 249 LEU D C 1
ATOM 4634 O O . LEU D 1 102 ? 35.017 1.969 26.174 1.000 24.130 249 LEU D O 1
ATOM 4639 N N . TYR D 1 103 ? 35.485 -0.060 25.190 1.000 25.950 250 TYR D N 1
ATOM 4640 C CA . TYR D 1 103 ? 35.802 0.399 23.809 1.000 25.880 250 TYR D CA 1
ATOM 4641 C C . TYR D 1 103 ? 35.127 -0.515 22.765 1.000 24.120 250 TYR D C 1
ATOM 4642 O O . TYR D 1 103 ? 34.979 -1.726 23.001 1.000 21.540 250 TYR D O 1
ATOM 4651 N N . ASP D 1 104 ? 34.740 0.059 21.627 1.000 22.180 251 ASP D N 1
ATOM 4652 C CA . ASP D 1 104 ? 34.357 -0.690 20.410 1.000 22.350 251 ASP D CA 1
ATOM 4653 C C . ASP D 1 104 ? 34.816 0.121 19.213 1.000 23.150 251 ASP D C 1
ATOM 4654 O O . ASP D 1 104 ? 34.596 1.352 19.200 1.000 20.810 251 ASP D O 1
ATOM 4659 N N . MET D 1 105 ? 35.452 -0.550 18.260 1.000 26.040 252 MET D N 1
ATOM 4660 C CA . MET D 1 105 ? 35.680 -0.017 16.902 1.000 27.410 252 MET D CA 1
ATOM 4661 C C . MET D 1 105 ? 34.629 -0.654 16.015 1.000 27.310 252 MET D C 1
ATOM 4662 O O . MET D 1 105 ? 34.721 -1.846 15.745 1.000 29.370 252 MET D O 1
ATOM 4667 N N . PRO D 1 106 ? 33.565 0.086 15.615 1.000 27.080 253 PRO D N 1
ATOM 4668 C CA . PRO D 1 106 ? 32.409 -0.512 14.951 1.000 26.410 253 PRO D CA 1
ATOM 4669 C C . PRO D 1 106 ? 32.743 -1.298 13.674 1.000 24.970 253 PRO D C 1
ATOM 4670 O O . PRO D 1 106 ? 33.105 -0.693 12.678 1.000 25.530 253 PRO D O 1
ATOM 4674 N N . THR D 1 107 ? 32.519 -2.611 13.733 1.000 22.520 254 THR D N 1
ATOM 4675 C CA . THR D 1 107 ? 32.715 -3.579 12.632 1.000 22.250 254 THR D CA 1
ATOM 4676 C C . THR D 1 107 ? 31.848 -3.160 11.434 1.000 20.870 254 THR D C 1
ATOM 4677 O O . THR D 1 107 ? 32.303 -3.312 10.304 1.000 23.320 254 THR D O 1
ATOM 4681 N N . THR D 1 108 ? 30.648 -2.640 11.670 1.000 20.980 255 THR D N 1
ATOM 4682 C CA . THR D 1 108 ? 29.692 -2.202 10.616 1.000 19.780 255 THR D CA 1
ATOM 4683 C C . THR D 1 108 ? 30.409 -1.298 9.610 1.000 21.470 255 THR D C 1
ATOM 4684 O O . THR D 1 108 ? 30.047 -1.345 8.404 1.000 21.380 255 THR D O 1
ATOM 4688 N N . LEU D 1 109 ? 31.383 -0.507 10.071 1.000 23.110 256 LEU D N 1
ATOM 4689 C CA . LEU D 1 109 ? 32.133 0.440 9.200 1.000 26.880 256 LEU D CA 1
ATOM 4690 C C . LEU D 1 109 ? 32.865 -0.341 8.101 1.000 29.080 256 LEU D C 1
ATOM 4691 O O . LEU D 1 109 ? 33.119 0.259 7.038 1.000 34.850 256 LEU D O 1
ATOM 4696 N N . GLY D 1 110 ? 33.195 -1.619 8.362 1.000 29.170 257 GLY D N 1
ATOM 4697 C CA . GLY D 1 110 ? 33.864 -2.544 7.428 1.000 25.240 257 GLY D CA 1
ATOM 4698 C C . GLY D 1 110 ? 33.079 -2.711 6.147 1.000 23.860 257 GLY D C 1
ATOM 4699 O O . GLY D 1 110 ? 33.687 -2.853 5.114 1.000 24.470 257 GLY D O 1
ATOM 4700 N N . GLY D 1 111 ? 31.756 -2.679 6.223 1.000 27.380 258 GLY D N 1
ATOM 4701 C CA . GLY D 1 111 ? 30.867 -2.785 5.049 1.000 28.760 258 GLY D CA 1
ATOM 4702 C C . GLY D 1 111 ? 30.996 -1.577 4.138 1.000 29.900 258 GLY D C 1
ATOM 4703 O O . GLY D 1 111 ? 30.828 -1.738 2.928 1.000 32.380 258 GLY D O 1
ATOM 4704 N N . ILE D 1 112 ? 31.260 -0.396 4.690 1.000 31.100 259 ILE D N 1
ATOM 4705 C CA . ILE D 1 112 ? 31.464 0.843 3.875 1.000 36.160 259 ILE D CA 1
ATOM 4706 C C . ILE D 1 112 ? 32.606 0.574 2.884 1.000 37.440 259 ILE D C 1
ATOM 4707 O O . ILE D 1 112 ? 32.458 0.938 1.680 1.000 31.270 259 ILE D O 1
ATOM 4712 N N . ASP D 1 113 ? 33.703 -0.013 3.391 1.000 41.240 260 ASP D N 1
ATOM 4713 C CA . ASP D 1 113 ? 34.950 -0.274 2.626 1.000 44.570 260 ASP D CA 1
ATOM 4714 C C . ASP D 1 113 ? 34.611 -1.248 1.491 1.000 44.570 260 ASP D C 1
ATOM 4715 O O . ASP D 1 113 ? 34.973 -0.952 0.332 1.000 41.920 260 ASP D O 1
ATOM 4720 N N . LYS D 1 114 ? 33.888 -2.331 1.803 1.000 44.980 261 LYS D N 1
ATOM 4721 C CA . LYS D 1 114 ? 33.603 -3.432 0.847 1.000 44.020 261 LYS D CA 1
ATOM 4722 C C . LYS D 1 114 ? 32.679 -2.903 -0.248 1.000 38.360 261 LYS D C 1
ATOM 4723 O O . LYS D 1 114 ? 32.910 -3.221 -1.441 1.000 39.520 261 LYS D O 1
ATOM 4729 N N . ALA D 1 115 ? 31.699 -2.090 0.126 1.000 36.780 262 ALA D N 1
ATOM 4730 C CA . ALA D 1 115 ? 30.666 -1.577 -0.799 1.000 39.150 262 ALA D CA 1
ATOM 4731 C C . ALA D 1 115 ? 31.312 -0.615 -1.805 1.000 39.480 262 ALA D C 1
ATOM 4732 O O . ALA D 1 115 ? 30.973 -0.691 -3.017 1.000 42.170 262 ALA D O 1
ATOM 4734 N N . ILE D 1 116 ? 32.232 0.231 -1.350 1.000 40.360 263 ILE D N 1
ATOM 4735 C CA . ILE D 1 116 ? 32.866 1.254 -2.232 1.000 47.030 263 ILE D CA 1
ATOM 4736 C C . ILE D 1 116 ? 33.866 0.537 -3.162 1.000 50.080 263 ILE D C 1
ATOM 4737 O O . ILE D 1 116 ? 33.901 0.888 -4.351 1.000 53.020 263 ILE D O 1
ATOM 4742 N N . GLU D 1 117 ? 34.560 -0.497 -2.671 1.000 54.710 264 GLU D N 1
ATOM 4743 C CA . GLU D 1 117 ? 35.486 -1.347 -3.481 1.000 64.310 264 GLU D CA 1
ATOM 4744 C C . GLU D 1 117 ? 34.750 -1.992 -4.659 1.000 70.180 264 GLU D C 1
ATOM 4745 O O . GLU D 1 117 ? 35.255 -1.893 -5.788 1.000 75.200 264 GLU D O 1
ATOM 4751 N N . MET D 1 118 ? 33.614 -2.637 -4.415 1.000 76.180 265 MET D N 1
ATOM 4752 C CA . MET D 1 118 ? 32.903 -3.412 -5.463 1.000 78.460 265 MET D CA 1
ATOM 4753 C C . MET D 1 118 ? 32.504 -2.483 -6.623 1.000 75.840 265 MET D C 1
ATOM 4754 O O . MET D 1 118 ? 32.435 -2.978 -7.755 1.000 80.200 265 MET D O 1
ATOM 4759 N N . TYR D 1 119 ? 32.338 -1.180 -6.372 1.000 77.730 266 TYR D N 1
ATOM 4760 C CA . TYR D 1 119 ? 32.114 -0.139 -7.416 1.000 78.480 266 TYR D CA 1
ATOM 4761 C C . TYR D 1 119 ? 33.367 0.033 -8.296 1.000 76.640 266 TYR D C 1
ATOM 4762 O O . TYR D 1 119 ? 33.218 0.440 -9.456 1.000 81.680 266 TYR D O 1
ATOM 4771 N N . MET D 1 120 ? 34.562 -0.226 -7.755 1.000 70.850 267 MET D N 1
ATOM 4772 C CA . MET D 1 120 ? 35.857 -0.084 -8.474 1.000 67.610 267 MET D CA 1
ATOM 4773 C C . MET D 1 120 ? 36.060 -1.292 -9.391 1.000 70.590 267 MET D C 1
ATOM 4774 O O . MET D 1 120 ? 35.190 -2.169 -9.398 1.000 70.550 267 MET D O 1
ATOM 4779 N N . LYS D 1 121 ? 37.183 -1.314 -10.125 1.000 80.720 268 LYS D N 1
ATOM 4780 C CA . LYS D 1 121 ? 37.600 -2.384 -11.080 1.000 81.100 268 LYS D CA 1
ATOM 4781 C C . LYS D 1 121 ? 37.941 -3.674 -10.313 1.000 77.050 268 LYS D C 1
ATOM 4782 O O . LYS D 1 121 ? 38.723 -3.586 -9.335 1.000 62.990 268 LYS D O 1
ATOM 4788 N N . LYS D 1 122 ? 37.398 -4.821 -10.762 1.000 75.130 269 LYS D N 1
ATOM 4789 C CA . LYS D 1 122 ? 37.504 -6.145 -10.081 1.000 80.340 269 LYS D CA 1
ATOM 4790 C C . LYS D 1 122 ? 38.976 -6.522 -9.896 1.000 76.250 269 LYS D C 1
ATOM 4791 O O . LYS D 1 122 ? 39.680 -6.675 -10.917 1.000 70.130 269 LYS D O 1
ATOM 4797 N N . GLY D 1 123 ? 39.399 -6.700 -8.640 1.000 76.420 270 GLY D N 1
ATOM 4798 C CA . GLY D 1 123 ? 40.713 -7.265 -8.275 1.000 78.140 270 GLY D CA 1
ATOM 4799 C C . GLY D 1 123 ? 41.822 -6.233 -8.383 1.000 77.960 270 GLY D C 1
ATOM 4800 O O . GLY D 1 123 ? 42.924 -6.619 -8.811 1.000 81.800 270 GLY D O 1
ATOM 4801 N N . HIS D 1 124 ? 41.542 -4.982 -7.979 1.000 73.580 271 HIS D N 1
ATOM 4802 C CA . HIS D 1 124 ? 42.455 -3.804 -8.069 1.000 73.680 271 HIS D CA 1
ATOM 4803 C C . HIS D 1 124 ? 43.603 -3.935 -7.052 1.000 68.640 271 HIS D C 1
ATOM 4804 O O . HIS D 1 124 ? 43.357 -4.401 -5.914 1.000 71.160 271 HIS D O 1
ATOM 4811 N N . ILE D 1 125 ? 44.814 -3.534 -7.451 1.000 60.130 272 ILE D N 1
ATOM 4812 C CA . ILE D 1 125 ? 46.050 -3.717 -6.641 1.000 57.610 272 ILE D CA 1
ATOM 4813 C C . ILE D 1 125 ? 45.849 -3.007 -5.295 1.000 54.810 272 ILE D C 1
ATOM 4814 O O . ILE D 1 125 ? 46.119 -3.645 -4.284 1.000 64.250 272 ILE D O 1
ATOM 4819 N N . GLY D 1 126 ? 45.327 -1.770 -5.273 1.000 52.030 273 GLY D N 1
ATOM 4820 C CA . GLY D 1 126 ? 45.296 -0.936 -4.049 1.000 47.510 273 GLY D CA 1
ATOM 4821 C C . GLY D 1 126 ? 44.280 0.203 -4.072 1.000 42.780 273 GLY D C 1
ATOM 4822 O O . GLY D 1 126 ? 43.563 0.359 -5.067 1.000 44.650 273 GLY D O 1
ATOM 4823 N N . LYS D 1 127 ? 44.252 0.981 -2.986 1.000 42.100 274 LYS D N 1
ATOM 4824 C CA . LYS D 1 127 ? 43.268 2.061 -2.695 1.000 41.140 274 LYS D CA 1
ATOM 4825 C C . LYS D 1 127 ? 43.560 3.290 -3.576 1.000 39.140 274 LYS D C 1
ATOM 4826 O O . LYS D 1 127 ? 44.751 3.661 -3.716 1.000 39.850 274 LYS D O 1
ATOM 4832 N N . THR D 1 128 ? 42.487 3.906 -4.099 1.000 38.250 275 THR D N 1
ATOM 4833 C CA . THR D 1 128 ? 42.446 5.138 -4.934 1.000 35.110 275 THR D CA 1
ATOM 4834 C C . THR D 1 128 ? 42.173 6.371 -4.050 1.000 38.040 275 THR D C 1
ATOM 4835 O O . THR D 1 128 ? 41.537 6.231 -2.978 1.000 38.110 275 THR D O 1
ATOM 4839 N N . SER D 1 129 ? 42.662 7.537 -4.479 1.000 39.200 276 SER D N 1
ATOM 4840 C CA . SER D 1 129 ? 42.514 8.842 -3.786 1.000 36.980 276 SER D CA 1
ATOM 4841 C C . SER D 1 129 ? 41.024 9.168 -3.627 1.000 37.140 276 SER D C 1
ATOM 4842 O O . SER D 1 129 ? 40.659 9.629 -2.542 1.000 37.920 276 SER D O 1
ATOM 4845 N N . GLN D 1 130 ? 40.203 8.903 -4.655 1.000 38.860 277 GLN D N 1
ATOM 4846 C CA . GLN D 1 130 ? 38.726 9.137 -4.635 1.000 43.800 277 GLN D CA 1
ATOM 4847 C C . GLN D 1 130 ? 38.037 8.142 -3.690 1.000 41.110 277 GLN D C 1
ATOM 4848 O O . GLN D 1 130 ? 37.093 8.554 -2.968 1.000 37.700 277 GLN D O 1
ATOM 4854 N N . GLN D 1 131 ? 38.466 6.876 -3.734 1.000 40.310 278 GLN D N 1
ATOM 4855 C CA . GLN D 1 131 ? 38.057 5.802 -2.789 1.000 37.600 278 GLN D CA 1
ATOM 4856 C C . GLN D 1 131 ? 38.256 6.294 -1.352 1.000 34.270 278 GLN D C 1
ATOM 4857 O O . GLN D 1 131 ? 37.368 6.043 -0.516 1.000 27.400 278 GLN D O 1
ATOM 4863 N N . GLN D 1 132 ? 39.402 6.927 -1.078 1.000 35.360 279 GLN D N 1
ATOM 4864 C CA . GLN D 1 132 ? 39.771 7.404 0.277 1.000 38.180 279 GLN D CA 1
ATOM 4865 C C . GLN D 1 132 ? 38.916 8.619 0.658 1.000 41.350 279 GLN D C 1
ATOM 4866 O O . GLN D 1 132 ? 38.580 8.742 1.853 1.000 45.470 279 GLN D O 1
ATOM 4872 N N . LEU D 1 133 ? 38.549 9.453 -0.321 1.000 38.280 280 LEU D N 1
ATOM 4873 C CA . LEU D 1 133 ? 37.648 10.618 -0.127 1.000 40.640 280 LEU D CA 1
ATOM 4874 C C . LEU D 1 133 ? 36.223 10.153 0.229 1.000 38.110 280 LEU D C 1
ATOM 4875 O O . LEU D 1 133 ? 35.674 10.673 1.213 1.000 34.780 280 LEU D O 1
ATOM 4880 N N . LEU D 1 134 ? 35.619 9.258 -0.562 1.000 36.500 281 LEU D N 1
ATOM 4881 C CA . LEU D 1 134 ? 34.242 8.760 -0.297 1.000 36.170 281 LEU D CA 1
ATOM 4882 C C . LEU D 1 134 ? 34.214 8.142 1.106 1.000 33.570 281 LEU D C 1
ATOM 4883 O O . LEU D 1 134 ? 33.258 8.437 1.881 1.000 32.480 281 LEU D O 1
ATOM 4888 N N . GLU D 1 135 ? 35.266 7.405 1.451 1.000 30.450 282 GLU D N 1
ATOM 4889 C CA . GLU D 1 135 ? 35.411 6.709 2.753 1.000 30.990 282 GLU D CA 1
ATOM 4890 C C . GLU D 1 135 ? 35.437 7.719 3.892 1.000 31.820 282 GLU D C 1
ATOM 4891 O O . GLU D 1 135 ? 34.773 7.477 4.918 1.000 31.690 282 GLU D O 1
ATOM 4897 N N . GLU D 1 136 ? 36.219 8.780 3.756 1.000 34.030 283 GLU D N 1
ATOM 4898 C CA . GLU D 1 136 ? 36.490 9.677 4.893 1.000 36.380 283 GLU D CA 1
ATOM 4899 C C . GLU D 1 136 ? 35.255 10.559 5.090 1.000 36.530 283 GLU D C 1
ATOM 4900 O O . GLU D 1 136 ? 34.963 10.886 6.257 1.000 35.120 283 GLU D O 1
ATOM 4906 N N . ARG D 1 137 ? 34.459 10.772 4.038 1.000 37.900 284 ARG D N 1
ATOM 4907 C CA . ARG D 1 137 ? 33.162 11.493 4.150 1.000 43.180 284 ARG D CA 1
ATOM 4908 C C . ARG D 1 137 ? 32.181 10.638 4.963 1.000 40.300 284 ARG D C 1
ATOM 4909 O O . ARG D 1 137 ? 31.605 11.155 5.939 1.000 40.760 284 ARG D O 1
ATOM 4917 N N . GLU D 1 138 ? 32.029 9.372 4.584 1.000 36.340 285 GLU D N 1
ATOM 4918 C CA . GLU D 1 138 ? 31.116 8.411 5.248 1.000 34.440 285 GLU D CA 1
ATOM 4919 C C . GLU D 1 138 ? 31.467 8.305 6.740 1.000 32.940 285 GLU D C 1
ATOM 4920 O O . GLU D 1 138 ? 30.543 8.365 7.551 1.000 31.850 285 GLU D O 1
ATOM 4926 N N . LEU D 1 139 ? 32.751 8.207 7.091 1.000 32.590 286 LEU D N 1
ATOM 4927 C CA . LEU D 1 139 ? 33.207 8.114 8.504 1.000 32.330 286 LEU D CA 1
ATOM 4928 C C . LEU D 1 139 ? 32.770 9.361 9.263 1.000 33.840 286 LEU D C 1
ATOM 4929 O O . LEU D 1 139 ? 32.257 9.198 10.380 1.000 38.400 286 LEU D O 1
ATOM 4934 N N . ARG D 1 140 ? 32.948 10.548 8.678 1.000 33.830 287 ARG D N 1
ATOM 4935 C CA . ARG D 1 140 ? 32.578 11.844 9.320 1.000 35.200 287 ARG D CA 1
ATOM 4936 C C . ARG D 1 140 ? 31.071 11.857 9.561 1.000 28.570 287 ARG D C 1
ATOM 4937 O O . ARG D 1 140 ? 30.654 12.332 10.588 1.000 24.630 287 ARG D O 1
ATOM 4945 N N . ASN D 1 141 ? 30.304 11.413 8.580 1.000 27.630 288 ASN D N 1
ATOM 4946 C CA . ASN D 1 141 ? 28.827 11.458 8.614 1.000 28.060 288 ASN D CA 1
ATOM 4947 C C . ASN D 1 141 ? 28.332 10.469 9.683 1.000 27.080 288 ASN D C 1
ATOM 4948 O O . ASN D 1 141 ? 27.294 10.738 10.329 1.000 27.910 288 ASN D O 1
ATOM 4953 N N . PHE D 1 142 ? 29.069 9.384 9.882 1.000 24.120 289 PHE D N 1
ATOM 4954 C CA . PHE D 1 142 ? 28.737 8.322 10.850 1.000 23.870 289 PHE D CA 1
ATOM 4955 C C . PHE D 1 142 ? 29.020 8.847 12.266 1.000 23.970 289 PHE D C 1
ATOM 4956 O O . PHE D 1 142 ? 28.163 8.610 13.133 1.000 23.130 289 PHE D O 1
ATOM 4964 N N . LYS D 1 143 ? 30.164 9.512 12.490 1.000 24.000 290 LYS D N 1
ATOM 4965 C CA . LYS D 1 143 ? 30.477 10.260 13.741 1.000 26.540 290 LYS D CA 1
ATOM 4966 C C . LYS D 1 143 ? 29.286 11.152 14.120 1.000 26.420 290 LYS D C 1
ATOM 4967 O O . LYS D 1 143 ? 28.734 10.983 15.238 1.000 25.100 290 LYS D O 1
ATOM 4973 N N . THR D 1 144 ? 28.922 12.088 13.238 1.000 24.410 291 THR D N 1
ATOM 4974 C CA . THR D 1 144 ? 27.890 13.129 13.500 1.000 26.170 291 THR D CA 1
ATOM 4975 C C . THR D 1 144 ? 26.550 12.457 13.809 1.000 23.520 291 THR D C 1
ATOM 4976 O O . THR D 1 144 ? 25.910 12.858 14.809 1.000 20.910 291 THR D O 1
ATOM 4980 N N . THR D 1 145 ? 26.164 11.448 13.021 1.000 22.740 292 THR D N 1
ATOM 4981 C CA . THR D 1 145 ? 24.913 10.680 13.250 1.000 22.220 292 THR D CA 1
ATOM 4982 C C . THR D 1 145 ? 24.998 10.013 14.625 1.000 20.810 292 THR D C 1
ATOM 4983 O O . THR D 1 145 ? 24.091 10.276 15.449 1.000 20.230 292 THR D O 1
ATOM 4987 N N . LEU D 1 146 ? 26.067 9.270 14.911 1.000 20.720 293 LEU D N 1
ATOM 4988 C CA . LEU D 1 146 ? 26.200 8.534 16.205 1.000 22.810 293 LEU D CA 1
ATOM 4989 C C . LEU D 1 146 ? 26.090 9.527 17.360 1.000 23.270 293 LEU D C 1
ATOM 4990 O O . LEU D 1 146 ? 25.357 9.226 18.286 1.000 27.740 293 LEU D O 1
ATOM 4995 N N . ILE D 1 147 ? 26.804 10.662 17.286 1.000 23.380 294 ILE D N 1
ATOM 4996 C CA . ILE D 1 147 ? 26.945 11.673 18.382 1.000 22.390 294 ILE D CA 1
ATOM 4997 C C . ILE D 1 147 ? 25.566 12.270 18.688 1.000 22.470 294 ILE D C 1
ATOM 4998 O O . ILE D 1 147 ? 25.221 12.425 19.882 1.000 22.800 294 ILE D O 1
ATOM 5003 N N . ASN D 1 148 ? 24.778 12.561 17.673 1.000 21.470 295 ASN D N 1
ATOM 5004 C CA . ASN D 1 148 ? 23.423 13.097 17.917 1.000 22.900 295 ASN D CA 1
ATOM 5005 C C . ASN D 1 148 ? 22.610 12.032 18.648 1.000 22.950 295 ASN D C 1
ATOM 5006 O O . ASN D 1 148 ? 22.078 12.355 19.737 1.000 26.140 295 ASN D O 1
ATOM 5011 N N . LEU D 1 149 ? 22.567 10.810 18.111 1.000 20.270 296 LEU D N 1
ATOM 5012 C CA . LEU D 1 149 ? 21.808 9.674 18.697 1.000 18.380 296 LEU D CA 1
ATOM 5013 C C . LEU D 1 149 ? 22.196 9.529 20.165 1.000 17.500 296 LEU D C 1
ATOM 5014 O O . LEU D 1 149 ? 21.293 9.490 20.994 1.000 16.770 296 LEU D O 1
ATOM 5019 N N . ILE D 1 150 ? 23.486 9.571 20.478 1.000 17.030 297 ILE D N 1
ATOM 5020 C CA . ILE D 1 150 ? 23.983 9.425 21.868 1.000 18.450 297 ILE D CA 1
ATOM 5021 C C . ILE D 1 150 ? 23.481 10.594 22.728 1.000 21.220 297 ILE D C 1
ATOM 5022 O O . ILE D 1 150 ? 22.717 10.329 23.671 1.000 22.760 297 ILE D O 1
ATOM 5027 N N . ASN D 1 151 ? 23.787 11.845 22.359 1.000 24.580 298 ASN D N 1
ATOM 5028 C CA . ASN D 1 151 ? 23.485 13.071 23.167 1.000 25.220 298 ASN D CA 1
ATOM 5029 C C . ASN D 1 151 ? 21.969 13.269 23.338 1.000 26.850 298 ASN D C 1
ATOM 5030 O O . ASN D 1 151 ? 21.580 13.991 24.261 1.000 28.920 298 ASN D O 1
ATOM 5035 N N . ASN D 1 152 ? 21.140 12.611 22.528 1.000 30.030 299 ASN D N 1
ATOM 5036 C CA . ASN D 1 152 ? 19.668 12.828 22.494 1.000 30.560 299 ASN D CA 1
ATOM 5037 C C . ASN D 1 152 ? 18.927 11.928 23.494 1.000 26.510 299 ASN D C 1
ATOM 5038 O O . ASN D 1 152 ? 17.719 12.058 23.568 1.000 28.090 299 ASN D O 1
ATOM 5043 N N . ASN D 1 153 ? 19.610 11.042 24.224 1.000 27.290 300 ASN D N 1
ATOM 5044 C CA . ASN D 1 153 ? 18.987 10.022 25.125 1.000 25.280 300 ASN D CA 1
ATOM 5045 C C . ASN D 1 153 ? 19.753 9.963 26.463 1.000 24.270 300 ASN D C 1
ATOM 5046 O O . ASN D 1 153 ? 21.002 9.849 26.411 1.000 23.040 300 ASN D O 1
ATOM 5051 N N . SER D 1 154 ? 19.035 9.992 27.604 1.000 23.990 301 SER D N 1
ATOM 5052 C CA . SER D 1 154 ? 19.592 9.938 28.993 1.000 23.750 301 SER D CA 1
ATOM 5053 C C . SER D 1 154 ? 20.389 8.658 29.193 1.000 23.320 301 SER D C 1
ATOM 5054 O O . SER D 1 154 ? 21.346 8.678 29.978 1.000 22.500 301 SER D O 1
ATOM 5057 N N . PHE D 1 155 ? 19.940 7.568 28.592 1.000 25.390 302 PHE D N 1
ATOM 5058 C CA . PHE D 1 155 ? 20.491 6.212 28.835 1.000 29.190 302 PHE D CA 1
ATOM 5059 C C . PHE D 1 155 ? 21.857 6.077 28.140 1.000 28.300 302 PHE D C 1
ATOM 5060 O O . PHE D 1 155 ? 22.677 5.200 28.562 1.000 25.570 302 PHE D O 1
ATOM 5068 N N . THR D 1 156 ? 22.144 6.953 27.168 1.000 27.600 303 THR D N 1
ATOM 5069 C CA . THR D 1 156 ? 23.399 6.892 26.370 1.000 27.460 303 THR D CA 1
ATOM 5070 C C . THR D 1 156 ? 24.245 8.148 26.545 1.000 25.270 303 THR D C 1
ATOM 5071 O O . THR D 1 156 ? 25.463 7.995 26.556 1.000 26.290 303 THR D O 1
ATOM 5075 N N . LYS D 1 157 ? 23.643 9.324 26.667 1.000 26.710 304 LYS D N 1
ATOM 5076 C CA . LYS D 1 157 ? 24.351 10.641 26.547 1.000 31.040 304 LYS D CA 1
ATOM 5077 C C . LYS D 1 157 ? 25.675 10.681 27.340 1.000 30.630 304 LYS D C 1
ATOM 5078 O O . LYS D 1 157 ? 26.743 10.914 26.714 1.000 34.690 304 LYS D O 1
ATOM 5084 N N . THR D 1 158 ? 25.632 10.502 28.653 1.000 29.570 305 THR D N 1
ATOM 5085 C CA . THR D 1 158 ? 26.792 10.729 29.552 1.000 30.180 305 THR D CA 1
ATOM 5086 C C . THR D 1 158 ? 27.617 9.450 29.670 1.000 29.070 305 THR D C 1
ATOM 5087 O O . THR D 1 158 ? 28.738 9.524 30.152 1.000 32.410 305 THR D O 1
ATOM 5091 N N . PHE D 1 159 ? 27.101 8.341 29.157 1.000 28.010 306 PHE D N 1
ATOM 5092 C CA . PHE D 1 159 ? 27.674 6.982 29.299 1.000 24.850 306 PHE D CA 1
ATOM 5093 C C . PHE D 1 159 ? 28.477 6.609 28.052 1.000 24.750 306 PHE D C 1
ATOM 5094 O O . PHE D 1 159 ? 29.350 5.723 28.168 1.000 24.890 306 PHE D O 1
ATOM 5102 N N . VAL D 1 160 ? 28.229 7.283 26.917 1.000 23.570 307 VAL D N 1
ATOM 5103 C CA . VAL D 1 160 ? 28.841 6.933 25.601 1.000 22.310 307 VAL D CA 1
ATOM 5104 C C . VAL D 1 160 ? 29.550 8.155 24.996 1.000 23.150 307 VAL D C 1
ATOM 5105 O O . VAL D 1 160 ? 28.944 9.238 24.922 1.000 22.880 307 VAL D O 1
ATOM 5109 N N . LYS D 1 161 ? 30.798 7.974 24.559 1.000 24.110 308 LYS D N 1
ATOM 5110 C CA . LYS D 1 161 ? 31.571 9.000 23.826 1.000 24.590 308 LYS D CA 1
ATOM 5111 C C . LYS D 1 161 ? 32.051 8.402 22.504 1.000 24.760 308 LYS D C 1
ATOM 5112 O O . LYS D 1 161 ? 32.335 7.179 22.464 1.000 23.030 308 LYS D O 1
ATOM 5118 N N . VAL D 1 162 ? 32.118 9.240 21.473 1.000 25.150 309 VAL D N 1
ATOM 5119 C CA . VAL D 1 162 ? 32.705 8.911 20.147 1.000 27.100 309 VAL D CA 1
ATOM 5120 C C . VAL D 1 162 ? 34.056 9.634 20.027 1.000 27.990 309 VAL D C 1
ATOM 5121 O O . VAL D 1 162 ? 34.120 10.814 20.335 1.000 27.460 309 VAL D O 1
ATOM 5125 N N . ILE D 1 163 ? 35.116 8.915 19.646 1.000 33.300 310 ILE D N 1
ATOM 5126 C CA . ILE D 1 163 ? 36.523 9.424 19.703 1.000 33.290 310 ILE D CA 1
ATOM 5127 C C . ILE D 1 163 ? 37.334 8.941 18.497 1.000 33.960 310 ILE D C 1
ATOM 5128 O O . ILE D 1 163 ? 36.963 7.929 17.855 1.000 31.410 310 ILE D O 1
ATOM 5133 N N . GLU D 1 164 ? 38.396 9.690 18.201 1.000 41.930 311 GLU D N 1
ATOM 5134 C CA . GLU D 1 164 ? 39.360 9.421 17.108 1.000 40.110 311 GLU D CA 1
ATOM 5135 C C . GLU D 1 164 ? 40.330 8.355 17.596 1.000 38.080 311 GLU D C 1
ATOM 5136 O O . GLU D 1 164 ? 40.703 8.387 18.786 1.000 40.170 311 GLU D O 1
ATOM 5142 N N . GLU D 1 165 ? 40.646 7.414 16.715 1.000 41.940 312 GLU D N 1
ATOM 5143 C CA . GLU D 1 165 ? 41.695 6.368 16.884 1.000 47.510 312 GLU D CA 1
ATOM 5144 C C . GLU D 1 165 ? 42.943 6.974 17.541 1.000 49.230 312 GLU D C 1
ATOM 5145 O O . GLU D 1 165 ? 43.219 8.169 17.328 1.000 45.400 312 GLU D O 1
#

InterPro domains:
  IPR019302 CD-NTase-associated protein 12/Pycsar effector protein, TIR domain [PF10137] (4-122)
  IPR046876 Prokaryotic STING domain [PF20300] (157-293)

Radius of gyration: 26.47 Å; Cα contacts (8 Å, |Δi|>4): 1082; chains: 4; bounding box: 76×64×68 Å